Protein AF-0000000084933777 (afdb_homodimer)

pLDDT: mean 84.89, std 14.85, range [30.86, 98.69]

Secondary structure (DSSP, 8-state):
-EEEEE-TTSHHHHHHHHHHHHTT--EEEEEGGGGGG-EEEEESSGGG-EEEETTEEEEGGG--EEEE---PPP--SSHHHHHHHHHHHHHHHHHHTT-SSEEET-GGGGGGGG-HHHHHHHHHHTT-B---EEEE--HHHHHHHHHHHSSEEEEE--SSS-EEEEE-HHHHTTHHHHTTS-EEEEE---SEEEEEEEETTEEEEEEEEESSSSTT-HHHHT--EEEEEE---HHHHHHHHHHHHHTT-SEEEEEEEE-TTS-EEEEEEESS--HHHHHHHH---HHHHHHHHHTT-S-------/-EEEEE-TTSHHHHHHHHHHHHTT--EEEEEGGGGGG-EEEEESSGGG-EEEETTEEEEGGG--EEEE---PPP--SSHHHHHHHHHHHHHHHHHHTT-SSEEET-GGGGGGGG-HHHHHHHHHHTT-B---EEEE--HHHHHHHHHHHSSEEEEE--SSS-EEEEE-HHHHTTHHHHTTS-EEEEE---SEEEEEEEETTEEEEEEEEESSSSTT-HHHHT--EEEEEE---HHHHHHHHHHHHHTT-SEEEEEEEE-TTS-EEEEEEESS--HHHHHHHH---HHHHHHHHHTT-S-------

Radius of gyration: 25.82 Å; Cα contacts (8 Å, |Δi|>4): 1284; chains: 2; bounding box: 65×72×59 Å

Nearest PDB structures (foldseek):
  5ig9-assembly1_A  TM=8.288E-01  e=7.949E-24  Microcystis aeruginosa MRC
  5ig9-assembly4_G  TM=8.200E-01  e=3.761E-24  Microcystis aeruginosa MRC
  5ig9-assembly3_E  TM=8.091E-01  e=2.240E-24  Microcystis aeruginosa MRC
  9bou-assembly1_A  TM=8.369E-01  e=8.425E-23  Streptomyces coelicolor A3(2)
  7dro-assembly1_A  TM=8.164E-01  e=9.453E-23  Plesiocystis pacifica SIR-1

Structure (mmCIF, N/CA/C/O backbone):
data_AF-0000000084933777-model_v1
#
loop_
_entity.id
_entity.type
_entity.pdbx_description
1 polymer 'ATP-grasp domain-containing protein'
#
loop_
_atom_site.group_PDB
_atom_site.id
_atom_site.type_symbol
_atom_site.label_atom_id
_atom_site.label_alt_id
_atom_site.label_comp_id
_atom_site.label_asym_id
_atom_site.label_entity_id
_atom_site.label_seq_id
_atom_site.pdbx_PDB_ins_code
_atom_site.Cartn_x
_atom_site.Cartn_y
_atom_site.Cartn_z
_atom_site.occupancy
_atom_site.B_iso_or_equiv
_atom_site.auth_seq_id
_atom_site.auth_comp_id
_atom_site.auth_asym_id
_atom_site.auth_atom_id
_atom_site.pdbx_PDB_model_num
ATOM 1 N N . MET A 1 1 ? 28.125 1.445 -1.263 1 92.19 1 MET A N 1
ATOM 2 C CA . MET A 1 1 ? 27.75 2.529 -2.168 1 92.19 1 MET A CA 1
ATOM 3 C C . MET A 1 1 ? 26.328 3.01 -1.887 1 92.19 1 MET A C 1
ATOM 5 O O . MET A 1 1 ? 25.438 2.205 -1.594 1 92.19 1 MET A O 1
ATOM 9 N N . ILE A 1 2 ? 26.172 4.359 -1.936 1 95.81 2 ILE A N 1
ATOM 10 C CA . ILE A 1 2 ? 24.844 4.949 -1.774 1 95.81 2 ILE A CA 1
ATOM 11 C C . ILE A 1 2 ? 24.188 5.117 -3.141 1 95.81 2 ILE A C 1
ATOM 13 O O . ILE A 1 2 ? 24.844 5.531 -4.105 1 95.81 2 ILE A O 1
ATOM 17 N N . LEU A 1 3 ? 22.938 4.77 -3.205 1 95.94 3 LEU A N 1
ATOM 18 C CA . LEU A 1 3 ? 22.172 4.934 -4.434 1 95.94 3 LEU A CA 1
ATOM 19 C C . LEU A 1 3 ? 21.062 5.969 -4.246 1 95.94 3 LEU A C 1
ATOM 21 O O . LEU A 1 3 ? 20.344 5.941 -3.248 1 95.94 3 LEU A O 1
ATOM 25 N N . PHE A 1 4 ? 21.031 6.953 -5.141 1 97.25 4 PHE A N 1
ATOM 26 C CA . PHE A 1 4 ? 19.953 7.926 -5.195 1 97.25 4 PHE A CA 1
ATOM 27 C C . PHE A 1 4 ? 19 7.617 -6.352 1 97.25 4 PHE A C 1
ATOM 29 O O . PHE A 1 4 ? 19.438 7.434 -7.488 1 97.25 4 PHE A O 1
ATOM 36 N N . PHE A 1 5 ? 17.703 7.512 -6.004 1 96.5 5 PHE A N 1
ATOM 37 C CA . PHE A 1 5 ? 16.703 7.266 -7.035 1 96.5 5 PHE A CA 1
ATOM 38 C C . PHE A 1 5 ? 15.617 8.344 -7.008 1 96.5 5 PHE A C 1
ATOM 40 O O . PHE A 1 5 ? 15.023 8.609 -5.961 1 96.5 5 PHE A O 1
ATOM 47 N N . GLY A 1 6 ? 15.336 8.945 -8.062 1 96.62 6 GLY A N 1
ATOM 48 C CA . GLY A 1 6 ? 14.336 9.984 -8.258 1 96.62 6 GLY A CA 1
ATOM 49 C C . GLY A 1 6 ? 14.641 10.898 -9.43 1 96.62 6 GLY A C 1
ATOM 50 O O . GLY A 1 6 ? 15.391 10.516 -10.336 1 96.62 6 GLY A O 1
ATOM 51 N N . ARG A 1 7 ? 13.984 12.078 -9.484 1 96.25 7 ARG A N 1
ATOM 52 C CA . ARG A 1 7 ? 14.281 13.07 -10.508 1 96.25 7 ARG A CA 1
ATOM 53 C C . ARG A 1 7 ? 15.367 14.031 -10.047 1 96.25 7 ARG A C 1
ATOM 55 O O . ARG A 1 7 ? 15.312 14.539 -8.922 1 96.25 7 ARG A O 1
ATOM 62 N N . THR A 1 8 ? 16.234 14.266 -10.906 1 94.69 8 THR A N 1
ATOM 63 C CA . THR A 1 8 ? 17.359 15.102 -10.523 1 94.69 8 THR A CA 1
ATOM 64 C C . THR A 1 8 ? 16.969 16.578 -10.508 1 94.69 8 THR A C 1
ATOM 66 O O . THR A 1 8 ? 17.703 17.422 -10 1 94.69 8 THR A O 1
ATOM 69 N N . ASP A 1 9 ? 15.719 16.859 -10.984 1 94.38 9 ASP A N 1
ATOM 70 C CA . ASP A 1 9 ? 15.211 18.234 -10.883 1 94.38 9 ASP A CA 1
ATOM 71 C C . ASP A 1 9 ? 14.32 18.391 -9.648 1 94.38 9 ASP A C 1
ATOM 73 O O . ASP A 1 9 ? 13.758 19.469 -9.414 1 94.38 9 ASP A O 1
ATOM 77 N N . ASP A 1 10 ? 14.195 17.344 -8.914 1 95.81 10 ASP A N 1
ATOM 78 C CA . ASP A 1 10 ? 13.531 17.391 -7.613 1 95.81 10 ASP A CA 1
ATOM 79 C C . ASP A 1 10 ? 14.477 17.891 -6.531 1 95.81 10 ASP A C 1
ATOM 81 O O . ASP A 1 10 ? 15.492 17.25 -6.227 1 95.81 10 ASP A O 1
ATOM 85 N N . ALA A 1 11 ? 14.148 18.984 -5.879 1 97.06 11 ALA A N 1
ATOM 86 C CA . ALA A 1 11 ? 15.055 19.734 -5.012 1 97.06 11 ALA A CA 1
ATOM 87 C C . ALA A 1 11 ? 15.539 18.859 -3.85 1 97.06 11 ALA A C 1
ATOM 89 O O . ALA A 1 11 ? 16.719 18.859 -3.516 1 97.06 11 ALA A O 1
ATOM 90 N N . PRO A 1 12 ? 14.68 18.109 -3.201 1 97.94 12 PRO A N 1
ATOM 91 C CA . PRO A 1 12 ? 15.164 17.281 -2.092 1 97.94 12 PRO A CA 1
ATOM 92 C C . PRO A 1 12 ? 16.219 16.266 -2.525 1 97.94 12 PRO A C 1
ATOM 94 O O . PRO A 1 12 ? 17.234 16.094 -1.837 1 97.94 12 PRO A O 1
ATOM 97 N N . LEU A 1 13 ? 16.016 15.656 -3.672 1 98.31 13 LEU A N 1
ATOM 98 C CA . LEU A 1 13 ? 16.984 14.68 -4.16 1 98.31 13 LEU A CA 1
ATOM 99 C C . LEU A 1 13 ? 18.297 15.367 -4.535 1 98.31 13 LEU A C 1
ATOM 101 O O . LEU A 1 13 ? 19.375 14.883 -4.191 1 98.31 13 LEU A O 1
ATOM 105 N N . THR A 1 14 ? 18.188 16.484 -5.242 1 97.94 14 THR A N 1
ATOM 106 C CA . THR A 1 14 ? 19.359 17.25 -5.672 1 97.94 14 THR A CA 1
ATOM 107 C C . THR A 1 14 ? 20.203 17.656 -4.477 1 97.94 14 THR A C 1
ATOM 109 O O . THR A 1 14 ? 21.438 17.531 -4.516 1 97.94 14 THR A O 1
ATOM 112 N N . ARG A 1 15 ? 19.578 18.031 -3.428 1 98.06 15 ARG A N 1
ATOM 113 C CA . ARG A 1 15 ? 20.297 18.453 -2.23 1 98.06 15 ARG A CA 1
ATOM 114 C C . ARG A 1 15 ? 21 17.266 -1.581 1 98.06 15 ARG A C 1
ATOM 116 O O . ARG A 1 15 ? 22.141 17.391 -1.099 1 98.06 15 ARG A O 1
ATOM 123 N N . ALA A 1 16 ? 20.375 16.156 -1.535 1 98.5 16 ALA A N 1
ATOM 124 C CA . ALA A 1 16 ? 20.984 14.969 -0.948 1 98.5 16 ALA A CA 1
ATOM 125 C C . ALA A 1 16 ? 22.219 14.523 -1.751 1 98.5 16 ALA A C 1
ATOM 127 O O . ALA A 1 16 ? 23.25 14.188 -1.178 1 98.5 16 ALA A O 1
ATOM 128 N N . ILE A 1 17 ? 22.078 14.539 -3.059 1 98.25 17 ILE A N 1
ATOM 129 C CA . ILE A 1 17 ? 23.188 14.188 -3.924 1 98.25 17 ILE A CA 1
ATOM 130 C C . ILE A 1 17 ? 24.359 15.141 -3.67 1 98.25 17 ILE A C 1
ATOM 132 O O . ILE A 1 17 ? 25.516 14.711 -3.543 1 98.25 17 ILE A O 1
ATOM 136 N N . GLY A 1 18 ? 24.031 16.406 -3.625 1 98 18 GLY A N 1
ATOM 137 C CA . GLY A 1 18 ? 25.047 17.391 -3.32 1 98 18 GLY A CA 1
ATOM 138 C C . GLY A 1 18 ? 25.734 17.156 -1.992 1 98 18 GLY A C 1
ATOM 139 O O . GLY A 1 18 ? 26.969 17.266 -1.894 1 98 18 GLY A O 1
ATOM 140 N N . ALA A 1 19 ? 24.984 16.844 -0.973 1 97.88 19 ALA A N 1
ATOM 141 C CA . ALA A 1 19 ? 25.531 16.562 0.35 1 97.88 19 ALA A CA 1
ATOM 142 C C . ALA A 1 19 ? 26.469 15.367 0.311 1 97.88 19 ALA A C 1
ATOM 144 O O . ALA A 1 19 ? 27.5 15.352 0.984 1 97.88 19 ALA A O 1
ATOM 145 N N . ALA A 1 20 ? 26.094 14.344 -0.436 1 97.81 20 ALA A N 1
ATOM 146 C CA . ALA A 1 20 ? 26.953 13.164 -0.576 1 97.81 20 ALA A CA 1
ATOM 147 C C . ALA A 1 20 ? 28.266 13.523 -1.267 1 97.81 20 ALA A C 1
ATOM 149 O O . ALA A 1 20 ? 29.328 13.062 -0.86 1 97.81 20 ALA A O 1
ATOM 150 N N . ARG A 1 21 ? 28.141 14.328 -2.297 1 97.5 21 ARG A N 1
ATOM 151 C CA . ARG A 1 21 ? 29.328 14.789 -3.008 1 97.5 21 ARG A CA 1
ATOM 152 C C . ARG A 1 21 ? 30.25 15.57 -2.076 1 97.5 21 ARG A C 1
ATOM 154 O O . ARG A 1 21 ? 31.453 15.312 -2.039 1 97.5 21 ARG A O 1
ATOM 161 N N . ASP A 1 22 ? 29.672 16.453 -1.354 1 97.12 22 ASP A N 1
ATOM 162 C CA . ASP A 1 22 ? 30.453 17.281 -0.431 1 97.12 22 ASP A CA 1
ATOM 163 C C . ASP A 1 22 ? 31.141 16.438 0.629 1 97.12 22 ASP A C 1
ATOM 165 O O . ASP A 1 22 ? 32.25 16.766 1.075 1 97.12 22 ASP A O 1
ATOM 169 N N . ALA A 1 23 ? 30.531 15.383 1.008 1 96.12 23 ALA A N 1
ATOM 170 C CA . ALA A 1 23 ? 31.078 14.508 2.045 1 96.12 23 ALA A CA 1
ATOM 171 C C . ALA A 1 23 ? 32.062 13.492 1.452 1 96.12 23 ALA A C 1
ATOM 173 O O . ALA A 1 23 ? 32.625 12.68 2.18 1 96.12 23 ALA A O 1
ATOM 174 N N . GLY A 1 24 ? 32.156 13.414 0.124 1 96.12 24 GLY A N 1
ATOM 175 C CA . GLY A 1 24 ? 33.094 12.508 -0.533 1 96.12 24 GLY A CA 1
ATOM 176 C C . GLY A 1 24 ? 32.625 11.07 -0.541 1 96.12 24 GLY A C 1
ATOM 177 O O . GLY A 1 24 ? 33.438 10.141 -0.544 1 96.12 24 GLY A O 1
ATOM 178 N N . LEU A 1 25 ? 31.391 10.883 -0.508 1 95.19 25 LEU A N 1
ATOM 179 C CA . LEU A 1 25 ? 30.859 9.523 -0.453 1 95.19 25 LEU A CA 1
ATOM 180 C C . LEU A 1 25 ? 30.609 8.977 -1.856 1 95.19 25 LEU A C 1
ATOM 182 O O . LEU A 1 25 ? 30.062 9.68 -2.713 1 95.19 25 LEU A O 1
ATOM 186 N N . ARG A 1 26 ? 31.078 7.75 -2.105 1 93.5 26 ARG A N 1
ATOM 187 C CA . ARG A 1 26 ? 30.766 7.074 -3.363 1 93.5 26 ARG A CA 1
ATOM 188 C C . ARG A 1 26 ? 29.25 6.867 -3.514 1 93.5 26 ARG A C 1
ATOM 190 O O . ARG A 1 26 ? 28.594 6.422 -2.578 1 93.5 26 ARG A O 1
ATOM 197 N N . HIS A 1 27 ? 28.734 7.32 -4.637 1 94.75 27 HIS A N 1
ATOM 198 C CA . HIS A 1 27 ? 27.297 7.172 -4.844 1 94.75 27 HIS A CA 1
ATOM 199 C C . HIS A 1 27 ? 26.969 7.039 -6.328 1 94.75 27 HIS A C 1
ATOM 201 O O . HIS A 1 27 ? 27.797 7.336 -7.184 1 94.75 27 HIS A O 1
ATOM 207 N N . LEU A 1 28 ? 25.828 6.469 -6.562 1 93.5 28 LEU A N 1
ATOM 208 C CA . LEU A 1 28 ? 25.219 6.336 -7.887 1 93.5 28 LEU A CA 1
ATOM 209 C C . LEU A 1 28 ? 23.859 7.023 -7.938 1 93.5 28 LEU A C 1
ATOM 211 O O . LEU A 1 28 ? 23.094 6.957 -6.977 1 93.5 28 LEU A O 1
ATOM 215 N N . VAL A 1 29 ? 23.625 7.699 -9.094 1 94.75 29 VAL A N 1
ATOM 216 C CA . VAL A 1 29 ? 22.328 8.336 -9.297 1 94.75 29 VAL A CA 1
ATOM 217 C C . VAL A 1 29 ? 21.578 7.633 -10.422 1 94.75 29 VAL A C 1
ATOM 219 O O . VAL A 1 29 ? 22.094 7.492 -11.531 1 94.75 29 VAL A O 1
ATOM 222 N N . ILE A 1 30 ? 20.422 7.168 -10.07 1 93 30 ILE A N 1
ATOM 223 C CA . ILE A 1 30 ? 19.469 6.703 -11.062 1 93 30 ILE A CA 1
ATOM 224 C C . ILE A 1 30 ? 18.406 7.781 -11.305 1 93 30 ILE A C 1
ATOM 226 O O . ILE A 1 30 ? 17.516 7.984 -10.477 1 93 30 ILE A O 1
ATOM 230 N N . ASP A 1 31 ? 18.547 8.406 -12.422 1 93.81 31 ASP A N 1
ATOM 231 C CA . ASP A 1 31 ? 17.609 9.461 -12.789 1 93.81 31 ASP A CA 1
ATOM 232 C C . ASP A 1 31 ? 16.328 8.875 -13.375 1 93.81 31 ASP A C 1
ATOM 234 O O . ASP A 1 31 ? 16.344 8.336 -14.484 1 93.81 31 ASP A O 1
ATOM 238 N N . GLN A 1 32 ? 15.297 9.062 -12.617 1 93.25 32 GLN A N 1
ATOM 239 C CA . GLN A 1 32 ? 14.016 8.5 -13.016 1 93.25 32 GLN A CA 1
ATOM 240 C C . GLN A 1 32 ? 13.602 8.992 -14.406 1 93.25 32 GLN A C 1
ATOM 242 O O . GLN A 1 32 ? 12.891 8.289 -15.125 1 93.25 32 GLN A O 1
ATOM 247 N N . ALA A 1 33 ? 14.016 10.18 -14.812 1 92.06 33 ALA A N 1
ATOM 248 C CA . ALA A 1 33 ? 13.672 10.75 -16.109 1 92.06 33 ALA A CA 1
ATOM 249 C C . ALA A 1 33 ? 14.336 9.977 -17.25 1 92.06 33 ALA A C 1
ATOM 251 O O . ALA A 1 33 ? 13.961 10.117 -18.406 1 92.06 33 ALA A O 1
ATOM 252 N N . ARG A 1 34 ? 15.289 9.148 -16.922 1 89.62 34 ARG A N 1
ATOM 253 C CA . ARG A 1 34 ? 16.094 8.492 -17.953 1 89.62 34 ARG A CA 1
ATOM 254 C C . ARG A 1 34 ? 15.969 6.977 -17.875 1 89.62 34 ARG A C 1
ATOM 256 O O . ARG A 1 34 ? 16.75 6.246 -18.484 1 89.62 34 ARG A O 1
ATOM 263 N N . THR A 1 35 ? 15.031 6.508 -17.172 1 88.25 35 THR A N 1
ATOM 264 C CA . THR A 1 35 ? 14.969 5.082 -16.859 1 88.25 35 THR A CA 1
ATOM 265 C C . THR A 1 35 ? 14.656 4.277 -18.125 1 88.25 35 THR A C 1
ATOM 267 O O . THR A 1 35 ? 14.906 3.068 -18.172 1 88.25 35 THR A O 1
ATOM 270 N N . ALA A 1 36 ? 14.117 4.945 -19.109 1 83.25 36 ALA A N 1
ATOM 271 C CA . ALA A 1 36 ? 13.898 4.25 -20.375 1 83.25 36 ALA A CA 1
ATOM 272 C C . ALA A 1 36 ? 15.219 3.797 -21 1 83.25 36 ALA A C 1
ATOM 274 O O . ALA A 1 36 ? 15.234 2.945 -21.891 1 83.25 36 ALA A O 1
ATOM 275 N N . ARG A 1 37 ? 16.312 4.312 -20.453 1 81.62 37 ARG A N 1
ATOM 276 C CA . ARG A 1 37 ? 17.625 4.023 -21.031 1 81.62 37 ARG A CA 1
ATOM 277 C C . ARG A 1 37 ? 18.406 3.062 -20.141 1 81.62 37 ARG A C 1
ATOM 279 O O . ARG A 1 37 ? 19.547 2.729 -20.438 1 81.62 37 ARG A O 1
ATOM 286 N N . TYR A 1 38 ? 17.828 2.713 -19.109 1 83.19 38 TYR A N 1
ATOM 287 C CA . TYR A 1 38 ? 18.5 1.838 -18.172 1 83.19 38 TYR A CA 1
ATOM 288 C C . TYR A 1 38 ? 18.016 0.4 -18.297 1 83.19 38 TYR A C 1
ATOM 290 O O . TYR A 1 38 ? 16.906 0.157 -18.781 1 83.19 38 TYR A O 1
ATOM 298 N N . ASP A 1 39 ? 18.938 -0.46 -17.953 1 79.69 39 ASP A N 1
ATOM 299 C CA . ASP A 1 39 ? 18.609 -1.881 -17.938 1 79.69 39 ASP A CA 1
ATOM 300 C C . ASP A 1 39 ? 18.672 -2.439 -16.516 1 79.69 39 ASP A C 1
ATOM 302 O O . ASP A 1 39 ? 19.609 -2.131 -15.766 1 79.69 39 ASP A O 1
ATOM 306 N N . LEU A 1 40 ? 17.688 -3.088 -16.203 1 79.5 40 LEU A N 1
ATOM 307 C CA . LEU A 1 40 ? 17.625 -3.717 -14.883 1 79.5 40 LEU A CA 1
ATOM 308 C C . LEU A 1 40 ? 17.516 -5.23 -15.016 1 79.5 40 LEU A C 1
ATOM 310 O O . LEU A 1 40 ? 16.703 -5.734 -15.797 1 79.5 40 LEU A O 1
ATOM 314 N N . VAL A 1 41 ? 18.406 -5.887 -14.375 1 76.94 41 VAL A N 1
ATOM 315 C CA . VAL A 1 41 ? 18.359 -7.34 -14.266 1 76.94 41 VAL A CA 1
ATOM 316 C C . VAL A 1 41 ? 18.172 -7.746 -12.805 1 76.94 41 VAL A C 1
ATOM 318 O O . VAL A 1 41 ? 18.938 -7.336 -11.938 1 76.94 41 VAL A O 1
ATOM 321 N N . VAL A 1 42 ? 17.109 -8.398 -12.578 1 76.75 42 VAL A N 1
ATOM 322 C CA . VAL A 1 42 ? 16.828 -8.875 -11.227 1 76.75 42 VAL A CA 1
ATOM 323 C C . VAL A 1 42 ? 16.578 -10.383 -11.25 1 76.75 42 VAL A C 1
ATOM 325 O O . VAL A 1 42 ? 15.828 -10.883 -12.086 1 76.75 42 VAL A O 1
ATOM 328 N N . GLY A 1 43 ? 17.312 -11.078 -10.438 1 74 43 GLY A N 1
ATOM 329 C CA . GLY A 1 43 ? 17.078 -12.5 -10.25 1 74 43 GLY A CA 1
ATOM 330 C C . GLY A 1 43 ? 16.203 -12.805 -9.055 1 74 43 GLY A C 1
ATOM 331 O O . GLY A 1 43 ? 15.594 -11.906 -8.477 1 74 43 GLY A O 1
ATOM 332 N N . THR A 1 44 ? 16.062 -14.148 -8.805 1 71.44 44 THR A N 1
ATOM 333 C CA . THR A 1 44 ? 15.273 -14.586 -7.664 1 71.44 44 THR A CA 1
ATOM 334 C C . THR A 1 44 ? 15.766 -13.945 -6.375 1 71.44 44 THR A C 1
ATOM 336 O O . THR A 1 44 ? 14.961 -13.477 -5.559 1 71.44 44 THR A O 1
ATOM 339 N N . ASP A 1 45 ? 17.016 -13.945 -6.273 1 67.5 45 ASP A N 1
ATOM 340 C CA . ASP A 1 45 ? 17.625 -13.305 -5.117 1 67.5 45 ASP A CA 1
ATOM 341 C C . ASP A 1 45 ? 17.891 -11.82 -5.391 1 67.5 45 ASP A C 1
ATOM 343 O O . ASP A 1 45 ? 18.5 -11.469 -6.406 1 67.5 45 ASP A O 1
ATOM 347 N N . ALA A 1 46 ? 17.281 -10.992 -4.566 1 62.38 46 ALA A N 1
ATOM 348 C CA . ALA A 1 46 ? 17.469 -9.555 -4.707 1 62.38 46 ALA A CA 1
ATOM 349 C C . ALA A 1 46 ? 18.938 -9.195 -4.785 1 62.38 46 ALA A C 1
ATOM 351 O O . ALA A 1 46 ? 19.312 -8.195 -5.402 1 62.38 46 ALA A O 1
ATOM 352 N N . LEU A 1 47 ? 19.672 -10.047 -4.199 1 60.31 47 LEU A N 1
ATOM 353 C CA . LEU A 1 47 ? 21.109 -9.766 -4.168 1 60.31 47 LEU A CA 1
ATOM 354 C C . LEU A 1 47 ? 21.734 -9.977 -5.543 1 60.31 47 LEU A C 1
ATOM 356 O O . LEU A 1 47 ? 22.828 -9.477 -5.812 1 60.31 47 LEU A O 1
ATOM 360 N N . ASP A 1 48 ? 21.031 -10.625 -6.398 1 72.38 48 ASP A N 1
ATOM 361 C CA . ASP A 1 48 ? 21.594 -10.898 -7.719 1 72.38 48 ASP A CA 1
ATOM 362 C C . ASP A 1 48 ? 21.141 -9.836 -8.727 1 72.38 48 ASP A C 1
ATOM 364 O O . ASP A 1 48 ? 21.391 -9.977 -9.93 1 72.38 48 ASP A O 1
ATOM 368 N N . ALA A 1 49 ? 20.719 -8.742 -8.195 1 79.25 49 ALA A N 1
ATOM 369 C CA . ALA A 1 49 ? 20.219 -7.707 -9.094 1 79.25 49 ALA A CA 1
ATOM 370 C C . ALA A 1 49 ? 21.359 -6.855 -9.633 1 79.25 49 ALA A C 1
ATOM 372 O O . ALA A 1 49 ? 22.375 -6.656 -8.953 1 79.25 49 ALA A O 1
ATOM 373 N N . ARG A 1 50 ? 21.266 -6.488 -10.867 1 85.12 50 ARG A N 1
ATOM 374 C CA . ARG A 1 50 ? 22.219 -5.621 -11.539 1 85.12 50 ARG A CA 1
ATOM 375 C C . ARG A 1 50 ? 21.516 -4.516 -12.312 1 85.12 50 ARG A C 1
ATOM 377 O O . ARG A 1 50 ? 20.422 -4.727 -12.859 1 85.12 50 ARG A O 1
ATOM 384 N N . LEU A 1 51 ? 22.156 -3.42 -12.273 1 84.75 51 LEU A N 1
ATOM 385 C CA . LEU A 1 51 ? 21.656 -2.256 -13 1 84.75 51 LEU A CA 1
ATOM 386 C C . LEU A 1 51 ? 22.703 -1.764 -14 1 84.75 51 LEU A C 1
ATOM 388 O O . LEU A 1 51 ? 23.906 -1.714 -13.688 1 84.75 51 LEU A O 1
ATOM 392 N N . THR A 1 52 ? 22.312 -1.613 -15.195 1 80 52 THR A N 1
ATOM 393 C CA . THR A 1 52 ? 23.172 -0.951 -16.156 1 80 52 THR A CA 1
ATOM 394 C C . THR A 1 52 ? 22.688 0.47 -16.438 1 80 52 THR A C 1
ATOM 396 O O . THR A 1 52 ? 21.578 0.667 -16.922 1 80 52 THR A O 1
ATOM 399 N N . VAL A 1 53 ? 23.469 1.398 -16.062 1 78.06 53 VAL A N 1
ATOM 400 C CA . VAL A 1 53 ? 23.188 2.816 -16.25 1 78.06 53 VAL A CA 1
ATOM 401 C C . VAL A 1 53 ? 24.156 3.4 -17.281 1 78.06 53 VAL A C 1
ATOM 403 O O . VAL A 1 53 ? 25.344 3.584 -17 1 78.06 53 VAL A O 1
ATOM 406 N N . GLU A 1 54 ? 23.562 3.682 -18.438 1 73.25 54 GLU A N 1
ATOM 407 C CA . GLU A 1 54 ? 24.344 4.293 -19.516 1 73.25 54 GLU A CA 1
ATOM 408 C C . GLU A 1 54 ? 25.656 3.561 -19.719 1 73.25 54 GLU A C 1
ATOM 410 O O . GLU A 1 54 ? 26.719 4.184 -19.719 1 73.25 54 GLU A O 1
ATOM 415 N N . GLY A 1 55 ? 25.641 2.275 -19.781 1 72.31 55 GLY A N 1
ATOM 416 C CA . GLY A 1 55 ? 26.781 1.445 -20.141 1 72.31 55 GLY A CA 1
ATOM 417 C C . GLY A 1 55 ? 27.547 0.956 -18.922 1 72.31 55 GLY A C 1
ATOM 418 O O . GLY A 1 55 ? 28.406 0.082 -19.031 1 72.31 55 GLY A O 1
ATOM 419 N N . THR A 1 56 ? 27.25 1.593 -17.734 1 77.19 56 THR A N 1
ATOM 420 C CA . THR A 1 56 ? 27.922 1.164 -16.5 1 77.19 56 THR A CA 1
ATOM 421 C C . THR A 1 56 ? 27.078 0.136 -15.758 1 77.19 56 THR A C 1
ATOM 423 O O . THR A 1 56 ? 25.922 0.402 -15.414 1 77.19 56 THR A O 1
ATOM 426 N N . ARG A 1 57 ? 27.703 -1.014 -15.57 1 82.75 57 ARG A N 1
ATOM 427 C CA . ARG A 1 57 ? 27.031 -2.076 -14.82 1 82.75 57 ARG A CA 1
ATOM 428 C C . ARG A 1 57 ? 27.297 -1.94 -13.328 1 82.75 57 ARG A C 1
ATOM 430 O O . ARG A 1 57 ? 28.438 -1.774 -12.898 1 82.75 57 ARG A O 1
ATOM 437 N N . VAL A 1 58 ? 26.281 -1.884 -12.602 1 84.81 58 VAL A N 1
ATOM 438 C CA . VAL A 1 58 ? 26.375 -1.741 -11.148 1 84.81 58 VAL A CA 1
ATOM 439 C C . VAL A 1 58 ? 25.688 -2.922 -10.469 1 84.81 58 VAL A C 1
ATOM 441 O O . VAL A 1 58 ? 24.469 -3.07 -10.562 1 84.81 58 VAL A O 1
ATOM 444 N N . PRO A 1 59 ? 26.547 -3.725 -9.789 1 87 59 PRO A N 1
ATOM 445 C CA . PRO A 1 59 ? 25.891 -4.734 -8.953 1 87 59 PRO A CA 1
ATOM 446 C C . PRO A 1 59 ? 25.125 -4.125 -7.785 1 87 59 PRO A C 1
ATOM 448 O O . PRO A 1 59 ? 25.703 -3.383 -6.984 1 87 59 PRO A O 1
ATOM 451 N N . LEU A 1 60 ? 23.906 -4.449 -7.699 1 87.25 60 LEU A N 1
ATOM 452 C CA . LEU A 1 60 ? 23.062 -3.838 -6.672 1 87.25 60 LEU A CA 1
ATOM 453 C C . LEU A 1 60 ? 23.344 -4.445 -5.305 1 87.25 60 LEU A C 1
ATOM 455 O O . LEU A 1 60 ? 22.953 -3.887 -4.277 1 87.25 60 LEU A O 1
ATOM 459 N N . GLY A 1 61 ? 24.047 -5.559 -5.281 1 85.38 61 GLY A N 1
ATOM 460 C CA . GLY A 1 61 ? 24.531 -6.125 -4.027 1 85.38 61 GLY A CA 1
ATOM 461 C C . GLY A 1 61 ? 25.531 -5.234 -3.316 1 85.38 61 GLY A C 1
ATOM 462 O O . GLY A 1 61 ? 25.766 -5.395 -2.119 1 85.38 61 GLY A O 1
ATOM 463 N N . GLU A 1 62 ? 26.109 -4.312 -4.039 1 88.44 62 GLU A N 1
ATOM 464 C CA . GLU A 1 62 ? 27.094 -3.395 -3.471 1 88.44 62 GLU A CA 1
ATOM 465 C C . GLU A 1 62 ? 26.422 -2.164 -2.873 1 88.44 62 GLU A C 1
ATOM 467 O O . GLU A 1 62 ? 27.078 -1.351 -2.215 1 88.44 62 GLU A O 1
ATOM 472 N N . VAL A 1 63 ? 25.172 -2.061 -3.107 1 91.88 63 VAL A N 1
ATOM 473 C CA . VAL A 1 63 ? 24.438 -0.915 -2.578 1 91.88 63 VAL A CA 1
ATOM 474 C C . VAL A 1 63 ? 24.125 -1.144 -1.103 1 91.88 63 VAL A C 1
ATOM 476 O O . VAL A 1 63 ? 23.484 -2.135 -0.748 1 91.88 63 VAL A O 1
ATOM 479 N N . SER A 1 64 ? 24.547 -0.229 -0.215 1 93.75 64 SER A N 1
ATOM 480 C CA . SER A 1 64 ? 24.328 -0.372 1.221 1 93.75 64 SER A CA 1
ATOM 481 C C . SER A 1 64 ? 23.172 0.503 1.693 1 93.75 64 SER A C 1
ATOM 483 O O . SER A 1 64 ? 22.609 0.271 2.766 1 93.75 64 SER A O 1
ATOM 485 N N . ALA A 1 65 ? 22.906 1.525 0.9 1 96.62 65 ALA A N 1
ATOM 486 C CA . ALA A 1 65 ? 21.812 2.428 1.27 1 96.62 65 ALA A CA 1
ATOM 487 C C . ALA A 1 65 ? 21.203 3.082 0.035 1 96.62 65 ALA A C 1
ATOM 489 O O . ALA A 1 65 ? 21.875 3.273 -0.976 1 96.62 65 ALA A O 1
ATOM 490 N N . VAL A 1 66 ? 19.969 3.406 0.133 1 97 66 VAL A N 1
ATOM 491 C CA . VAL A 1 66 ? 19.234 4.051 -0.957 1 97 66 VAL A CA 1
ATOM 492 C C . VAL A 1 66 ? 18.391 5.195 -0.407 1 97 66 VAL A C 1
ATOM 494 O O . VAL A 1 66 ? 17.719 5.047 0.62 1 97 66 VAL A O 1
ATOM 497 N N . TYR A 1 67 ? 18.516 6.348 -0.94 1 98.25 67 TYR A N 1
ATOM 498 C CA . TYR A 1 67 ? 17.484 7.375 -0.829 1 98.25 67 TYR A CA 1
ATOM 499 C C . TYR A 1 67 ? 16.625 7.414 -2.08 1 98.25 67 TYR A C 1
ATOM 501 O O . TYR A 1 67 ? 17.094 7.758 -3.164 1 98.25 67 TYR A O 1
ATOM 509 N N . ALA A 1 68 ? 15.344 7.082 -1.873 1 97.56 68 ALA A N 1
ATOM 510 C CA . ALA A 1 68 ? 14.445 6.938 -3.016 1 97.56 68 ALA A CA 1
ATOM 511 C C . ALA A 1 68 ? 13.266 7.898 -2.906 1 97.56 68 ALA A C 1
ATOM 513 O O . ALA A 1 68 ? 12.609 7.973 -1.862 1 97.56 68 ALA A O 1
ATOM 514 N N . ARG A 1 69 ? 13.023 8.656 -4 1 96.69 69 ARG A N 1
ATOM 515 C CA . ARG A 1 69 ? 11.859 9.523 -4.156 1 96.69 69 ARG A CA 1
ATOM 516 C C . ARG A 1 69 ? 11.125 9.219 -5.457 1 96.69 69 ARG A C 1
ATOM 518 O O . ARG A 1 69 ? 11.078 10.047 -6.363 1 96.69 69 ARG A O 1
ATOM 525 N N . PRO A 1 70 ? 10.5 8.016 -5.473 1 93.88 70 PRO A N 1
ATOM 526 C CA . PRO A 1 70 ? 9.797 7.641 -6.703 1 93.88 70 PRO A CA 1
ATOM 527 C C . PRO A 1 70 ? 8.617 8.562 -7.008 1 93.88 70 PRO A C 1
ATOM 529 O O . PRO A 1 70 ? 7.801 8.844 -6.125 1 93.88 70 PRO A O 1
ATOM 532 N N . LEU A 1 71 ? 8.617 9.117 -8.195 1 91.19 71 LEU A N 1
ATOM 533 C CA . LEU A 1 71 ? 7.523 9.914 -8.75 1 91.19 71 LEU A CA 1
ATOM 534 C C . LEU A 1 71 ? 6.867 9.188 -9.93 1 91.19 71 LEU A C 1
ATOM 536 O O . LEU A 1 71 ? 7.148 8.016 -10.172 1 91.19 71 LEU A O 1
ATOM 540 N N . GLU A 1 72 ? 5.906 9.828 -10.539 1 88 72 GLU A N 1
ATOM 541 C CA . GLU A 1 72 ? 5.32 9.234 -11.734 1 88 72 GLU A CA 1
ATOM 542 C C . GLU A 1 72 ? 6.367 9.039 -12.828 1 88 72 GLU A C 1
ATOM 544 O O . GLU A 1 72 ? 7.238 9.891 -13.023 1 88 72 GLU A O 1
ATOM 549 N N . PRO A 1 73 ? 6.23 7.918 -13.453 1 85.38 73 PRO A N 1
ATOM 550 C CA . PRO A 1 73 ? 7.168 7.73 -14.562 1 85.38 73 PRO A CA 1
ATOM 551 C C . PRO A 1 73 ? 7.09 8.852 -15.594 1 85.38 73 PRO A C 1
ATOM 553 O O . PRO A 1 73 ? 6.051 9.508 -15.719 1 85.38 73 PRO A O 1
ATOM 556 N N . PRO A 1 74 ? 8.211 9.062 -16.266 1 86.06 74 PRO A N 1
ATOM 557 C CA . PRO A 1 74 ? 8.203 10.125 -17.266 1 86.06 74 PRO A CA 1
ATOM 558 C C . PRO A 1 74 ? 7.156 9.906 -18.359 1 86.06 74 PRO A C 1
ATOM 560 O O . PRO A 1 74 ? 6.895 8.766 -18.75 1 86.06 74 PRO A O 1
ATOM 563 N N . ASP A 1 75 ? 6.484 10.961 -18.719 1 84 75 ASP A N 1
ATOM 564 C CA . ASP A 1 75 ? 5.52 10.938 -19.812 1 84 75 ASP A CA 1
ATOM 565 C C . ASP A 1 75 ? 6.215 11.141 -21.156 1 84 75 ASP A C 1
ATOM 567 O O . ASP A 1 75 ? 6.109 12.211 -21.766 1 84 75 ASP A O 1
ATOM 571 N N . ASP A 1 76 ? 6.816 10.117 -21.625 1 84.31 76 ASP A N 1
ATOM 572 C CA . ASP A 1 76 ? 7.551 10.18 -22.891 1 84.31 76 ASP A CA 1
ATOM 573 C C . ASP A 1 76 ? 6.594 10.156 -24.078 1 84.31 76 ASP A C 1
ATOM 575 O O . ASP A 1 76 ? 5.57 9.469 -24.047 1 84.31 76 ASP A O 1
ATOM 579 N N . ALA A 1 77 ? 6.902 10.945 -25.109 1 85.19 77 ALA A N 1
ATOM 580 C CA . ALA A 1 77 ? 6.098 10.961 -26.328 1 85.19 77 ALA A CA 1
ATOM 581 C C . ALA A 1 77 ? 6.121 9.602 -27.016 1 85.19 77 ALA A C 1
ATOM 583 O O . ALA A 1 77 ? 5.148 9.211 -27.656 1 85.19 77 ALA A O 1
ATOM 584 N N . ASP A 1 78 ? 7.168 8.898 -26.828 1 88.12 78 ASP A N 1
ATOM 585 C 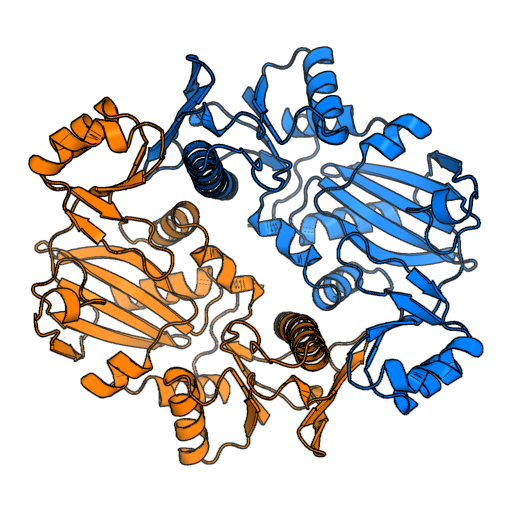CA . ASP A 1 78 ? 7.312 7.562 -27.391 1 88.12 78 ASP A CA 1
ATOM 586 C C . ASP A 1 78 ? 6.668 6.512 -26.5 1 88.12 78 ASP A C 1
ATOM 588 O O . ASP A 1 78 ? 7.129 6.281 -25.375 1 88.12 78 ASP A O 1
ATOM 592 N N . PRO A 1 79 ? 5.641 5.859 -27.016 1 84.94 79 PRO A N 1
ATOM 593 C CA . PRO A 1 79 ? 4.957 4.848 -26.203 1 84.94 79 PRO A CA 1
ATOM 594 C C . PRO A 1 79 ? 5.891 3.742 -25.719 1 84.94 79 PRO A C 1
ATOM 596 O O . PRO A 1 79 ? 5.715 3.209 -24.625 1 84.94 79 PRO A O 1
ATOM 599 N N . ALA A 1 80 ? 6.848 3.445 -26.516 1 82.5 80 ALA A N 1
ATOM 600 C CA . ALA A 1 80 ? 7.801 2.41 -26.141 1 82.5 80 ALA A CA 1
ATOM 601 C C . ALA A 1 80 ? 8.648 2.859 -24.953 1 82.5 80 ALA A C 1
ATOM 603 O O . ALA A 1 80 ? 8.898 2.084 -24.031 1 82.5 80 ALA A O 1
ATOM 604 N N . ALA A 1 81 ? 9.008 4.094 -25 1 85.31 81 ALA A N 1
ATOM 605 C CA . ALA A 1 81 ? 9.797 4.656 -23.906 1 85.31 81 ALA A CA 1
ATOM 606 C C . ALA A 1 81 ? 8.969 4.738 -22.625 1 85.31 81 ALA A C 1
ATOM 608 O O . ALA A 1 81 ? 9.484 4.484 -21.531 1 85.31 81 ALA A O 1
ATOM 609 N N . ARG A 1 82 ? 7.77 5.02 -22.766 1 88.75 82 ARG A N 1
ATOM 610 C CA . ARG A 1 82 ? 6.875 5.078 -21.625 1 88.75 82 ARG A CA 1
ATOM 611 C C . ARG A 1 82 ? 6.707 3.703 -20.984 1 88.75 82 ARG A C 1
ATOM 613 O O . ARG A 1 82 ? 6.754 3.57 -19.75 1 88.75 82 ARG A O 1
ATOM 620 N N . ALA A 1 83 ? 6.531 2.762 -21.828 1 83.88 83 ALA A N 1
ATOM 621 C CA . ALA A 1 83 ? 6.359 1.396 -21.328 1 83.88 83 ALA A CA 1
ATOM 622 C C . ALA A 1 83 ? 7.621 0.902 -20.641 1 83.88 83 ALA A C 1
ATOM 624 O O . ALA A 1 83 ? 7.543 0.241 -19.594 1 83.88 83 ALA A O 1
ATOM 625 N N . ARG A 1 84 ? 8.727 1.29 -21.156 1 83.69 84 ARG A N 1
ATOM 626 C CA . ARG A 1 84 ? 10.008 0.888 -20.578 1 83.69 84 ARG A CA 1
ATOM 627 C C . ARG A 1 84 ? 10.219 1.53 -19.203 1 83.69 84 ARG A C 1
ATOM 629 O O . ARG A 1 84 ? 10.625 0.86 -18.25 1 83.69 84 ARG A O 1
ATOM 636 N N . ALA A 1 85 ? 9.922 2.748 -19.203 1 88.12 85 ALA A N 1
ATOM 637 C CA . ALA A 1 85 ? 10.078 3.475 -17.953 1 88.12 85 ALA A CA 1
ATOM 638 C C . ALA A 1 85 ? 9.148 2.928 -16.875 1 88.12 85 ALA A C 1
ATOM 640 O O . ALA A 1 85 ? 9.539 2.781 -15.719 1 88.12 85 ALA A O 1
ATOM 641 N N . ALA A 1 86 ? 8 2.602 -17.297 1 86.31 86 ALA A N 1
ATOM 642 C CA . ALA A 1 86 ? 7.02 2.051 -16.359 1 86.31 86 ALA A CA 1
ATOM 643 C C . ALA A 1 86 ? 7.469 0.689 -15.836 1 86.31 86 ALA A C 1
ATOM 645 O O . ALA A 1 86 ? 7.379 0.418 -14.633 1 86.31 86 ALA A O 1
ATOM 646 N N . ALA A 1 87 ? 7.945 -0.098 -16.703 1 82.75 87 ALA A N 1
ATOM 647 C CA . ALA A 1 87 ? 8.414 -1.427 -16.328 1 82.75 87 ALA A CA 1
ATOM 648 C C . ALA A 1 87 ? 9.625 -1.336 -15.398 1 82.75 87 ALA A C 1
ATOM 650 O O . ALA A 1 87 ? 9.688 -2.037 -14.383 1 82.75 87 ALA A O 1
ATOM 651 N N . PHE A 1 88 ? 10.508 -0.477 -15.766 1 84.62 88 PHE A N 1
ATOM 652 C CA . PHE A 1 88 ? 11.672 -0.265 -14.914 1 84.62 88 PHE A CA 1
ATOM 653 C C . PHE A 1 88 ? 11.25 0.135 -13.508 1 84.62 88 PHE A C 1
ATOM 655 O O . PHE A 1 88 ? 11.727 -0.435 -12.523 1 84.62 88 PHE A O 1
ATOM 662 N N . GLN A 1 89 ? 10.406 1.04 -13.469 1 88 89 GLN A N 1
ATOM 663 C CA . GLN A 1 89 ? 9.961 1.547 -12.172 1 88 89 GLN A CA 1
ATOM 664 C C . GLN A 1 89 ? 9.297 0.445 -11.352 1 88 89 GLN A C 1
ATOM 666 O O . GLN A 1 89 ? 9.555 0.321 -10.148 1 88 89 GLN A O 1
ATOM 671 N N . GLU A 1 90 ? 8.484 -0.275 -11.945 1 83.5 90 GLU A N 1
ATOM 672 C CA . GLU A 1 90 ? 7.797 -1.35 -11.242 1 83.5 90 GLU A CA 1
ATOM 673 C C . GLU A 1 90 ? 8.789 -2.312 -10.594 1 83.5 90 GLU A 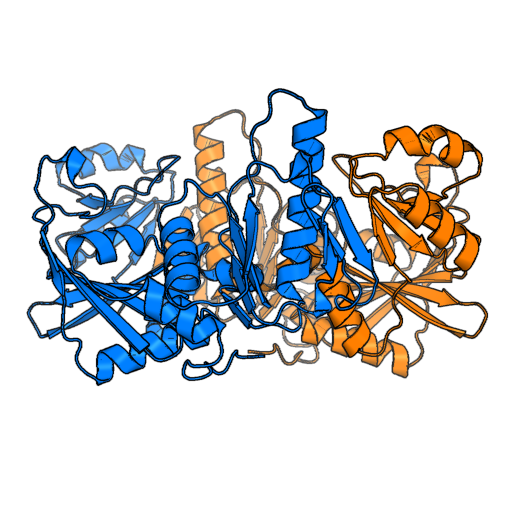C 1
ATOM 675 O O . GLU A 1 90 ? 8.695 -2.594 -9.398 1 83.5 90 GLU A O 1
ATOM 680 N N . TRP A 1 91 ? 9.734 -2.746 -11.328 1 82.31 91 TRP A N 1
ATOM 681 C CA . TRP A 1 91 ? 10.688 -3.736 -10.836 1 82.31 91 TRP A CA 1
ATOM 682 C C . TRP A 1 91 ? 11.648 -3.111 -9.836 1 82.31 91 TRP A C 1
ATOM 684 O O . TRP A 1 91 ? 12.023 -3.74 -8.844 1 82.31 91 TRP A O 1
ATOM 694 N N . PHE A 1 92 ? 12.055 -1.907 -10.125 1 87.56 92 PHE A N 1
ATOM 695 C CA . PHE A 1 92 ? 13 -1.259 -9.227 1 87.56 92 PHE A CA 1
ATOM 696 C C . PHE A 1 92 ? 12.352 -0.941 -7.891 1 87.56 92 PHE A C 1
ATOM 698 O O . PHE A 1 92 ? 12.969 -1.127 -6.836 1 87.56 92 PHE A O 1
ATOM 705 N N . VAL A 1 93 ? 11.164 -0.471 -7.922 1 88.19 93 VAL A N 1
ATOM 706 C CA . VAL A 1 93 ? 10.422 -0.212 -6.691 1 88.19 93 VAL A CA 1
ATOM 707 C C . VAL A 1 93 ? 10.219 -1.517 -5.926 1 88.19 93 VAL A C 1
ATOM 709 O O . VAL A 1 93 ? 10.328 -1.544 -4.699 1 88.19 93 VAL A O 1
ATOM 712 N N . GLY A 1 94 ? 9.93 -2.523 -6.633 1 84.5 94 GLY A N 1
ATOM 713 C CA . GLY A 1 94 ? 9.875 -3.83 -5.996 1 84.5 94 GLY A CA 1
ATOM 714 C C . GLY A 1 94 ? 11.172 -4.223 -5.324 1 84.5 94 GLY A C 1
ATOM 715 O O . GLY A 1 94 ? 11.164 -4.762 -4.215 1 84.5 94 GLY A O 1
ATOM 716 N N . TRP A 1 95 ? 12.25 -3.988 -5.965 1 84.62 95 TRP A N 1
ATOM 717 C CA . TRP A 1 95 ? 13.562 -4.285 -5.406 1 84.62 95 TRP A CA 1
ATOM 718 C C . TRP A 1 95 ? 13.82 -3.451 -4.152 1 84.62 95 TRP A C 1
ATOM 720 O O . TRP A 1 95 ? 14.383 -3.949 -3.174 1 84.62 95 TRP A O 1
ATOM 730 N N . LEU A 1 96 ? 13.375 -2.234 -4.152 1 90.5 96 LEU A N 1
ATOM 731 C CA . LEU A 1 96 ? 13.555 -1.36 -2.996 1 90.5 96 LEU A CA 1
ATOM 732 C C . LEU A 1 96 ? 12.938 -1.975 -1.745 1 90.5 96 LEU A C 1
ATOM 734 O O . LEU A 1 96 ? 13.453 -1.796 -0.641 1 90.5 96 LEU A O 1
ATOM 738 N N . ASP A 1 97 ? 11.93 -2.668 -1.907 1 86.19 97 ASP A N 1
ATOM 739 C CA . ASP A 1 97 ? 11.203 -3.236 -0.777 1 86.19 97 ASP A CA 1
ATOM 740 C C . ASP A 1 97 ? 11.898 -4.488 -0.246 1 86.19 97 ASP A C 1
ATOM 742 O O . ASP A 1 97 ? 11.594 -4.957 0.852 1 86.19 97 ASP A O 1
ATOM 746 N N . THR A 1 98 ? 12.945 -4.977 -0.958 1 81.56 98 THR A N 1
ATOM 747 C CA . THR A 1 98 ? 13.539 -6.254 -0.568 1 81.56 98 THR A CA 1
ATOM 748 C C . THR A 1 98 ? 15.047 -6.117 -0.405 1 81.56 98 THR A C 1
ATOM 750 O O . THR A 1 98 ? 15.695 -7.008 0.145 1 81.56 98 THR A O 1
ATOM 753 N N . ALA A 1 99 ? 15.578 -5.02 -0.873 1 84.81 99 ALA A N 1
ATOM 754 C CA . ALA A 1 99 ? 17.016 -4.832 -0.886 1 84.81 99 ALA A CA 1
ATOM 755 C C . ALA A 1 99 ? 17.609 -4.953 0.52 1 84.81 99 ALA A C 1
ATOM 757 O O . ALA A 1 99 ? 17.016 -4.453 1.484 1 84.81 99 ALA A O 1
ATOM 758 N N . PRO A 1 100 ? 18.641 -5.746 0.634 1 84.94 100 PRO A N 1
ATOM 759 C CA . PRO A 1 100 ? 19.359 -5.766 1.913 1 84.94 100 PRO A CA 1
ATOM 760 C C . PRO A 1 100 ? 20.188 -4.5 2.148 1 84.94 100 PRO A C 1
ATOM 762 O O . PRO A 1 100 ? 21.406 -4.57 2.234 1 84.94 100 PRO A O 1
ATOM 765 N N . ALA A 1 101 ? 19.609 -3.373 2.191 1 91.38 101 ALA A N 1
ATOM 766 C CA . ALA A 1 101 ? 20.188 -2.037 2.346 1 91.38 101 ALA A CA 1
ATOM 767 C C . ALA A 1 101 ? 19.266 -1.142 3.174 1 91.38 101 ALA A C 1
ATOM 769 O O . ALA A 1 101 ? 18.094 -1.46 3.375 1 91.38 101 ALA A O 1
ATOM 770 N N . VAL A 1 102 ? 19.859 -0.111 3.707 1 94 102 VAL A N 1
ATOM 771 C CA . VAL A 1 102 ? 19.031 0.949 4.281 1 94 102 VAL A CA 1
ATOM 772 C C . VAL A 1 102 ? 18.297 1.688 3.168 1 94 102 VAL A C 1
ATOM 774 O O . VAL A 1 102 ? 18.922 2.197 2.232 1 94 102 VAL A O 1
ATOM 777 N N . VAL A 1 103 ? 17.016 1.607 3.207 1 95.5 103 VAL A N 1
ATOM 778 C CA . VAL A 1 103 ? 16.234 2.295 2.191 1 95.5 103 VAL A CA 1
ATOM 779 C C . VAL A 1 103 ? 15.398 3.396 2.844 1 95.5 103 VAL A C 1
ATOM 781 O O . VAL A 1 103 ? 14.617 3.135 3.766 1 95.5 103 VAL A O 1
ATOM 784 N N . VAL A 1 104 ? 15.555 4.668 2.318 1 97.38 104 VAL A N 1
ATOM 785 C CA . VAL A 1 104 ? 14.875 5.84 2.857 1 97.38 104 VAL A CA 1
ATOM 786 C C . VAL A 1 104 ? 13.977 6.457 1.787 1 97.38 104 VAL A C 1
ATOM 788 O O . VAL A 1 104 ? 14.461 7.164 0.898 1 97.38 104 VAL A O 1
ATOM 791 N N . ASN A 1 105 ? 12.742 6.207 1.908 1 96 105 ASN A N 1
ATOM 792 C CA . ASN A 1 105 ? 12 5.184 2.633 1 96 105 ASN A CA 1
ATOM 793 C C . ASN A 1 105 ? 11.633 4.008 1.729 1 96 105 ASN A C 1
ATOM 795 O O . ASN A 1 105 ? 11.609 4.148 0.505 1 96 105 ASN A O 1
ATOM 799 N N . ARG A 1 106 ? 11.359 2.863 2.354 1 92.44 106 ARG A N 1
ATOM 800 C CA . ARG A 1 106 ? 10.789 1.761 1.589 1 92.44 106 ARG A CA 1
ATOM 801 C C . ARG A 1 106 ? 9.383 2.098 1.111 1 92.44 106 ARG A C 1
ATOM 803 O O . ARG A 1 106 ? 8.562 2.6 1.883 1 92.44 106 ARG A O 1
ATOM 810 N N . PRO A 1 107 ? 9.148 1.87 -0.208 1 89.56 107 PRO A N 1
ATOM 811 C CA . PRO A 1 107 ? 7.828 2.168 -0.764 1 89.56 107 PRO A CA 1
ATOM 812 C C . PRO A 1 107 ? 6.695 1.504 0.017 1 89.56 107 PRO A C 1
ATOM 814 O O . PRO A 1 107 ? 5.66 2.127 0.26 1 89.56 107 PRO A O 1
ATOM 817 N N . ARG A 1 108 ? 6.844 0.364 0.511 1 82.94 108 ARG A N 1
ATOM 818 C CA . ARG A 1 108 ? 5.801 -0.368 1.223 1 82.94 108 ARG A CA 1
ATOM 819 C C . ARG A 1 108 ? 5.41 0.35 2.51 1 82.94 108 ARG A C 1
ATOM 821 O O . ARG A 1 108 ? 4.309 0.149 3.029 1 82.94 108 ARG A O 1
ATOM 828 N N . ALA A 1 109 ? 6.266 1.177 3.039 1 87.19 109 ALA A N 1
ATOM 829 C CA . ALA A 1 109 ? 6.023 1.85 4.312 1 87.19 109 ALA A CA 1
ATOM 830 C C . ALA A 1 109 ? 5.34 3.195 4.102 1 87.19 109 ALA A C 1
ATOM 832 O O . ALA A 1 109 ? 4.918 3.844 5.066 1 87.19 109 ALA A O 1
ATOM 833 N N . MET A 1 110 ? 5.188 3.578 2.877 1 88.06 110 MET A N 1
ATOM 834 C CA . MET A 1 110 ? 4.723 4.934 2.602 1 88.06 110 MET A CA 1
ATOM 835 C C . MET A 1 110 ? 3.205 4.969 2.453 1 88.06 110 MET A C 1
ATOM 837 O O . MET A 1 110 ? 2.617 6.039 2.287 1 88.06 110 MET A O 1
ATOM 841 N N . GLY A 1 111 ? 2.564 3.875 2.668 1 80.19 111 GLY A N 1
ATOM 842 C CA . GLY A 1 111 ? 1.149 3.744 2.357 1 80.19 111 GLY A CA 1
ATOM 843 C C . GLY A 1 111 ? 0.251 4.43 3.371 1 80.19 111 GLY A C 1
ATOM 844 O O . GLY A 1 111 ? -0.891 4.773 3.061 1 80.19 111 GLY A O 1
ATOM 845 N N . SER A 1 112 ? 0.731 4.672 4.582 1 77.31 112 SER A N 1
ATOM 846 C CA . SER A 1 112 ? -0.108 5.254 5.625 1 77.31 112 SER A CA 1
ATOM 847 C C . SER A 1 112 ? -0.583 6.648 5.238 1 77.31 112 SER A C 1
ATOM 849 O O . SER A 1 112 ? -1.625 7.109 5.711 1 77.31 112 SER A O 1
ATOM 851 N N . ASN A 1 113 ? 0.163 7.25 4.391 1 79.62 113 ASN A N 1
ATOM 852 C CA . ASN A 1 113 ? -0.169 8.617 3.996 1 79.62 113 ASN A CA 1
ATOM 853 C C . ASN A 1 113 ? -1.403 8.656 3.1 1 79.62 113 ASN A C 1
ATOM 855 O O . ASN A 1 113 ? -2.01 9.711 2.92 1 79.62 113 ASN A O 1
ATOM 859 N N . ALA A 1 114 ? -1.772 7.523 2.658 1 73.69 114 ALA A N 1
ATOM 860 C CA . ALA A 1 114 ? -2.936 7.457 1.775 1 73.69 114 ALA A CA 1
ATOM 861 C C . ALA A 1 114 ? -4.227 7.332 2.578 1 73.69 114 ALA A C 1
ATOM 863 O O . ALA A 1 114 ? -5.32 7.5 2.035 1 73.69 114 ALA A O 1
ATOM 864 N N . SER A 1 115 ? -4.07 7.113 3.816 1 73.88 115 SER A N 1
ATOM 865 C CA . SER A 1 115 ? -5.242 6.988 4.68 1 73.88 115 SER A CA 1
ATOM 866 C C . SER A 1 115 ? -5.137 7.914 5.887 1 73.88 115 SER A C 1
ATOM 868 O O . SER A 1 115 ? -4.559 7.543 6.91 1 73.88 115 SER A O 1
ATOM 870 N N . LYS A 1 116 ? -5.828 8.984 5.824 1 76.25 116 LYS A N 1
ATOM 871 C CA . LYS A 1 116 ? -5.75 9.977 6.887 1 76.25 116 LYS A CA 1
ATOM 872 C C . LYS A 1 116 ? -6.316 9.438 8.195 1 76.25 116 LYS A C 1
ATOM 874 O O . LYS A 1 116 ? -5.711 9.602 9.258 1 76.25 116 LYS A O 1
ATOM 879 N N . PRO A 1 117 ? -7.434 8.672 8.141 1 73.62 117 PRO A N 1
ATOM 880 C CA . PRO A 1 117 ? -7.918 8.117 9.406 1 73.62 117 PRO A CA 1
ATOM 881 C C . PRO A 1 117 ? -6.953 7.105 10.016 1 73.62 117 PRO A C 1
ATOM 883 O O . PRO A 1 117 ? -6.797 7.051 11.242 1 73.62 117 PRO A O 1
ATOM 886 N N . TYR A 1 118 ? -6.332 6.336 9.172 1 76.75 118 TYR A N 1
ATOM 887 C CA . TYR A 1 118 ? -5.363 5.367 9.672 1 76.75 118 TYR A CA 1
ATOM 888 C C . TYR A 1 118 ? -4.152 6.074 10.281 1 76.75 118 TYR A C 1
ATOM 890 O O . TYR A 1 118 ? -3.711 5.727 11.375 1 76.75 118 TYR A O 1
ATOM 898 N N . GLN A 1 119 ? -3.689 7.016 9.562 1 84.5 119 GLN A N 1
ATOM 899 C CA . GLN A 1 119 ? -2.523 7.73 10.078 1 84.5 119 GLN A CA 1
ATOM 900 C C . GLN A 1 119 ? -2.854 8.469 11.367 1 84.5 119 GLN A C 1
ATOM 902 O O . GLN A 1 119 ? -2.035 8.523 12.289 1 84.5 119 GLN A O 1
ATOM 907 N N . ALA A 1 120 ? -4.078 9.016 11.5 1 83.94 120 ALA A N 1
ATOM 908 C CA . ALA A 1 120 ? -4.5 9.711 12.711 1 83.94 120 ALA A CA 1
ATOM 909 C C . ALA A 1 120 ? -4.484 8.773 13.914 1 83.94 120 ALA A C 1
ATOM 911 O O . ALA A 1 120 ? -4.117 9.18 15.023 1 83.94 120 ALA A O 1
ATOM 912 N N . GLN A 1 121 ? -4.855 7.59 13.703 1 80.31 121 GLN A N 1
ATOM 913 C CA . GLN A 1 121 ? -4.828 6.609 14.781 1 80.31 121 GLN A CA 1
ATOM 914 C C . GLN A 1 121 ? -3.398 6.359 15.258 1 80.31 121 GLN A C 1
ATOM 916 O O . GLN A 1 121 ? -3.139 6.297 16.453 1 80.31 121 GLN A O 1
ATOM 921 N N . LEU A 1 122 ? -2.504 6.219 14.305 1 83.75 122 LEU A N 1
ATOM 922 C CA . LEU A 1 122 ? -1.107 5.988 14.656 1 83.75 122 LEU A CA 1
ATOM 923 C C . LEU A 1 122 ? -0.517 7.203 15.359 1 83.75 122 LEU A C 1
ATOM 925 O O . LEU A 1 122 ? 0.238 7.062 16.328 1 83.75 122 LEU A O 1
ATOM 929 N N . ILE A 1 123 ? -0.896 8.344 14.891 1 91.31 123 ILE A N 1
ATOM 930 C CA . ILE A 1 123 ? -0.481 9.594 15.516 1 91.31 123 ILE A CA 1
ATOM 931 C C . ILE A 1 123 ? -0.966 9.625 16.969 1 91.31 123 ILE A C 1
ATOM 933 O O . ILE A 1 123 ? -0.193 9.922 17.875 1 91.31 123 ILE A O 1
ATOM 937 N N . GLY A 1 124 ? -2.168 9.242 17.203 1 88.12 124 GLY A N 1
ATOM 938 C CA . GLY A 1 124 ? -2.727 9.195 18.547 1 88.12 124 GLY A CA 1
ATOM 939 C C . GLY A 1 124 ? -2.025 8.195 19.453 1 88.12 124 GLY A C 1
ATOM 940 O O . GLY A 1 124 ? -1.767 8.484 20.625 1 88.12 124 GLY A O 1
ATOM 941 N N . ARG A 1 125 ? -1.709 7.105 18.922 1 84.44 125 ARG A N 1
ATOM 942 C CA . ARG A 1 125 ? -1.044 6.059 19.688 1 84.44 125 ARG A CA 1
ATOM 943 C C . ARG A 1 125 ? 0.337 6.508 20.156 1 84.44 125 ARG A C 1
ATOM 945 O O . ARG A 1 125 ? 0.836 6.047 21.188 1 84.44 125 ARG A O 1
ATOM 952 N N . CYS A 1 126 ? 0.923 7.395 19.406 1 90.12 126 CYS A N 1
ATOM 953 C CA . CYS A 1 126 ? 2.254 7.887 19.75 1 90.12 126 CYS A CA 1
ATOM 954 C C . CYS A 1 126 ? 2.168 9.109 20.656 1 90.12 126 CYS A C 1
ATOM 956 O O . CYS A 1 126 ? 3.172 9.781 20.891 1 90.12 126 CYS A O 1
ATOM 958 N N . GLY A 1 127 ? 0.977 9.438 21.109 1 90.5 127 GLY A N 1
ATOM 959 C CA . GLY A 1 127 ? 0.818 10.422 22.172 1 90.5 127 GLY A CA 1
ATOM 960 C C . GLY A 1 127 ? 0.512 11.812 21.656 1 90.5 127 GLY A C 1
ATOM 961 O O . GLY A 1 127 ? 0.502 12.773 22.422 1 90.5 127 GLY A O 1
ATOM 962 N N . PHE A 1 128 ? 0.256 12 20.375 1 94.44 128 PHE A N 1
ATOM 963 C CA . PHE A 1 128 ? -0.135 13.305 19.859 1 94.44 128 PHE A CA 1
ATOM 964 C C . PHE A 1 128 ? -1.652 13.438 19.828 1 94.44 128 PHE A C 1
ATOM 966 O O . PHE A 1 128 ? -2.363 12.461 19.562 1 94.44 128 PHE A O 1
ATOM 973 N N . ALA A 1 129 ? -2.076 14.602 20.125 1 93.25 129 ALA A N 1
ATOM 974 C CA . ALA A 1 129 ? -3.465 14.914 19.781 1 93.25 129 ALA A CA 1
ATOM 975 C C . ALA A 1 129 ? -3.645 15.055 18.281 1 93.25 129 ALA A C 1
ATOM 977 O O . ALA A 1 129 ? -2.697 15.383 17.562 1 93.25 129 ALA A O 1
ATOM 978 N N . VAL A 1 130 ? -4.781 14.711 17.828 1 92 130 VAL A N 1
ATOM 979 C CA . VAL A 1 130 ? -5.168 14.93 16.438 1 92 130 VAL A CA 1
ATOM 980 C C . VAL A 1 130 ? -6.383 15.852 16.375 1 92 130 VAL A C 1
ATOM 982 O O . VAL A 1 130 ? -7.172 15.914 17.312 1 92 130 VAL A O 1
ATOM 985 N N . PRO A 1 131 ? -6.477 16.656 15.328 1 90.12 131 PRO A N 1
ATOM 986 C CA . PRO A 1 131 ? -7.68 17.484 15.242 1 90.12 131 PRO A CA 1
ATOM 987 C C . PRO A 1 131 ? -8.961 16.656 15.227 1 90.12 131 PRO A C 1
ATOM 989 O O . PRO A 1 131 ? -9.008 15.594 14.609 1 90.12 131 PRO A O 1
ATOM 992 N N . GLU A 1 132 ? -9.906 17.203 15.977 1 88.75 132 GLU A N 1
ATOM 993 C CA . GLU A 1 132 ? -11.219 16.578 15.844 1 88.75 132 GLU A CA 1
ATOM 994 C C . GLU A 1 132 ? -11.727 16.641 14.406 1 88.75 132 GLU A C 1
ATOM 996 O O . GLU A 1 132 ? -11.695 17.703 13.781 1 88.75 132 GLU A O 1
ATOM 1001 N N . THR A 1 133 ? -12.117 15.492 13.898 1 85.94 133 THR A N 1
ATOM 1002 C CA . THR A 1 133 ? -12.414 15.383 12.477 1 85.94 133 THR A CA 1
ATOM 1003 C C . THR A 1 133 ? -13.797 14.797 12.25 1 85.94 133 THR A C 1
ATOM 1005 O O . THR A 1 133 ? -14.258 13.961 13.039 1 85.94 133 THR A O 1
ATOM 1008 N N . LEU A 1 134 ? -14.453 15.297 11.258 1 82.88 134 LEU A N 1
ATOM 1009 C CA . LEU A 1 134 ? -15.727 14.773 10.781 1 82.88 134 LEU A CA 1
ATOM 1010 C C . LEU A 1 134 ? -15.703 14.578 9.266 1 82.88 134 LEU A C 1
ATOM 1012 O O . LEU A 1 134 ? -15.359 15.508 8.523 1 82.88 134 LEU A O 1
ATOM 1016 N N . VAL A 1 135 ? -15.914 13.383 8.883 1 81.94 135 VAL A N 1
ATOM 1017 C CA . VAL A 1 135 ? -16.203 13.133 7.477 1 81.94 135 VAL A CA 1
ATOM 1018 C C . VAL A 1 135 ? -17.703 12.953 7.285 1 81.94 135 VAL A C 1
ATOM 1020 O O . VAL A 1 135 ? -18.328 12.094 7.922 1 81.94 135 VAL A O 1
ATOM 1023 N N . SER A 1 136 ? -18.281 13.797 6.547 1 81.31 136 SER A N 1
ATOM 1024 C CA . SER A 1 136 ? -19.719 13.727 6.387 1 81.31 136 SER A CA 1
ATOM 1025 C C . SER A 1 136 ? -20.172 14.453 5.125 1 81.31 136 SER A C 1
ATOM 1027 O O . SER A 1 136 ? -19.453 15.305 4.602 1 81.31 136 SER A O 1
ATOM 1029 N N . ASP A 1 137 ? -21.312 14 4.613 1 78.44 137 ASP A N 1
ATOM 1030 C CA . ASP A 1 137 ? -22.016 14.75 3.58 1 78.44 137 ASP A CA 1
ATOM 1031 C C . ASP A 1 137 ? -23.375 15.227 4.078 1 78.44 137 ASP A C 1
ATOM 1033 O O . ASP A 1 137 ? -24.203 15.688 3.293 1 78.44 137 ASP A O 1
ATOM 1037 N N . ASP A 1 138 ? -23.594 15.094 5.312 1 79.06 138 ASP A N 1
ATOM 1038 C CA . ASP A 1 138 ? -24.859 15.484 5.922 1 79.06 138 ASP A CA 1
ATOM 1039 C C . ASP A 1 138 ? -24.766 16.891 6.508 1 79.06 138 ASP A C 1
ATOM 1041 O O . ASP A 1 138 ? -24.062 17.125 7.488 1 79.06 138 ASP A O 1
ATOM 1045 N N . PRO A 1 139 ? -25.609 17.719 5.934 1 82.19 139 PRO A N 1
ATOM 1046 C CA . PRO A 1 139 ? -25.562 19.109 6.414 1 82.19 139 PRO A CA 1
ATOM 1047 C C . PRO A 1 139 ? -25.828 19.219 7.914 1 82.19 139 PRO A C 1
ATOM 1049 O O . PRO A 1 139 ? -25.219 20.047 8.594 1 82.19 139 PRO A O 1
ATOM 1052 N N . GLU A 1 140 ? -26.703 18.422 8.398 1 83.5 140 GLU A N 1
ATOM 1053 C CA . GLU A 1 140 ? -27.031 18.5 9.82 1 83.5 140 GLU A CA 1
ATOM 1054 C C . GLU A 1 140 ? -25.828 18.141 10.688 1 83.5 140 GLU A C 1
ATOM 1056 O O . GLU A 1 140 ? -25.578 18.797 11.703 1 83.5 140 GLU A O 1
ATOM 1061 N N . GLU A 1 141 ? -25.141 17.188 10.289 1 84.5 141 GLU A N 1
ATOM 1062 C CA . GLU A 1 141 ? -23.938 16.781 11.023 1 84.5 141 GLU A CA 1
ATOM 1063 C C . GLU A 1 141 ? -22.859 17.844 10.953 1 84.5 141 GLU A C 1
ATOM 1065 O O . GLU A 1 141 ? -22.156 18.078 11.938 1 84.5 141 GLU A O 1
ATOM 1070 N N . ILE A 1 142 ? -22.75 18.391 9.789 1 85.88 142 ILE A N 1
ATOM 1071 C CA . ILE A 1 142 ? -21.719 19.406 9.578 1 85.88 142 ILE A CA 1
ATOM 1072 C C . ILE A 1 142 ? -22.016 20.641 10.438 1 85.88 142 ILE A C 1
ATOM 1074 O O . ILE A 1 142 ? -21.125 21.172 11.094 1 85.88 142 ILE A O 1
ATOM 1078 N N . LEU A 1 143 ? -23.266 21.016 10.445 1 88.5 143 LEU A N 1
ATOM 1079 C CA . LEU A 1 143 ? -23.672 22.172 11.234 1 88.5 143 LEU A CA 1
ATOM 1080 C C . LEU A 1 143 ? -23.531 21.891 12.727 1 88.5 143 LEU A C 1
ATOM 1082 O O . LEU A 1 143 ? -23.125 22.766 13.492 1 88.5 143 LEU A O 1
ATOM 1086 N N . ALA A 1 144 ? -23.844 20.688 13.125 1 89.31 144 ALA A N 1
ATOM 1087 C CA . ALA A 1 144 ? -23.656 20.312 14.523 1 89.31 144 ALA A CA 1
ATOM 1088 C C . ALA A 1 144 ? -22.188 20.344 14.906 1 89.31 144 ALA A C 1
ATOM 1090 O O . ALA A 1 144 ? -21.828 20.781 16 1 89.31 144 ALA A O 1
ATOM 1091 N N . PHE A 1 145 ? -21.359 19.891 14.023 1 89.44 145 PHE A N 1
ATOM 1092 C CA . PHE A 1 145 ? -19.906 19.906 14.234 1 89.44 145 PHE A CA 1
ATOM 1093 C C . PHE A 1 145 ? -19.406 21.344 14.359 1 89.44 145 PHE A C 1
ATOM 1095 O O . PHE A 1 145 ? -18.594 21.641 15.242 1 89.44 145 PHE A O 1
ATOM 1102 N N . ARG A 1 146 ? -19.875 22.188 13.508 1 90.75 146 ARG A N 1
ATOM 1103 C CA . ARG A 1 146 ? -19.516 23.594 13.57 1 90.75 146 ARG A CA 1
ATOM 1104 C C . ARG A 1 146 ? -19.969 24.234 14.875 1 90.75 146 ARG A C 1
ATOM 1106 O O . ARG A 1 146 ? -19.234 25 15.492 1 90.75 146 ARG A O 1
ATOM 1113 N N . ALA A 1 147 ? -21.172 23.906 15.242 1 92.5 147 ALA A N 1
ATOM 1114 C CA . ALA A 1 147 ? -21.719 24.453 16.484 1 92.5 147 ALA A CA 1
ATOM 1115 C C . ALA A 1 147 ? -20.891 24.016 17.688 1 92.5 147 ALA A C 1
ATOM 1117 O O . ALA A 1 147 ? -20.672 24.797 18.609 1 92.5 147 ALA A O 1
ATOM 1118 N N . ARG A 1 148 ? -20.438 22.844 17.688 1 91.88 148 ARG A N 1
ATOM 1119 C CA . ARG A 1 148 ? -19.672 22.266 18.797 1 91.88 148 ARG A CA 1
ATOM 1120 C C . ARG A 1 148 ? -18.281 22.906 18.875 1 91.88 148 ARG A C 1
ATOM 1122 O O . ARG A 1 148 ? -17.781 23.156 19.969 1 91.88 148 ARG A O 1
ATOM 1129 N N . HIS A 1 149 ? -17.703 23.219 17.703 1 92.5 149 HIS A N 1
ATOM 1130 C CA . HIS A 1 149 ? -16.297 23.594 17.703 1 92.5 149 HIS A CA 1
ATOM 1131 C C . HIS A 1 149 ? -16.109 25.078 17.375 1 92.5 149 HIS A C 1
ATOM 1133 O O . HIS A 1 149 ? -15.031 25.625 17.578 1 92.5 149 HIS A O 1
ATOM 1139 N N . GLY A 1 150 ? -17.188 25.672 16.875 1 91.94 150 GLY A N 1
ATOM 1140 C CA . GLY A 1 150 ? -17.109 27.062 16.453 1 91.94 150 GLY A CA 1
ATOM 1141 C C . GLY A 1 150 ? -16.5 27.234 15.078 1 91.94 150 GLY A C 1
ATOM 1142 O O . GLY A 1 150 ? -17.203 27.281 14.078 1 91.94 150 GLY A O 1
ATOM 1143 N N . ARG A 1 151 ? -15.156 27.203 15.016 1 90.44 151 ARG A N 1
ATOM 1144 C CA . ARG A 1 151 ? -14.453 27.328 13.742 1 90.44 151 ARG A CA 1
ATOM 1145 C C . ARG A 1 151 ? -14.023 25.953 13.227 1 90.44 151 ARG A C 1
ATOM 1147 O O . ARG A 1 151 ? -13.422 25.172 13.961 1 90.44 151 ARG A O 1
ATOM 1154 N N . ILE A 1 152 ? -14.438 25.703 11.977 1 89.56 152 ILE A N 1
ATOM 1155 C CA . ILE A 1 152 ? -14.031 24.438 11.359 1 89.56 152 ILE A CA 1
ATOM 1156 C C . ILE A 1 152 ? -13.453 24.703 9.969 1 89.56 152 ILE A C 1
ATOM 1158 O O . ILE A 1 152 ? -13.672 25.781 9.391 1 89.56 152 ILE A O 1
ATOM 1162 N N . VAL A 1 153 ? -12.641 23.734 9.484 1 87.62 153 VAL A N 1
ATOM 1163 C CA . VAL A 1 153 ? -12.016 23.828 8.172 1 87.62 153 VAL A CA 1
ATOM 1164 C C . VAL A 1 153 ? -12.344 22.594 7.344 1 87.62 153 VAL A C 1
ATOM 1166 O O . VAL A 1 153 ? -12.719 21.547 7.895 1 87.62 153 VAL A O 1
ATOM 1169 N N . TYR A 1 154 ? -12.422 22.688 6.094 1 83.31 154 TYR A N 1
ATOM 1170 C CA . TYR A 1 154 ? -12.562 21.547 5.207 1 83.31 154 TYR A CA 1
ATOM 1171 C C . TYR A 1 154 ? -11.57 21.609 4.055 1 83.31 154 TYR A C 1
ATOM 1173 O O . TYR A 1 154 ? -11.055 22.688 3.732 1 83.31 154 TYR A O 1
ATOM 1181 N N . LYS A 1 155 ? -11.078 20.281 3.693 1 70.19 155 LYS A N 1
ATOM 1182 C CA . LYS A 1 155 ? -10.094 20.172 2.619 1 70.19 155 LYS A CA 1
ATOM 1183 C C . LYS A 1 155 ? -10.766 19.875 1.282 1 70.19 155 LYS A C 1
ATOM 1185 O O . LYS A 1 155 ? -11.641 19 1.196 1 70.19 155 LYS A O 1
ATOM 1190 N N . SER A 1 156 ? -10.914 20.766 0.419 1 55.72 156 SER A N 1
ATOM 1191 C CA . SER A 1 156 ? -11.477 20.516 -0.904 1 55.72 156 SER A CA 1
ATOM 1192 C C . SER A 1 156 ? -10.523 19.703 -1.768 1 55.72 156 SER A C 1
ATOM 1194 O O . SER A 1 156 ? -9.305 19.859 -1.665 1 55.72 156 SER A O 1
ATOM 1196 N N . VAL A 1 157 ? -10.875 18.391 -1.986 1 45 157 VAL A N 1
ATOM 1197 C CA . VAL A 1 157 ? -10.047 17.516 -2.814 1 45 157 VAL A CA 1
ATOM 1198 C C . VAL A 1 157 ? -9.875 18.125 -4.203 1 45 157 VAL A C 1
ATOM 1200 O O . VAL A 1 157 ? -10.859 18.406 -4.887 1 45 157 VAL A O 1
ATOM 1203 N N . SER A 1 158 ? -9.039 19.109 -4.477 1 40.75 158 SER A N 1
ATOM 1204 C CA . SER A 1 158 ? -8.68 19.344 -5.867 1 40.75 158 SER A CA 1
ATOM 1205 C C . SER A 1 158 ? -7.586 18.391 -6.332 1 40.75 158 SER A C 1
ATOM 1207 O O . SER A 1 158 ? -6.902 17.781 -5.512 1 40.75 158 SER A O 1
ATOM 1209 N N . ALA A 1 159 ? -7.578 17.953 -7.559 1 39.69 159 ALA A N 1
ATOM 1210 C CA . ALA A 1 159 ? -6.68 17.047 -8.273 1 39.69 159 ALA A CA 1
ATOM 1211 C C . ALA A 1 159 ? -5.254 17.156 -7.734 1 39.69 159 ALA A C 1
ATOM 1213 O O . ALA A 1 159 ? -4.488 16.188 -7.801 1 39.69 159 ALA A O 1
ATOM 1214 N N . ILE A 1 160 ? -4.742 18.25 -7.332 1 38.22 160 ILE A N 1
ATOM 1215 C CA . ILE A 1 160 ? -3.314 18.469 -7.121 1 38.22 160 ILE A CA 1
ATOM 1216 C C . ILE A 1 160 ? -3.01 18.469 -5.625 1 38.22 160 ILE A C 1
ATOM 1218 O O . ILE A 1 160 ? -2.074 17.812 -5.176 1 38.22 160 ILE A O 1
ATOM 1222 N N . ARG A 1 161 ? -3.316 19.5 -4.867 1 43.66 161 ARG A N 1
ATOM 1223 C CA . ARG A 1 161 ? -2.98 19.734 -3.467 1 43.66 161 ARG A CA 1
ATOM 1224 C C . ARG A 1 161 ? -4.215 20.125 -2.664 1 43.66 161 ARG A C 1
ATOM 1226 O O . ARG A 1 161 ? -5.055 20.891 -3.143 1 43.66 161 ARG A O 1
ATOM 1233 N N . SER A 1 162 ? -4.574 19.344 -1.552 1 52.41 162 SER A N 1
ATOM 1234 C CA . SER A 1 162 ? -5.715 19.625 -0.684 1 52.41 162 SER A CA 1
ATOM 1235 C C . SER A 1 162 ? -5.613 21.016 -0.078 1 52.41 162 SER A C 1
ATOM 1237 O O . SER A 1 162 ? -4.598 21.359 0.522 1 52.41 162 SER A O 1
ATOM 1239 N N . VAL A 1 163 ? -6.355 22.047 -0.63 1 57.34 163 VAL A N 1
ATOM 1240 C CA . VAL A 1 163 ? -6.453 23.375 -0.017 1 57.34 163 VAL A CA 1
ATOM 1241 C C . VAL A 1 163 ? -7.41 23.328 1.172 1 57.34 163 VAL A C 1
ATOM 1243 O O . VAL A 1 163 ? -8.516 22.781 1.065 1 57.34 163 VAL A O 1
ATOM 1246 N N . VAL A 1 164 ? -6.805 23.766 2.279 1 67.94 164 VAL A N 1
ATOM 1247 C CA . VAL A 1 164 ? -7.625 23.828 3.484 1 67.94 164 VAL A CA 1
ATOM 1248 C C . VAL A 1 164 ? -8.375 25.156 3.533 1 67.94 164 VAL A C 1
ATOM 1250 O O . VAL A 1 164 ? -7.77 26.219 3.42 1 67.94 164 VAL A O 1
ATOM 1253 N N . THR A 1 165 ? -9.711 25.141 3.578 1 71.69 165 THR A N 1
ATOM 1254 C CA . THR A 1 165 ? -10.562 26.312 3.609 1 71.69 165 THR A CA 1
ATOM 1255 C C . THR A 1 165 ? -11.43 26.328 4.867 1 71.69 165 THR A C 1
ATOM 1257 O O . THR A 1 165 ? -11.922 25.266 5.297 1 71.69 165 THR A O 1
ATOM 1260 N N . GLU A 1 166 ? -11.508 27.547 5.469 1 75.5 166 GLU A N 1
ATOM 1261 C CA . GLU A 1 166 ? -12.406 27.672 6.613 1 75.5 166 GLU A CA 1
ATOM 1262 C C . GLU A 1 166 ? -13.867 27.609 6.176 1 75.5 166 GLU A C 1
ATOM 1264 O O . GLU A 1 166 ? -14.242 28.188 5.156 1 75.5 166 GLU A O 1
ATOM 1269 N N . PHE A 1 167 ? -14.625 26.891 6.914 1 76.56 167 PHE A N 1
ATOM 1270 C CA . PHE A 1 167 ? -16.062 26.828 6.695 1 76.56 167 PHE A CA 1
ATOM 1271 C C . PHE A 1 167 ? -16.766 28.031 7.316 1 76.56 167 PHE A C 1
ATOM 1273 O O . PHE A 1 167 ? -16.75 28.203 8.539 1 76.56 167 PHE A O 1
ATOM 1280 N N . THR A 1 168 ? -17.234 28.875 6.492 1 77.94 168 THR A N 1
ATOM 1281 C CA . THR A 1 168 ? -17.844 30.109 6.965 1 77.94 168 THR A CA 1
ATOM 1282 C C . THR A 1 168 ? -19.359 30.062 6.789 1 77.94 168 THR A C 1
ATOM 1284 O O . THR A 1 168 ? -19.891 29.094 6.25 1 77.94 168 THR A O 1
ATOM 1287 N N . ALA A 1 169 ? -20 31.062 7.344 1 76 169 ALA A N 1
ATOM 1288 C CA . ALA A 1 169 ? -21.453 31.203 7.211 1 76 169 ALA A CA 1
ATOM 1289 C C . ALA A 1 169 ? -21.875 31.188 5.746 1 76 169 ALA A C 1
ATOM 1291 O O . ALA A 1 169 ? -22.953 30.688 5.402 1 76 169 ALA A O 1
ATOM 1292 N N . ALA A 1 170 ? -21.031 31.734 4.867 1 72.81 170 ALA A N 1
ATOM 1293 C CA . ALA A 1 170 ? -21.312 31.75 3.436 1 72.81 170 ALA A CA 1
ATOM 1294 C C . ALA A 1 170 ? -21.391 30.328 2.881 1 72.81 170 ALA A C 1
ATOM 1296 O O . ALA A 1 170 ? -22.156 30.047 1.944 1 72.81 170 ALA A O 1
ATOM 1297 N N . ASP A 1 171 ? -20.625 29.484 3.549 1 73.88 171 ASP A N 1
ATOM 1298 C CA . ASP A 1 171 ? -20.594 28.094 3.105 1 73.88 171 ASP A CA 1
ATOM 1299 C C . ASP A 1 171 ? -21.859 27.359 3.521 1 73.88 171 ASP A C 1
ATOM 1301 O O . ASP A 1 171 ? -22.25 26.375 2.891 1 73.88 171 ASP A O 1
ATOM 1305 N N . GLU A 1 172 ? -22.438 27.797 4.562 1 73.5 172 GLU A N 1
ATOM 1306 C CA . GLU A 1 172 ? -23.672 27.172 5.039 1 73.5 172 GLU A CA 1
ATOM 1307 C C . GLU A 1 172 ? -24.75 27.172 3.955 1 73.5 172 GLU A C 1
ATOM 1309 O O . GLU A 1 172 ? -25.516 26.219 3.838 1 73.5 172 GLU A O 1
ATOM 1314 N N . ASN A 1 173 ? -24.672 28.219 3.133 1 69.12 173 ASN A N 1
ATOM 1315 C CA . ASN A 1 173 ? -25.656 28.328 2.055 1 69.12 173 ASN A CA 1
ATOM 1316 C C . ASN A 1 173 ? -25.344 27.359 0.923 1 69.12 173 ASN A C 1
ATOM 1318 O O . ASN A 1 173 ? -26.203 27.109 0.068 1 69.12 173 ASN A O 1
ATOM 1322 N N . ARG A 1 174 ? -24.078 26.812 1.021 1 68.44 174 ARG A N 1
ATOM 1323 C CA . ARG A 1 174 ? -23.672 25.906 -0.044 1 68.44 174 ARG A CA 1
ATOM 1324 C C . ARG A 1 174 ? -23.656 24.469 0.445 1 68.44 174 ARG A C 1
ATOM 1326 O O . ARG A 1 174 ? -23.172 23.562 -0.262 1 68.44 174 ARG A O 1
ATOM 1333 N N . LEU A 1 175 ? -24.109 24.281 1.583 1 70.62 175 LEU A N 1
ATOM 1334 C CA . LEU A 1 175 ? -24.078 22.953 2.199 1 70.62 175 LEU A CA 1
ATOM 1335 C C . LEU A 1 175 ? -24.859 21.953 1.366 1 70.62 175 LEU A C 1
ATOM 1337 O O . LEU A 1 175 ? -24.547 20.75 1.376 1 70.62 175 LEU A O 1
ATOM 1341 N N . ALA A 1 176 ? -25.75 22.547 0.652 1 64.62 176 ALA A N 1
ATOM 1342 C CA . ALA A 1 176 ? -26.5 21.656 -0.234 1 64.62 176 ALA A CA 1
ATOM 1343 C C . ALA A 1 176 ? -25.594 21 -1.261 1 64.62 176 ALA A C 1
ATOM 1345 O O . ALA A 1 176 ? -25.859 19.891 -1.718 1 64.62 176 ALA A O 1
ATOM 1346 N N . LEU A 1 177 ? -24.469 21.75 -1.54 1 61.56 177 LEU A N 1
ATOM 1347 C CA . LEU A 1 177 ? -23.531 21.234 -2.533 1 61.56 177 LEU A CA 1
ATOM 1348 C C . LEU A 1 177 ? -22.688 20.094 -1.956 1 61.56 177 LEU A C 1
ATOM 1350 O O . LEU A 1 177 ? -22.141 19.281 -2.703 1 61.56 177 LEU A O 1
ATOM 1354 N N . VAL A 1 178 ? -22.672 20.125 -0.71 1 63.47 178 VAL A N 1
ATOM 1355 C CA . VAL A 1 178 ? -21.875 19.094 -0.062 1 63.47 178 VAL A CA 1
ATOM 1356 C C . VAL A 1 178 ? -22.688 17.812 0.053 1 63.47 178 VAL A C 1
ATOM 1358 O O . VAL A 1 178 ? -22.125 16.734 0.229 1 63.47 178 VAL A O 1
ATOM 1361 N N . ARG A 1 179 ? -23.953 18.047 -0.22 1 63.94 179 ARG A N 1
ATOM 1362 C CA . ARG A 1 179 ? -24.766 16.844 -0.113 1 63.94 179 ARG A CA 1
ATOM 1363 C C . ARG A 1 179 ? -24.344 15.789 -1.134 1 63.94 179 ARG A C 1
ATOM 1365 O O . ARG A 1 179 ? -24.219 16.094 -2.322 1 63.94 179 ARG A O 1
ATOM 1372 N N . GLY A 1 180 ? -23.984 14.773 -0.681 1 64.25 180 GLY A N 1
ATOM 1373 C CA . GLY A 1 180 ? -23.641 13.641 -1.523 1 64.25 180 GLY A CA 1
ATOM 1374 C C . GLY A 1 180 ? -22.156 13.422 -1.654 1 64.25 180 GLY A C 1
ATOM 1375 O O . GLY A 1 180 ? -21.719 12.422 -2.225 1 64.25 180 GLY A O 1
ATOM 1376 N N . LEU A 1 181 ? -21.359 14.438 -1.239 1 72.81 181 LEU A N 1
ATOM 1377 C CA . LEU A 1 181 ? -19.906 14.273 -1.328 1 72.81 181 LEU A CA 1
ATOM 1378 C C . LEU A 1 181 ? -19.281 14.242 0.061 1 72.81 181 LEU A C 1
ATOM 1380 O O . LEU A 1 181 ? -19.016 15.297 0.653 1 72.81 181 LEU A O 1
ATOM 1384 N N . PRO A 1 182 ? -19.078 13.047 0.494 1 74.75 182 PRO A N 1
ATOM 1385 C CA . PRO A 1 182 ? -18.406 13.008 1.797 1 74.75 182 PRO A CA 1
ATOM 1386 C C . PRO A 1 182 ? -17.141 13.859 1.837 1 74.75 182 PRO A C 1
ATOM 1388 O O . PRO A 1 182 ? -16.281 13.727 0.971 1 74.75 182 PRO A O 1
ATOM 1391 N N . THR A 1 183 ? -17.094 14.859 2.729 1 79.38 183 THR A N 1
ATOM 1392 C CA . THR A 1 183 ? -16.031 15.836 2.893 1 79.38 183 THR A CA 1
ATOM 1393 C C . THR A 1 183 ? -15.477 15.805 4.316 1 79.38 183 THR A C 1
ATOM 1395 O O . THR A 1 183 ? -16.219 15.594 5.27 1 79.38 183 THR A O 1
ATOM 1398 N N . GLN A 1 184 ? -14.164 16 4.363 1 83.38 184 GLN A N 1
ATOM 1399 C CA . GLN A 1 184 ? -13.531 16.031 5.68 1 83.38 184 GLN A CA 1
ATOM 1400 C C . GLN A 1 184 ? -13.57 17.422 6.277 1 83.38 184 GLN A C 1
ATOM 1402 O O . GLN A 1 184 ? -13.148 18.391 5.637 1 83.38 184 GLN A O 1
ATOM 1407 N N . PHE A 1 185 ? -14.094 17.469 7.438 1 85.44 185 PHE A N 1
ATOM 1408 C CA . PHE A 1 185 ? -14.086 18.688 8.25 1 85.44 185 PHE A CA 1
ATOM 1409 C C . PHE A 1 185 ? -13.25 18.5 9.508 1 85.44 185 PHE A C 1
ATOM 1411 O O . PHE A 1 185 ? -13.25 17.406 10.102 1 85.44 185 PHE A O 1
ATOM 1418 N N . GLN A 1 186 ? -12.594 19.562 9.875 1 88.69 186 GLN A N 1
ATOM 1419 C CA . GLN A 1 186 ? -11.812 19.516 11.109 1 88.69 186 GLN A CA 1
ATOM 1420 C C . GLN A 1 186 ? -12.031 20.781 11.945 1 88.69 186 GLN A C 1
ATOM 1422 O O . GLN A 1 186 ? -12.234 21.859 11.406 1 88.69 186 GLN A O 1
ATOM 1427 N N . ALA A 1 187 ? -12.031 20.5 13.258 1 91.25 187 ALA A N 1
ATOM 1428 C CA . ALA A 1 187 ? -11.992 21.656 14.141 1 91.25 187 ALA A CA 1
ATOM 1429 C C . ALA A 1 187 ? -10.742 22.5 13.898 1 91.25 187 ALA A C 1
ATOM 1431 O O . ALA A 1 187 ? -9.648 21.953 13.742 1 91.25 187 ALA A O 1
ATOM 1432 N N . TYR A 1 188 ? -10.977 23.797 13.797 1 91.62 188 TYR A N 1
ATOM 1433 C CA . TYR A 1 188 ? -9.828 24.672 13.672 1 91.62 188 TYR A CA 1
ATOM 1434 C C . TYR A 1 188 ? -8.938 24.594 14.914 1 91.62 188 TYR A C 1
ATOM 1436 O O . TYR A 1 188 ? -9.43 24.688 16.031 1 91.62 188 TYR A O 1
ATOM 1444 N N . VAL A 1 189 ? -7.688 24.438 14.664 1 92.25 189 VAL A N 1
ATOM 1445 C CA . VAL A 1 189 ? -6.707 24.422 15.75 1 92.25 189 VAL A CA 1
ATOM 1446 C C . VAL A 1 189 ? -5.867 25.688 15.695 1 92.25 189 VAL A C 1
ATOM 1448 O O . VAL A 1 189 ? -5.082 25.891 14.766 1 92.25 189 VAL A O 1
ATOM 1451 N N . PRO A 1 190 ? -6.012 26.531 16.641 1 91.81 190 PRO A N 1
ATOM 1452 C CA . PRO A 1 190 ? -5.152 27.719 16.656 1 91.81 190 PRO A CA 1
ATOM 1453 C C . PRO A 1 190 ? -3.717 27.391 17.078 1 91.81 190 PRO A C 1
ATOM 1455 O O . PRO A 1 190 ? -3.48 26.406 17.781 1 91.81 190 PRO A O 1
ATOM 1458 N N . GLY A 1 191 ? -2.84 28.219 16.609 1 93.56 191 GLY A N 1
ATOM 1459 C CA . GLY A 1 191 ? -1.473 28.078 17.078 1 93.56 191 GLY A CA 1
ATOM 1460 C C . GLY A 1 191 ? -0.437 28.25 15.992 1 93.56 191 GLY A C 1
ATOM 1461 O O . GLY A 1 191 ? -0.735 28.797 14.93 1 93.56 191 GLY A O 1
ATOM 1462 N N . GLN A 1 192 ? 0.75 27.875 16.375 1 93.38 192 GLN A N 1
ATOM 1463 C CA . GLN A 1 192 ? 1.885 28.016 15.477 1 93.38 192 GLN A CA 1
ATOM 1464 C C . GLN A 1 192 ? 2.23 26.688 14.805 1 93.38 192 GLN A C 1
ATOM 1466 O O . GLN A 1 192 ? 2.4 25.672 15.484 1 93.38 192 GLN A O 1
ATOM 1471 N N . ASP A 1 193 ? 2.326 26.766 13.469 1 94.5 193 ASP A N 1
ATOM 1472 C CA . ASP A 1 193 ? 2.734 25.594 12.719 1 94.5 193 ASP A CA 1
ATOM 1473 C C . ASP A 1 193 ? 4.227 25.312 12.891 1 94.5 193 ASP A C 1
ATOM 1475 O O . ASP A 1 193 ? 5.039 26.234 12.891 1 94.5 193 ASP A O 1
ATOM 1479 N N . VAL A 1 194 ? 4.523 24.078 13.133 1 96.94 194 VAL A N 1
ATOM 1480 C CA . VAL A 1 194 ? 5.906 23.609 13.195 1 96.94 194 VAL A CA 1
ATOM 1481 C C . VAL A 1 194 ? 6.07 22.359 12.328 1 96.94 194 VAL A C 1
ATOM 1483 O O . VAL A 1 194 ? 5.391 21.359 12.531 1 96.94 194 VAL A O 1
ATOM 1486 N N . ARG A 1 195 ? 6.898 22.5 11.344 1 97.25 195 ARG A N 1
ATOM 1487 C CA . ARG A 1 195 ? 7.262 21.344 10.539 1 97.25 195 ARG A CA 1
ATOM 1488 C C . ARG A 1 195 ? 8.5 20.656 11.102 1 97.25 195 ARG A C 1
ATOM 1490 O O . ARG A 1 195 ? 9.555 21.281 11.25 1 97.25 195 ARG A O 1
ATOM 1497 N N . VAL A 1 196 ? 8.344 19.359 11.414 1 98.62 196 VAL A N 1
ATOM 1498 C CA . VAL A 1 196 ? 9.469 18.609 11.961 1 98.62 196 VAL A CA 1
ATOM 1499 C C . VAL A 1 196 ? 9.922 17.562 10.945 1 98.62 196 VAL A C 1
ATOM 1501 O O . VAL A 1 196 ? 9.117 16.766 10.461 1 98.62 196 VAL A O 1
ATOM 1504 N N . HIS A 1 197 ? 11.18 17.594 10.617 1 98.69 197 HIS A N 1
ATOM 1505 C CA . HIS A 1 197 ? 11.781 16.531 9.82 1 98.69 197 HIS A CA 1
ATOM 1506 C C . HIS A 1 197 ? 12.539 15.547 10.711 1 98.69 197 HIS A C 1
ATOM 1508 O O . HIS A 1 197 ? 13.453 15.938 11.43 1 98.69 197 HIS A O 1
ATOM 1514 N N . VAL A 1 198 ? 12.109 14.328 10.656 1 98.44 198 VAL A N 1
ATOM 1515 C CA . VAL A 1 198 ? 12.805 13.242 11.328 1 98.44 198 VAL A CA 1
ATOM 1516 C C . VAL A 1 198 ? 13.781 12.578 10.359 1 98.44 198 VAL A C 1
ATOM 1518 O O . VAL A 1 198 ? 13.422 12.258 9.227 1 98.44 198 VAL A O 1
ATOM 1521 N N . VAL A 1 199 ? 15.031 12.414 10.781 1 98.25 199 VAL A N 1
ATOM 1522 C CA . VAL A 1 199 ? 16.047 11.625 10.078 1 98.25 199 VAL A CA 1
ATOM 1523 C C . VAL A 1 199 ? 16.656 10.609 11.039 1 98.25 199 VAL A C 1
ATOM 1525 O O . VAL A 1 199 ? 17.484 10.961 11.891 1 98.25 199 VAL A O 1
ATOM 1528 N N . GLY A 1 200 ? 16.281 9.352 10.836 1 96 200 GLY A N 1
ATOM 1529 C CA . GLY A 1 200 ? 16.688 8.375 11.836 1 96 200 GLY A CA 1
ATOM 1530 C C . GLY A 1 200 ? 16.141 8.68 13.219 1 96 200 GLY A C 1
ATOM 1531 O O . GLY A 1 200 ? 14.93 8.602 13.438 1 96 200 GLY A O 1
ATOM 1532 N N . THR A 1 201 ? 17.031 9.078 14.109 1 95.81 201 THR A N 1
ATOM 1533 C CA . THR A 1 201 ? 16.625 9.383 15.477 1 95.81 201 THR A CA 1
ATOM 1534 C C . THR A 1 201 ? 16.719 10.883 15.75 1 95.81 201 THR A C 1
ATOM 1536 O O . THR A 1 201 ? 16.469 11.328 16.875 1 95.81 201 THR A O 1
ATOM 1539 N N . ASP A 1 202 ? 17.047 11.633 14.758 1 96.69 202 ASP A N 1
ATOM 1540 C CA . ASP A 1 202 ? 17.219 13.07 14.93 1 96.69 202 ASP A CA 1
ATOM 1541 C C . ASP A 1 202 ? 16 13.828 14.398 1 96.69 202 ASP A C 1
ATOM 1543 O O . ASP A 1 202 ? 15.273 13.328 13.539 1 96.69 202 ASP A O 1
ATOM 1547 N N . THR A 1 203 ? 15.805 14.992 14.984 1 98.38 203 THR A N 1
ATOM 1548 C CA . THR A 1 203 ? 14.719 15.859 14.531 1 98.38 203 THR A CA 1
ATOM 1549 C C . THR A 1 203 ? 15.25 17.234 14.148 1 98.38 203 THR A C 1
ATOM 1551 O O . THR A 1 203 ? 16.156 17.766 14.805 1 98.38 203 THR A O 1
ATOM 1554 N N . TYR A 1 204 ? 14.727 17.781 13.102 1 98.56 204 TYR A N 1
ATOM 1555 C CA . TYR A 1 204 ? 14.961 19.125 12.617 1 98.56 204 TYR A CA 1
ATOM 1556 C C . TYR A 1 204 ? 13.648 19.875 12.422 1 98.56 204 TYR A C 1
ATOM 1558 O O . TYR A 1 204 ? 12.867 19.547 11.516 1 98.56 204 TYR A O 1
ATOM 1566 N N . ALA A 1 205 ? 13.453 20.875 13.266 1 98.5 205 ALA A N 1
ATOM 1567 C CA . ALA A 1 205 ? 12.148 21.531 13.305 1 98.5 205 ALA A CA 1
ATOM 1568 C C . ALA A 1 205 ? 12.242 22.969 12.805 1 98.5 205 ALA A C 1
ATOM 1570 O O . ALA A 1 205 ? 13.219 23.656 13.078 1 98.5 205 ALA A O 1
ATOM 1571 N N . ALA A 1 206 ? 11.227 23.406 12.07 1 97.38 206 ALA A N 1
ATOM 1572 C CA . ALA A 1 206 ? 11.07 24.781 11.602 1 97.38 206 ALA A CA 1
ATOM 1573 C C . ALA A 1 206 ? 9.695 25.328 11.969 1 97.38 206 ALA A C 1
ATOM 1575 O O . ALA A 1 206 ? 8.672 24.703 11.703 1 97.38 206 ALA A O 1
ATOM 1576 N N . ALA A 1 207 ? 9.711 26.453 12.586 1 95.81 207 ALA A N 1
ATOM 1577 C CA . ALA A 1 207 ? 8.461 27.188 12.797 1 95.81 207 ALA A CA 1
ATOM 1578 C C . ALA A 1 207 ? 8.008 27.875 11.508 1 95.81 207 ALA A C 1
ATOM 1580 O O . ALA A 1 207 ? 8.82 28.422 10.766 1 95.81 207 ALA A O 1
ATOM 1581 N N . VAL A 1 208 ? 6.762 27.688 11.234 1 91.69 208 VAL A N 1
ATOM 1582 C CA . VAL A 1 208 ? 6.16 28.312 10.062 1 91.69 208 VAL A CA 1
ATOM 1583 C C . VAL A 1 208 ? 5.223 29.438 10.492 1 91.69 208 VAL A C 1
ATOM 1585 O O . VAL A 1 208 ? 4.164 29.188 11.078 1 91.69 208 VAL A O 1
ATOM 1588 N N . ASP A 1 209 ? 5.652 30.594 10.312 1 82.44 209 ASP A N 1
ATOM 1589 C CA . ASP A 1 209 ? 4.828 31.766 10.633 1 82.44 209 ASP A CA 1
ATOM 1590 C C . ASP A 1 209 ? 4.109 32.281 9.391 1 82.44 209 ASP A C 1
ATOM 1592 O O . ASP A 1 209 ? 4.746 32.75 8.445 1 82.44 209 ASP A O 1
ATOM 1596 N N . SER A 1 210 ? 2.932 31.891 9.336 1 70.62 210 SER A N 1
ATOM 1597 C CA . SER A 1 210 ? 2.119 32.344 8.219 1 70.62 210 SER A CA 1
ATOM 1598 C C . SER A 1 210 ? 0.765 32.875 8.695 1 70.62 210 SER A C 1
ATOM 1600 O O . SER A 1 210 ? 0.237 32.406 9.703 1 70.62 210 SER A O 1
ATOM 1602 N N . ASP A 1 211 ? 0.395 33.969 8.062 1 64.19 211 ASP A N 1
ATOM 1603 C CA . ASP A 1 211 ? -0.95 34.438 8.336 1 64.19 211 ASP A CA 1
ATOM 1604 C C . ASP A 1 211 ? -2 33.656 7.574 1 64.19 211 ASP A C 1
ATOM 1606 O O . ASP A 1 211 ? -3.199 33.875 7.715 1 64.19 211 ASP A O 1
ATOM 1610 N N . ALA A 1 212 ? -1.455 32.75 6.801 1 59.47 212 ALA A N 1
ATOM 1611 C CA . ALA A 1 212 ? -2.389 31.953 5.996 1 59.47 212 ALA A CA 1
ATOM 1612 C C . ALA A 1 212 ? -2.879 30.734 6.766 1 59.47 212 ALA A C 1
ATOM 1614 O O . ALA A 1 212 ? -2.178 30.219 7.641 1 59.47 212 ALA A O 1
ATOM 1615 N N . ILE A 1 213 ? -4.121 30.328 6.539 1 54.22 213 ILE A N 1
ATOM 1616 C CA . ILE A 1 213 ? -4.688 29.125 7.148 1 54.22 213 ILE A CA 1
ATOM 1617 C C . ILE A 1 213 ? -3.885 27.906 6.715 1 54.22 213 ILE A C 1
ATOM 1619 O O . ILE A 1 213 ? -3.633 27 7.52 1 54.22 213 ILE A O 1
ATOM 1623 N N . ASP A 1 214 ? -3.422 27.859 5.449 1 55.34 214 ASP A N 1
ATOM 1624 C CA . ASP A 1 214 ? -2.549 26.828 4.91 1 55.34 214 ASP A CA 1
ATOM 1625 C C . ASP A 1 214 ? -1.247 27.422 4.383 1 55.34 214 ASP A C 1
ATOM 1627 O O . ASP A 1 214 ? -1.211 27.969 3.277 1 55.34 214 ASP A O 1
ATOM 1631 N N . TYR A 1 215 ? -0.108 27.281 5.215 1 53.78 215 TYR A N 1
ATOM 1632 C CA . TYR A 1 215 ? 1.142 27.969 4.906 1 53.78 215 TYR A CA 1
ATOM 1633 C C . TYR A 1 215 ? 1.815 27.359 3.686 1 53.78 215 TYR A C 1
ATOM 1635 O O . TYR A 1 215 ? 2.727 27.953 3.105 1 53.78 215 TYR A O 1
ATOM 1643 N N . ARG A 1 216 ? 1.419 26.172 3.262 1 54.5 216 ARG A N 1
ATOM 1644 C CA . ARG A 1 216 ? 2.08 25.5 2.154 1 54.5 216 ARG A CA 1
ATOM 1645 C C . ARG A 1 216 ? 1.748 26.156 0.823 1 54.5 216 ARG A C 1
ATOM 1647 O O . ARG A 1 216 ? 2.439 25.953 -0.175 1 54.5 216 ARG A O 1
ATOM 1654 N N . TYR A 1 217 ? 0.677 27.031 0.833 1 54.22 217 TYR A N 1
ATOM 1655 C CA . TYR A 1 217 ? 0.253 27.75 -0.369 1 54.22 217 TYR A CA 1
ATOM 1656 C C . TYR A 1 217 ? 0.231 29.25 -0.134 1 54.22 217 TYR A C 1
ATOM 1658 O O . TYR A 1 217 ? -0.82 29.891 -0.244 1 54.22 217 TYR A O 1
ATOM 1666 N N . PRO A 1 218 ? 1.336 29.75 0.239 1 47.16 218 PRO A N 1
ATOM 1667 C CA . PRO A 1 218 ? 1.362 31.156 0.6 1 47.16 218 PRO A CA 1
ATOM 1668 C C . PRO A 1 218 ? 0.918 32.062 -0.545 1 47.16 218 PRO A C 1
ATOM 1670 O O . PRO A 1 218 ? 0.386 33.156 -0.304 1 47.16 218 PRO A O 1
ATOM 1673 N N . GLY A 1 219 ? 1.37 31.672 -1.766 1 46.62 219 GLY A N 1
ATOM 1674 C CA . GLY A 1 219 ? 1.122 32.562 -2.877 1 46.62 219 GLY A CA 1
ATOM 1675 C C . GLY A 1 219 ? -0.347 32.906 -3.059 1 46.62 219 GLY A C 1
ATOM 1676 O O . GLY A 1 219 ? -0.688 33.906 -3.678 1 46.62 219 GLY A O 1
ATOM 1677 N N . ARG A 1 220 ? -1.089 31.953 -2.838 1 47.91 220 ARG A N 1
ATOM 1678 C CA . ARG A 1 220 ? -2.479 32.25 -3.164 1 47.91 220 ARG A CA 1
ATOM 1679 C C . ARG A 1 220 ? -2.984 33.438 -2.348 1 47.91 220 ARG A C 1
ATOM 1681 O O . ARG A 1 220 ? -3.809 34.219 -2.826 1 47.91 220 ARG A O 1
ATOM 1688 N N . ASP A 1 221 ? -2.332 33.625 -1.185 1 49.22 221 ASP A N 1
ATOM 1689 C CA . ASP A 1 221 ? -2.863 34.75 -0.42 1 49.22 221 ASP A CA 1
ATOM 1690 C C . ASP A 1 221 ? -1.848 35.875 -0.337 1 49.22 221 ASP A C 1
ATOM 1692 O O . ASP A 1 221 ? -2.102 36.906 0.306 1 49.22 221 ASP A O 1
ATOM 1696 N N . GLY A 1 222 ? -0.873 35.812 -1.221 1 50.25 222 GLY A N 1
ATOM 1697 C CA . GLY A 1 222 ? 0.103 36.906 -1.218 1 50.25 222 GLY A CA 1
ATOM 1698 C C . GLY A 1 222 ? 0.802 37.062 0.118 1 50.25 222 GLY A C 1
ATOM 1699 O O . GLY A 1 222 ? 1.376 38.125 0.395 1 50.25 222 GLY A O 1
ATOM 1700 N N . ARG A 1 223 ? 0.509 36.125 0.957 1 57.44 223 ARG A N 1
ATOM 1701 C CA . ARG A 1 223 ? 1.07 36.375 2.279 1 57.44 223 ARG A CA 1
ATOM 1702 C C . ARG A 1 223 ? 2.428 35.719 2.439 1 57.44 223 ARG A C 1
ATOM 1704 O O . ARG A 1 223 ? 2.721 34.719 1.759 1 57.44 223 ARG A O 1
ATOM 1711 N N . SER A 1 224 ? 3.332 36.344 3.018 1 62.16 224 SER A N 1
ATOM 1712 C CA . SER A 1 224 ? 4.715 35.938 3.227 1 62.16 224 SER A CA 1
ATOM 1713 C C . SER A 1 224 ? 4.809 34.812 4.273 1 62.16 224 SER A C 1
ATOM 1715 O O . SER A 1 224 ? 3.979 34.75 5.184 1 62.16 224 SER A O 1
ATOM 1717 N N . VAL A 1 225 ? 5.418 33.625 3.914 1 75.38 225 VAL A N 1
ATOM 1718 C CA . VAL A 1 225 ? 5.711 32.594 4.891 1 75.38 225 VAL A CA 1
ATOM 1719 C C . VAL A 1 225 ? 7.137 32.75 5.414 1 75.38 225 VAL A C 1
ATOM 1721 O O . VAL A 1 225 ? 8.078 32.906 4.633 1 75.38 225 VAL A O 1
ATOM 1724 N N . ARG A 1 226 ? 7.184 33.062 6.758 1 84.62 226 ARG A N 1
ATOM 1725 C CA . ARG A 1 226 ? 8.492 33.125 7.402 1 84.62 226 ARG A CA 1
ATOM 1726 C C . ARG A 1 226 ? 8.805 31.812 8.133 1 84.62 226 ARG A C 1
ATOM 1728 O O . ARG A 1 226 ? 7.969 31.297 8.875 1 84.62 226 ARG A O 1
ATOM 1735 N N . LEU A 1 227 ? 9.961 31.297 7.781 1 93.12 227 LEU A N 1
ATOM 1736 C CA . LEU A 1 227 ? 10.422 30.062 8.43 1 93.12 227 LEU A CA 1
ATOM 1737 C C . LEU A 1 227 ? 11.609 30.344 9.336 1 93.12 227 LEU A C 1
ATOM 1739 O O . LEU A 1 227 ? 12.453 31.188 9.023 1 93.12 227 LEU A O 1
ATOM 1743 N N . ALA A 1 228 ? 11.672 29.75 10.508 1 94.44 228 ALA A N 1
ATOM 1744 C CA . ALA A 1 228 ? 12.797 29.828 11.438 1 94.44 228 ALA A CA 1
ATOM 1745 C C . ALA A 1 228 ? 13.039 28.484 12.117 1 94.44 228 ALA A C 1
ATOM 1747 O O . ALA A 1 228 ? 12.094 27.75 12.398 1 94.44 228 ALA A O 1
ATOM 1748 N N . PRO A 1 229 ? 14.336 28.219 12.344 1 96.81 229 PRO A N 1
ATOM 1749 C CA . PRO A 1 229 ? 14.578 27.016 13.148 1 96.81 229 PRO A CA 1
ATOM 1750 C C . PRO A 1 229 ? 13.828 27.031 14.477 1 96.81 229 PRO A C 1
ATOM 1752 O O . PRO A 1 229 ? 13.602 28.109 15.047 1 96.81 229 PRO A O 1
ATOM 1755 N N . TYR A 1 230 ? 13.461 25.891 14.891 1 97.06 230 TYR A N 1
ATOM 1756 C CA . TYR A 1 230 ? 12.664 25.75 16.109 1 97.06 230 TYR A CA 1
ATOM 1757 C C . TYR A 1 230 ? 13.242 24.672 17.016 1 97.06 230 TYR A C 1
ATOM 1759 O O . TYR A 1 230 ? 13.555 23.578 16.562 1 97.06 230 TYR A O 1
ATOM 1767 N N . ASP A 1 231 ? 13.398 25.031 18.312 1 96.56 231 ASP A N 1
ATOM 1768 C CA . ASP A 1 231 ? 13.859 24.062 19.297 1 96.56 231 ASP A CA 1
ATOM 1769 C C . ASP A 1 231 ? 12.68 23.297 19.891 1 96.56 231 ASP A C 1
ATOM 1771 O O . ASP A 1 231 ? 11.953 23.812 20.734 1 96.56 231 ASP A O 1
ATOM 1775 N N . LEU A 1 232 ? 12.555 22.047 19.5 1 96.88 232 LEU A N 1
ATOM 1776 C CA . LEU A 1 232 ? 11.469 21.219 20 1 96.88 232 LEU A CA 1
ATOM 1777 C C . LEU A 1 232 ? 11.734 20.766 21.422 1 96.88 232 LEU A C 1
ATOM 1779 O O . LEU A 1 232 ? 12.859 20.391 21.766 1 96.88 232 LEU A O 1
ATOM 1783 N N . PRO A 1 233 ? 10.703 20.781 22.25 1 97 233 PRO A N 1
ATOM 1784 C CA . PRO A 1 233 ? 10.875 20.109 23.531 1 97 233 PRO A CA 1
ATOM 1785 C C . PRO A 1 233 ? 11.297 18.641 23.375 1 97 233 PRO A C 1
ATOM 1787 O O . PRO A 1 233 ? 10.82 17.953 22.469 1 97 233 PRO A O 1
ATOM 1790 N N . PRO A 1 234 ? 12.133 18.188 24.266 1 97.25 234 PRO A N 1
ATOM 1791 C CA . PRO A 1 234 ? 12.672 16.828 24.125 1 97.25 234 PRO A CA 1
ATOM 1792 C C . PRO A 1 234 ? 11.578 15.766 24.016 1 97.25 234 PRO A C 1
ATOM 1794 O O . PRO A 1 234 ? 11.703 14.836 23.234 1 97.25 234 PRO A O 1
ATOM 1797 N N . GLU A 1 235 ? 10.555 15.945 24.797 1 96.81 235 GLU A N 1
ATOM 1798 C CA . GLU A 1 235 ? 9.477 14.961 24.766 1 96.81 235 GLU A CA 1
ATOM 1799 C C . GLU A 1 235 ? 8.781 14.938 23.422 1 96.81 235 GLU A C 1
ATOM 1801 O O . GLU A 1 235 ? 8.461 13.867 22.891 1 96.81 235 GLU A O 1
ATOM 1806 N N . THR A 1 236 ? 8.594 16.109 22.828 1 97.62 236 THR A N 1
ATOM 1807 C CA . THR A 1 236 ? 7.961 16.203 21.516 1 97.62 236 THR A CA 1
ATOM 1808 C C . THR A 1 236 ? 8.852 15.602 20.438 1 97.62 236 THR A C 1
ATOM 1810 O O . THR A 1 236 ? 8.375 14.883 19.562 1 97.62 236 THR A O 1
ATOM 1813 N N . ALA A 1 237 ? 10.109 15.867 20.562 1 98 237 ALA A N 1
ATOM 1814 C CA . ALA A 1 237 ? 11.07 15.281 19.625 1 98 237 ALA A CA 1
ATOM 1815 C C . ALA A 1 237 ? 11.047 13.758 19.688 1 98 237 ALA A C 1
ATOM 1817 O O . ALA A 1 237 ? 11.008 13.086 18.656 1 98 237 ALA A O 1
ATOM 1818 N N . ARG A 1 238 ? 11.047 13.281 20.859 1 97.5 238 ARG A N 1
ATOM 1819 C CA . ARG A 1 238 ? 11.008 11.836 21.062 1 97.5 238 ARG A CA 1
ATOM 1820 C C . ARG A 1 238 ? 9.75 11.234 20.438 1 97.5 238 ARG A C 1
ATOM 1822 O O . ARG A 1 238 ? 9.82 10.188 19.781 1 97.5 238 ARG A O 1
ATOM 1829 N N . ARG A 1 239 ? 8.602 11.891 20.625 1 97.5 239 ARG A N 1
ATOM 1830 C CA . ARG A 1 239 ? 7.344 11.398 20.062 1 97.5 239 ARG A CA 1
ATOM 1831 C C . ARG A 1 239 ? 7.398 11.375 18.531 1 97.5 239 ARG A C 1
ATOM 1833 O O . ARG A 1 239 ? 6.875 10.453 17.906 1 97.5 239 ARG A O 1
ATOM 1840 N N . CYS A 1 240 ? 8.039 12.406 17.969 1 98.12 240 CYS A N 1
ATOM 1841 C CA . CYS A 1 240 ? 8.172 12.461 16.516 1 98.12 240 CYS A CA 1
ATOM 1842 C C . CYS A 1 240 ? 8.984 11.281 16 1 98.12 240 CYS A C 1
ATOM 1844 O O . CYS A 1 240 ? 8.617 10.648 15.008 1 98.12 240 CYS A O 1
ATOM 1846 N N . VAL A 1 241 ? 10.047 10.953 16.734 1 97.69 241 VAL A N 1
ATOM 1847 C CA . VAL A 1 241 ? 10.914 9.852 16.328 1 97.69 241 VAL A CA 1
ATOM 1848 C C . VAL A 1 241 ? 10.172 8.531 16.484 1 97.69 241 VAL A C 1
ATOM 1850 O O . VAL A 1 241 ? 10.227 7.68 15.586 1 97.69 241 VAL A O 1
ATOM 1853 N N . GLU A 1 242 ? 9.438 8.391 17.562 1 96.75 242 GLU A N 1
ATOM 1854 C CA . GLU A 1 242 ? 8.648 7.18 17.781 1 96.75 242 GLU A CA 1
ATOM 1855 C C . GLU A 1 242 ? 7.59 7.004 16.703 1 96.75 242 GLU A C 1
ATOM 1857 O O . GLU A 1 242 ? 7.375 5.895 16.203 1 96.75 242 GLU A O 1
ATOM 1862 N N . LEU A 1 243 ? 6.977 8.109 16.359 1 96.19 243 LEU A N 1
ATOM 1863 C CA . LEU A 1 243 ? 5.941 8.086 15.328 1 96.19 243 LEU A CA 1
ATOM 1864 C C . LEU A 1 243 ? 6.535 7.699 13.977 1 96.19 243 LEU A C 1
ATOM 1866 O O . LEU A 1 243 ? 5.996 6.828 13.289 1 96.19 243 LEU A O 1
ATOM 1870 N N . ALA A 1 244 ? 7.664 8.258 13.641 1 96.62 244 ALA A N 1
ATOM 1871 C CA . ALA A 1 244 ? 8.336 7.922 12.391 1 96.62 244 ALA A CA 1
ATOM 1872 C C . ALA A 1 244 ? 8.75 6.453 12.367 1 96.62 244 ALA A C 1
ATOM 1874 O O . ALA A 1 244 ? 8.562 5.77 11.352 1 96.62 244 ALA A O 1
ATOM 1875 N N . ALA A 1 245 ? 9.203 5.984 13.484 1 94.62 245 ALA A N 1
ATOM 1876 C CA . ALA A 1 245 ? 9.609 4.586 13.602 1 94.62 245 ALA A CA 1
ATOM 1877 C C . ALA A 1 245 ? 8.414 3.652 13.469 1 94.62 245 ALA A C 1
ATOM 1879 O O . ALA A 1 245 ? 8.484 2.639 12.766 1 94.62 245 ALA A O 1
ATOM 1880 N N . ALA A 1 246 ? 7.34 4.027 14.102 1 90.62 246 ALA A N 1
ATOM 1881 C CA . ALA A 1 246 ? 6.125 3.219 14.039 1 90.62 246 ALA A CA 1
ATOM 1882 C C . ALA A 1 246 ? 5.594 3.133 12.609 1 90.62 246 ALA A C 1
ATOM 1884 O O . ALA A 1 246 ? 5 2.127 12.219 1 90.62 246 ALA A O 1
ATOM 1885 N N . LEU A 1 247 ? 5.883 4.133 11.828 1 91.12 247 LEU A N 1
ATOM 1886 C CA . LEU A 1 247 ? 5.418 4.184 10.445 1 91.12 247 LEU A CA 1
ATOM 1887 C C . LEU A 1 247 ? 6.453 3.58 9.5 1 91.12 247 LEU A C 1
ATOM 1889 O O . LEU A 1 247 ? 6.203 3.451 8.305 1 91.12 247 LEU A O 1
ATOM 1893 N N . GLY A 1 248 ? 7.633 3.258 10.062 1 92.38 248 GLY A N 1
ATOM 1894 C CA . GLY A 1 248 ? 8.695 2.703 9.242 1 92.38 248 GLY A CA 1
ATOM 1895 C C . GLY A 1 248 ? 9.352 3.729 8.336 1 92.38 248 GLY A C 1
ATOM 1896 O O . GLY A 1 248 ? 9.758 3.41 7.215 1 92.38 248 GLY A O 1
ATOM 1897 N N . LEU A 1 249 ? 9.398 4.949 8.812 1 96.44 249 LEU A N 1
ATOM 1898 C CA . LEU A 1 249 ? 9.898 6.043 7.984 1 96.44 249 LEU A CA 1
ATOM 1899 C C . LEU A 1 249 ? 11.18 6.625 8.57 1 96.44 249 LEU A C 1
ATOM 1901 O O . LEU A 1 249 ? 11.133 7.535 9.406 1 96.44 249 LEU A O 1
ATOM 1905 N N . PRO A 1 250 ? 12.344 6.207 8.086 1 97.06 250 PRO A N 1
ATOM 1906 C CA . PRO A 1 250 ? 13.594 6.82 8.547 1 97.06 250 PRO A CA 1
ATOM 1907 C C . PRO A 1 250 ? 13.68 8.305 8.203 1 97.06 250 PRO A C 1
ATOM 1909 O O . PRO A 1 250 ? 14.438 9.047 8.844 1 97.06 250 PRO A O 1
ATOM 1912 N N . LEU A 1 251 ? 12.961 8.703 7.195 1 98.19 251 LEU A N 1
ATOM 1913 C CA . LEU A 1 251 ? 12.742 10.109 6.887 1 98.19 251 LEU A CA 1
ATOM 1914 C C . LEU A 1 251 ? 11.258 10.445 6.879 1 98.19 251 LEU A C 1
ATOM 1916 O O . LEU A 1 251 ? 10.477 9.805 6.172 1 98.19 251 LEU A O 1
ATOM 1920 N N . ALA A 1 252 ? 10.922 11.43 7.66 1 98.12 252 ALA A N 1
ATOM 1921 C CA . ALA A 1 252 ? 9.508 11.805 7.738 1 98.12 252 ALA A CA 1
ATOM 1922 C C . ALA A 1 252 ? 9.352 13.305 7.969 1 98.12 252 ALA A C 1
ATOM 1924 O O . ALA A 1 252 ? 10.195 13.938 8.609 1 98.12 252 ALA A O 1
ATOM 1925 N N . GLY A 1 253 ? 8.359 13.891 7.332 1 98 253 GLY A N 1
ATOM 1926 C CA . GLY A 1 253 ? 7.891 15.227 7.664 1 98 253 GLY A CA 1
ATOM 1927 C C . GLY A 1 253 ? 6.641 15.227 8.523 1 98 253 GLY A C 1
ATOM 1928 O O . GLY A 1 253 ? 5.566 14.836 8.055 1 98 253 GLY A O 1
ATOM 1929 N N . VAL A 1 254 ? 6.789 15.688 9.727 1 97.75 254 VAL A N 1
ATOM 1930 C CA . VAL A 1 254 ? 5.68 15.703 10.68 1 97.75 254 VAL A CA 1
ATOM 1931 C C . VAL A 1 254 ? 5.113 17.125 10.781 1 97.75 254 VAL A C 1
ATOM 1933 O O . VAL A 1 254 ? 5.848 18.062 11.062 1 97.75 254 VAL A O 1
ATOM 1936 N N . ASP A 1 255 ? 3.832 17.25 10.531 1 95.75 255 ASP A N 1
ATOM 1937 C CA . ASP A 1 255 ? 3.15 18.531 10.625 1 95.75 255 ASP A CA 1
ATOM 1938 C C . ASP A 1 255 ? 2.504 18.703 12 1 95.75 255 ASP A C 1
ATOM 1940 O O . ASP A 1 255 ? 1.523 18.031 12.32 1 95.75 255 ASP A O 1
ATOM 1944 N N . LEU A 1 256 ? 3.072 19.688 12.719 1 97.06 256 LEU A N 1
ATOM 1945 C CA . LEU A 1 256 ? 2.59 19.953 14.07 1 97.06 256 LEU A CA 1
ATOM 1946 C C . LEU A 1 256 ? 2.062 21.375 14.188 1 97.06 256 LEU A C 1
ATOM 1948 O O . LEU A 1 256 ? 2.41 22.25 13.375 1 97.06 256 LEU A O 1
ATOM 1952 N N . ARG A 1 257 ? 1.22 21.531 15.172 1 95.81 257 ARG A N 1
ATOM 1953 C CA . ARG A 1 257 ? 0.832 22.859 15.641 1 95.81 257 ARG A CA 1
ATOM 1954 C C . ARG A 1 257 ? 0.906 22.953 17.156 1 95.81 257 ARG A C 1
ATOM 1956 O O . ARG A 1 257 ? 0.422 22.062 17.859 1 95.81 257 ARG A O 1
ATOM 1963 N N . ARG A 1 258 ? 1.583 23.922 17.578 1 96.19 258 ARG A N 1
ATOM 1964 C CA . ARG A 1 258 ? 1.6 24.203 19 1 96.19 258 ARG A CA 1
ATOM 1965 C C . ARG A 1 258 ? 0.475 25.172 19.391 1 96.19 258 ARG A C 1
ATOM 1967 O O . ARG A 1 258 ? 0.455 26.312 18.938 1 96.19 258 ARG A O 1
ATOM 1974 N N . THR A 1 259 ? -0.407 24.719 20.234 1 95.5 259 THR A N 1
ATOM 1975 C CA . THR A 1 259 ? -1.548 25.531 20.641 1 95.5 259 THR A CA 1
ATOM 1976 C C . THR A 1 259 ? -1.137 26.547 21.688 1 95.5 259 THR A C 1
ATOM 1978 O O . THR A 1 259 ? -0.065 26.438 22.297 1 95.5 259 THR A O 1
ATOM 1981 N N . PRO A 1 260 ? -1.952 27.516 21.953 1 94.94 260 PRO A N 1
ATOM 1982 C CA . PRO A 1 260 ? -1.62 28.547 22.938 1 94.94 260 PRO A CA 1
ATOM 1983 C C . PRO A 1 260 ? -1.418 28 24.344 1 94.94 260 PRO A C 1
ATOM 1985 O O . PRO A 1 260 ? -0.643 28.547 25.125 1 94.94 260 PRO A O 1
ATOM 1988 N N . ASP A 1 261 ? -1.977 26.875 24.641 1 94.69 261 ASP A N 1
ATOM 1989 C CA . ASP A 1 261 ? -1.845 26.297 25.969 1 94.69 261 ASP A CA 1
ATOM 1990 C C . ASP A 1 261 ? -0.613 25.391 26.047 1 94.69 261 ASP A C 1
ATOM 1992 O O . ASP A 1 261 ? -0.362 24.781 27.094 1 94.69 261 ASP A O 1
ATOM 1996 N N . GLY A 1 262 ? 0.049 25.297 24.969 1 93.75 262 GLY A N 1
ATOM 1997 C CA . GLY A 1 262 ? 1.308 24.562 24.984 1 93.75 262 GLY A CA 1
ATOM 1998 C C . GLY A 1 262 ? 1.173 23.125 24.5 1 93.75 262 GLY A C 1
ATOM 1999 O O . GLY A 1 262 ? 2.166 22.406 24.406 1 93.75 262 GLY A O 1
ATOM 2000 N N . SER A 1 263 ? -0.009 22.766 24.156 1 94.75 263 SER A N 1
ATOM 2001 C CA . SER A 1 263 ? -0.228 21.406 23.672 1 94.75 263 SER A CA 1
ATOM 2002 C C . SER A 1 263 ? 0.145 21.281 22.188 1 94.75 263 SER A C 1
ATOM 2004 O O . SER A 1 263 ? 0.238 22.281 21.484 1 94.75 263 SER A O 1
ATOM 2006 N N . TRP A 1 264 ? 0.416 20.047 21.797 1 96.56 264 TRP A N 1
ATOM 2007 C CA . TRP A 1 264 ? 0.82 19.766 20.422 1 96.56 264 TRP A CA 1
ATOM 2008 C C . TRP A 1 264 ? -0.231 18.938 19.703 1 96.56 264 TRP A C 1
ATOM 2010 O O . TRP A 1 264 ? -0.691 17.922 20.234 1 96.56 264 TRP A O 1
ATOM 2020 N N . VAL A 1 265 ? -0.583 19.406 18.531 1 96.12 265 VAL A N 1
ATOM 2021 C CA . VAL A 1 265 ? -1.481 18.672 17.641 1 96.12 265 VAL A CA 1
ATOM 2022 C C . VAL A 1 265 ? -0.732 18.25 16.375 1 96.12 265 VAL A C 1
ATOM 2024 O O . VAL A 1 265 ? 0.008 19.047 15.797 1 96.12 265 VAL A O 1
ATOM 2027 N N . CYS A 1 266 ? -0.85 17 16.031 1 96.19 266 CYS A N 1
ATOM 2028 C CA . CYS A 1 266 ? -0.224 16.484 14.812 1 96.19 266 CYS A CA 1
ATOM 2029 C C . CYS A 1 266 ? -1.259 16.281 13.711 1 96.19 266 CYS A C 1
ATOM 2031 O O . CYS A 1 266 ? -2.279 15.625 13.938 1 96.19 266 CYS A O 1
ATOM 2033 N N . PHE A 1 267 ? -0.959 16.781 12.531 1 91.44 267 PHE A N 1
ATOM 2034 C CA . PHE A 1 267 ? -1.94 16.75 11.453 1 91.44 267 PHE A CA 1
ATOM 2035 C C . PHE A 1 267 ? -1.651 15.602 10.484 1 91.44 267 PHE A C 1
ATOM 2037 O O . PHE A 1 267 ? -2.574 14.969 9.969 1 91.44 267 PHE A O 1
ATOM 2044 N N . GLU A 1 268 ? -0.417 15.414 10.227 1 91.81 268 GLU A N 1
ATOM 2045 C CA . GLU A 1 268 ? -0.035 14.422 9.219 1 91.81 268 GLU A CA 1
ATOM 2046 C C . GLU A 1 268 ? 1.46 14.125 9.281 1 91.81 268 GLU A C 1
ATOM 2048 O O . GLU A 1 268 ? 2.23 14.906 9.852 1 91.81 268 GLU A O 1
ATOM 2053 N N . VAL A 1 269 ? 1.807 12.984 8.797 1 95.44 269 VAL A N 1
ATOM 2054 C CA . VAL A 1 269 ? 3.197 12.602 8.57 1 95.44 269 VAL A CA 1
ATOM 2055 C C . VAL A 1 269 ? 3.428 12.336 7.082 1 95.44 269 VAL A C 1
ATOM 2057 O O . VAL A 1 269 ? 2.777 11.469 6.496 1 95.44 269 VAL A O 1
ATOM 2060 N N . ASN A 1 270 ? 4.281 13.102 6.523 1 94.75 270 ASN A N 1
ATOM 2061 C CA . ASN A 1 270 ? 4.613 12.953 5.109 1 94.75 270 ASN A CA 1
ATOM 2062 C C . ASN A 1 270 ? 5.824 12.055 4.91 1 94.75 270 ASN A C 1
ATOM 2064 O O . ASN A 1 270 ? 6.906 12.336 5.422 1 94.75 270 ASN A O 1
ATOM 2068 N N . PRO A 1 271 ? 5.672 10.945 4.164 1 96.31 271 PRO A N 1
ATOM 2069 C CA . PRO A 1 271 ? 6.777 10.008 3.965 1 96.31 271 PRO A CA 1
ATOM 2070 C C . PRO A 1 271 ? 7.797 10.508 2.943 1 96.31 271 PRO A C 1
ATOM 2072 O O . PRO A 1 271 ? 8.891 9.938 2.826 1 96.31 271 PRO A O 1
ATOM 2075 N N . MET A 1 272 ? 7.504 11.516 2.166 1 96.19 272 MET A N 1
ATOM 2076 C CA . MET A 1 272 ? 8.406 12.102 1.176 1 96.19 272 MET A CA 1
ATOM 2077 C C . MET A 1 272 ? 8.422 13.625 1.29 1 96.19 272 MET A C 1
ATOM 2079 O O . MET A 1 272 ? 8.07 14.328 0.342 1 96.19 272 MET A O 1
ATOM 2083 N N . PRO A 1 273 ? 8.922 14.078 2.377 1 96.69 273 PRO A N 1
ATOM 2084 C CA . PRO A 1 273 ? 8.828 15.516 2.617 1 96.69 273 PRO A CA 1
ATOM 2085 C C . PRO A 1 273 ? 9.727 16.328 1.689 1 96.69 273 PRO A C 1
ATOM 2087 O O . PRO A 1 273 ? 10.828 15.898 1.354 1 96.69 273 PRO A O 1
ATOM 2090 N N . ALA A 1 274 ? 9.242 17.5 1.283 1 96.25 274 ALA A N 1
ATOM 2091 C CA . ALA A 1 274 ? 10.055 18.484 0.566 1 96.25 274 ALA A CA 1
ATOM 2092 C C . ALA A 1 274 ? 10.93 19.281 1.53 1 96.25 274 ALA A C 1
ATOM 2094 O O . ALA A 1 274 ? 10.836 20.5 1.589 1 96.25 274 ALA A O 1
ATOM 2095 N N . TYR A 1 275 ? 11.836 18.562 2.1 1 97.56 275 TYR A N 1
ATOM 2096 C CA . TYR A 1 275 ? 12.641 19.156 3.168 1 97.56 275 TYR A CA 1
ATOM 2097 C C . TYR A 1 275 ? 13.531 20.266 2.629 1 97.56 275 TYR A C 1
ATOM 2099 O O . TYR A 1 275 ? 14.008 21.109 3.389 1 97.56 275 TYR A O 1
ATOM 2107 N N . SER A 1 276 ? 13.797 20.281 1.337 1 97 276 SER A N 1
ATOM 2108 C CA . SER A 1 276 ? 14.688 21.234 0.707 1 97 276 SER A CA 1
ATOM 2109 C C . SER A 1 276 ? 14.195 22.672 0.914 1 97 276 SER A C 1
ATOM 2111 O O . SER A 1 276 ? 15 23.594 1.065 1 97 276 SER A O 1
ATOM 2113 N N . TYR A 1 277 ? 12.898 22.844 0.889 1 94.31 277 TYR A N 1
ATOM 2114 C CA . TYR A 1 277 ? 12.305 24.172 1.113 1 94.31 277 TYR A CA 1
ATOM 2115 C C . TYR A 1 277 ? 12.664 24.688 2.498 1 94.31 277 TYR A C 1
ATOM 2117 O O . TYR A 1 277 ? 13.117 25.828 2.637 1 94.31 277 TYR A O 1
ATOM 2125 N N . TYR A 1 278 ? 12.531 23.875 3.453 1 95.69 278 TYR A N 1
ATOM 2126 C CA . TYR A 1 278 ? 12.805 24.281 4.832 1 95.69 278 TYR A CA 1
ATOM 2127 C C . TYR A 1 278 ? 14.297 24.484 5.059 1 95.69 278 TYR A C 1
ATOM 2129 O O . TYR A 1 278 ? 14.711 25.422 5.73 1 95.69 278 TYR A O 1
ATOM 2137 N N . GLU A 1 279 ? 15.016 23.594 4.5 1 96.88 279 GLU A N 1
ATOM 2138 C CA . GLU A 1 279 ? 16.469 23.734 4.586 1 96.88 279 GLU A CA 1
ATOM 2139 C C . GLU A 1 279 ? 16.922 25.047 3.953 1 96.88 279 GLU A C 1
ATOM 2141 O O . GLU A 1 279 ? 17.734 25.766 4.531 1 96.88 279 GLU A O 1
ATOM 2146 N N . ALA A 1 280 ? 16.422 25.438 2.834 1 94.44 280 ALA A N 1
ATOM 2147 C CA . ALA A 1 280 ? 16.828 26.625 2.096 1 94.44 280 ALA A CA 1
ATOM 2148 C C . ALA A 1 280 ? 16.484 27.891 2.877 1 94.44 280 ALA A C 1
ATOM 2150 O O . ALA A 1 280 ? 17.203 28.891 2.795 1 94.44 280 ALA A O 1
ATOM 2151 N N . HIS A 1 281 ? 15.523 27.828 3.699 1 93.38 281 HIS A N 1
ATOM 2152 C CA . HIS A 1 281 ? 15.031 29.047 4.344 1 93.38 281 HIS A CA 1
ATOM 2153 C C . HIS A 1 281 ? 15.477 29.109 5.801 1 93.38 281 HIS A C 1
ATOM 2155 O O . HIS A 1 281 ? 15.391 30.172 6.43 1 93.38 281 HIS A O 1
ATOM 2161 N N . THR A 1 282 ? 15.938 28.016 6.352 1 96.12 282 THR A N 1
ATOM 2162 C CA . THR A 1 282 ? 16.25 28.016 7.777 1 96.12 282 THR A CA 1
ATOM 2163 C C . THR A 1 282 ? 17.703 27.641 8.016 1 96.12 282 THR A C 1
ATOM 2165 O O . THR A 1 282 ? 18.234 27.859 9.102 1 96.12 282 THR A O 1
ATOM 2168 N N . GLY A 1 283 ? 18.344 26.984 7.086 1 96 283 GLY A N 1
ATOM 2169 C CA . GLY A 1 283 ? 19.719 26.516 7.262 1 96 283 GLY A CA 1
ATOM 2170 C C . GLY A 1 283 ? 19.812 25.203 7.992 1 96 283 GLY A C 1
ATOM 2171 O O . GLY A 1 283 ? 20.906 24.719 8.273 1 96 283 GLY A O 1
ATOM 2172 N N . LEU A 1 284 ? 18.719 24.625 8.32 1 97.62 284 LEU A N 1
ATOM 2173 C CA . LEU A 1 284 ? 18.734 23.297 8.953 1 97.62 284 LEU A CA 1
ATOM 2174 C C . LEU A 1 284 ? 19.484 22.297 8.078 1 97.62 284 LEU A C 1
ATOM 2176 O O . LEU A 1 284 ? 19.328 22.281 6.859 1 97.62 284 LEU A O 1
ATOM 2180 N N . PRO A 1 285 ? 20.266 21.453 8.688 1 97.56 285 PRO A N 1
ATOM 2181 C CA . PRO A 1 285 ? 21.125 20.547 7.918 1 97.56 285 PRO A CA 1
ATOM 2182 C C . PRO A 1 285 ? 20.469 19.203 7.629 1 97.56 285 PRO A C 1
ATOM 2184 O O . PRO A 1 285 ? 21.016 18.141 7.953 1 97.56 285 PRO A O 1
ATOM 2187 N N . ILE A 1 286 ? 19.375 19.203 6.914 1 98.31 286 ILE A N 1
ATOM 2188 C CA . ILE A 1 286 ? 18.562 18 6.746 1 98.31 286 ILE A CA 1
ATOM 2189 C C . ILE A 1 286 ? 19.234 17.078 5.719 1 98.31 286 ILE A C 1
ATOM 2191 O O . ILE A 1 286 ? 19.359 15.883 5.945 1 98.31 286 ILE A O 1
ATOM 2195 N N . ALA A 1 287 ? 19.719 17.625 4.633 1 98.25 287 ALA A N 1
ATOM 2196 C CA . ALA A 1 287 ? 20.359 16.828 3.592 1 98.25 287 ALA A CA 1
ATOM 2197 C C . ALA A 1 287 ? 21.609 16.125 4.121 1 98.25 287 ALA A C 1
ATOM 2199 O O . ALA A 1 287 ? 21.828 14.945 3.867 1 98.25 287 ALA A O 1
ATOM 2200 N N . SER A 1 288 ? 22.391 16.906 4.852 1 97.5 288 SER A N 1
ATOM 2201 C CA . SER A 1 288 ? 23.609 16.328 5.41 1 97.5 288 SER A CA 1
ATOM 2202 C C . SER A 1 288 ? 23.297 15.234 6.426 1 97.5 288 SER A C 1
ATOM 2204 O O . SER A 1 288 ? 23.984 14.211 6.484 1 97.5 288 SER A O 1
ATOM 2206 N N . ALA A 1 289 ? 22.266 15.453 7.215 1 97.62 289 ALA A N 1
ATOM 2207 C CA . ALA A 1 289 ? 21.844 14.445 8.172 1 97.62 289 ALA A CA 1
ATOM 2208 C C . ALA A 1 289 ? 21.359 13.18 7.465 1 97.62 289 ALA A C 1
ATOM 2210 O O . ALA A 1 289 ? 21.656 12.062 7.898 1 97.62 289 ALA A O 1
ATOM 2211 N N . LEU A 1 290 ? 20.625 13.359 6.375 1 98.12 290 LEU A N 1
ATOM 2212 C CA . LEU A 1 290 ? 20.125 12.234 5.582 1 98.12 290 LEU A CA 1
ATOM 2213 C C . LEU A 1 290 ? 21.281 11.414 5.016 1 98.12 290 LEU A C 1
ATOM 2215 O O . LEU A 1 290 ? 21.297 10.188 5.152 1 98.12 290 LEU A O 1
ATOM 2219 N N . VAL A 1 291 ? 22.266 12.109 4.492 1 97.75 291 VAL A N 1
ATOM 2220 C CA . VAL A 1 291 ? 23.406 11.438 3.883 1 97.75 291 VAL A CA 1
ATOM 2221 C C . VAL A 1 291 ? 24.234 10.734 4.961 1 97.75 291 VAL A C 1
ATOM 2223 O O . VAL A 1 291 ? 24.734 9.625 4.75 1 97.75 291 VAL A O 1
ATOM 2226 N N . ALA A 1 292 ? 24.328 11.359 6.098 1 96.81 292 ALA A N 1
ATOM 2227 C CA . ALA A 1 292 ? 25 10.719 7.219 1 96.81 292 ALA A CA 1
ATOM 2228 C C . ALA A 1 292 ? 24.281 9.445 7.641 1 96.81 292 ALA A C 1
ATOM 2230 O O . ALA A 1 292 ? 24.922 8.422 7.918 1 96.81 292 ALA A O 1
ATOM 2231 N N . HIS A 1 293 ? 23 9.523 7.684 1 96.62 293 HIS A N 1
ATOM 2232 C CA . HIS A 1 293 ? 22.188 8.352 8.008 1 96.62 293 HIS A CA 1
ATOM 2233 C C . HIS A 1 293 ? 22.406 7.238 6.992 1 96.62 293 HIS A C 1
ATOM 2235 O O . HIS A 1 293 ? 22.578 6.078 7.367 1 96.62 293 HIS A O 1
ATOM 2241 N N . LEU A 1 294 ? 22.453 7.559 5.742 1 97.06 294 LEU A N 1
ATOM 2242 C CA . LEU A 1 294 ? 22.672 6.59 4.672 1 97.06 294 LEU A CA 1
ATOM 2243 C C . LEU A 1 294 ? 24.047 5.961 4.773 1 97.06 294 LEU A C 1
ATOM 2245 O O . LEU A 1 294 ? 24.234 4.781 4.453 1 97.06 294 LEU A O 1
ATOM 2249 N N . ALA A 1 295 ? 25 6.719 5.27 1 94.94 295 ALA A N 1
ATOM 2250 C CA . ALA A 1 295 ? 26.375 6.262 5.371 1 94.94 295 ALA A CA 1
ATOM 2251 C C . ALA A 1 295 ? 26.594 5.441 6.641 1 94.94 295 ALA A C 1
ATOM 2253 O O . ALA A 1 295 ? 27.703 4.969 6.902 1 94.94 295 ALA A O 1
ATOM 2254 N N . GLY A 1 296 ? 25.484 5.16 7.363 1 87.06 296 GLY A N 1
ATOM 2255 C CA . GLY A 1 296 ? 25.594 4.383 8.586 1 87.06 296 GLY A CA 1
ATOM 2256 C C . GLY A 1 296 ? 26.156 5.18 9.75 1 87.06 296 GLY A C 1
ATOM 2257 O O . GLY A 1 296 ? 26.625 4.605 10.742 1 87.06 296 GLY A O 1
ATOM 2258 N N . ARG A 1 297 ? 26.266 6.301 9.562 1 69.56 297 ARG A N 1
ATOM 2259 C CA . ARG A 1 297 ? 26.844 7.148 10.609 1 69.56 297 ARG A CA 1
ATOM 2260 C C . ARG A 1 297 ? 25.734 7.766 11.469 1 69.56 297 ARG A C 1
ATOM 2262 O O . ARG A 1 297 ? 26.016 8.391 12.492 1 69.56 297 ARG A O 1
ATOM 2269 N N . GLY A 1 298 ? 24.562 7.43 11.039 1 60.31 298 GLY A N 1
ATOM 2270 C CA . GLY A 1 298 ? 23.469 7.949 11.844 1 60.31 298 GLY A CA 1
ATOM 2271 C C . GLY A 1 298 ? 22.875 6.914 12.781 1 60.31 298 GLY A C 1
ATOM 2272 O O . GLY A 1 298 ? 23.188 5.727 12.68 1 60.31 298 GLY A O 1
ATOM 2273 N N . ALA A 1 299 ? 22.219 7.277 13.906 1 47.75 299 ALA A N 1
ATOM 2274 C CA . ALA A 1 299 ? 21.578 6.387 14.875 1 47.75 299 ALA A CA 1
ATOM 2275 C C . ALA A 1 299 ? 20.562 5.469 14.188 1 47.75 299 ALA A C 1
ATOM 2277 O O . ALA A 1 299 ? 19.844 5.895 13.281 1 47.75 299 ALA A O 1
ATOM 2278 N N . ALA A 1 300 ? 20.859 4.152 14.102 1 45.59 300 ALA A N 1
ATOM 2279 C CA . ALA A 1 300 ? 20.047 3.123 13.469 1 45.59 300 ALA A CA 1
ATOM 2280 C C . ALA A 1 300 ? 18.609 3.184 13.969 1 45.59 300 ALA A C 1
ATOM 2282 O O . ALA A 1 300 ? 18.359 3.357 15.164 1 45.59 300 ALA A O 1
ATOM 2283 N N . VAL A 1 301 ? 17.578 3.541 13.211 1 46.72 301 VAL A N 1
ATOM 2284 C CA . VAL A 1 301 ? 16.188 3.449 13.617 1 46.72 301 VAL A CA 1
ATOM 2285 C C . VAL A 1 301 ? 15.742 1.99 13.609 1 46.72 301 VAL A C 1
ATOM 2287 O O . VAL A 1 301 ? 16.109 1.228 12.711 1 46.72 301 VAL A O 1
ATOM 2290 N N . PRO A 1 302 ? 15.258 1.494 14.734 1 37.53 302 PRO A N 1
ATOM 2291 C CA . PRO A 1 302 ? 14.742 0.122 14.68 1 37.53 302 PRO A CA 1
ATOM 2292 C C . PRO A 1 302 ? 13.672 -0.064 13.617 1 37.53 302 PRO A C 1
ATOM 2294 O O . PRO A 1 302 ? 12.773 0.772 13.484 1 37.53 302 PRO A O 1
ATOM 2297 N N . VAL A 1 303 ? 14.016 -0.423 12.414 1 39.94 303 VAL A N 1
ATOM 2298 C CA . VAL A 1 303 ? 13 -0.708 11.406 1 39.94 303 VAL A CA 1
ATOM 2299 C C . VAL A 1 303 ? 12.078 -1.82 11.906 1 39.94 303 VAL A C 1
ATOM 2301 O O . VAL A 1 303 ? 12.547 -2.855 12.383 1 39.94 303 VAL A O 1
ATOM 2304 N N . GLY A 1 304 ? 11.047 -1.463 12.406 1 32.28 304 GLY A N 1
ATOM 2305 C CA . GLY A 1 304 ? 10.125 -2.533 12.75 1 32.28 304 GLY A CA 1
ATOM 2306 C C . GLY A 1 304 ? 9.977 -3.57 11.656 1 32.28 304 GLY A C 1
ATOM 2307 O O . GLY A 1 304 ? 9.922 -3.227 10.469 1 32.28 304 GLY A O 1
ATOM 2308 N N . VAL A 1 305 ? 10.586 -4.781 11.828 1 30.89 305 VAL A N 1
ATOM 2309 C CA . VAL A 1 305 ? 10.438 -5.918 10.93 1 30.89 305 VAL A CA 1
ATOM 2310 C C . VAL A 1 305 ? 8.961 -6.137 10.609 1 30.89 305 VAL A C 1
ATOM 2312 O O . VAL A 1 305 ? 8.094 -5.965 11.469 1 30.89 305 VAL A O 1
ATOM 2315 N N . MET B 1 1 ? -22.219 -7.684 14.5 1 92.31 1 MET B N 1
ATOM 2316 C CA . MET B 1 1 ? -22.75 -7.727 13.133 1 92.31 1 MET B CA 1
ATOM 2317 C C . MET B 1 1 ? -21.609 -7.867 12.125 1 92.31 1 MET B C 1
ATOM 2319 O O . MET B 1 1 ? -20.547 -7.273 12.281 1 92.31 1 MET B O 1
ATOM 2323 N N . ILE B 1 2 ? -21.875 -8.734 11.094 1 95.94 2 ILE B N 1
ATOM 2324 C CA . ILE B 1 2 ? -20.922 -8.898 10.008 1 95.94 2 ILE B CA 1
ATOM 2325 C C . ILE B 1 2 ? -21.25 -7.922 8.883 1 95.94 2 ILE B C 1
ATOM 2327 O O . ILE B 1 2 ? -22.422 -7.734 8.531 1 95.94 2 ILE B O 1
ATOM 2331 N N . LEU B 1 3 ? -20.234 -7.293 8.359 1 96 3 LEU B N 1
ATOM 2332 C CA . LEU B 1 3 ? -20.391 -6.379 7.23 1 96 3 LEU B CA 1
ATOM 2333 C C . LEU B 1 3 ? -19.719 -6.93 5.984 1 96 3 LEU B C 1
ATOM 2335 O O . LEU B 1 3 ? -18.578 -7.383 6.043 1 96 3 LEU B O 1
ATOM 2339 N N . PHE B 1 4 ? -20.469 -6.996 4.898 1 97.31 4 PHE B N 1
ATOM 2340 C CA . PHE B 1 4 ? -19.922 -7.348 3.59 1 97.31 4 PHE B CA 1
ATOM 2341 C C . PHE B 1 4 ? -19.781 -6.105 2.717 1 97.31 4 PHE B C 1
ATOM 2343 O O . PHE B 1 4 ? -20.734 -5.332 2.564 1 97.31 4 PHE B O 1
ATOM 2350 N N . PHE B 1 5 ? -18.547 -5.914 2.193 1 96.56 5 PHE B N 1
ATOM 2351 C CA . PHE B 1 5 ? -18.312 -4.789 1.299 1 96.56 5 PHE B CA 1
ATOM 2352 C C . PHE B 1 5 ? -17.75 -5.266 -0.036 1 96.56 5 PHE B C 1
ATOM 2354 O O . PHE B 1 5 ? -16.75 -5.992 -0.074 1 96.56 5 PHE B O 1
ATOM 2361 N N . GLY B 1 6 ? -18.312 -4.906 -1.096 1 96.62 6 GLY B N 1
ATOM 2362 C CA . GLY B 1 6 ? -17.938 -5.23 -2.461 1 96.62 6 GLY B CA 1
ATOM 2363 C C . GLY B 1 6 ? -19.078 -5.145 -3.439 1 96.62 6 GLY B C 1
ATOM 2364 O O . GLY B 1 6 ? -20.078 -4.457 -3.184 1 96.62 6 GLY B O 1
ATOM 2365 N N . ARG B 1 7 ? -18.922 -5.781 -4.625 1 96.19 7 ARG B N 1
ATOM 2366 C CA . ARG B 1 7 ? -20.016 -5.852 -5.59 1 96.19 7 ARG B CA 1
ATOM 2367 C C . ARG B 1 7 ? -20.844 -7.113 -5.391 1 96.19 7 ARG B C 1
ATOM 2369 O O . ARG B 1 7 ? -20.281 -8.211 -5.246 1 96.19 7 ARG B O 1
ATOM 2376 N N . THR B 1 8 ? -22.062 -6.922 -5.441 1 94.56 8 THR B N 1
ATOM 2377 C CA . THR B 1 8 ? -22.938 -8.062 -5.176 1 94.56 8 THR B CA 1
ATOM 2378 C C . THR B 1 8 ? -23.016 -8.977 -6.395 1 94.56 8 THR B C 1
ATOM 2380 O O . THR B 1 8 ? -23.516 -10.102 -6.301 1 94.56 8 THR B O 1
ATOM 2383 N N . ASP B 1 9 ? -22.406 -8.523 -7.527 1 94.38 9 ASP B N 1
ATOM 2384 C CA . ASP B 1 9 ? -22.328 -9.398 -8.688 1 94.38 9 ASP B CA 1
ATOM 2385 C C . ASP B 1 9 ? -20.969 -10.109 -8.742 1 94.38 9 ASP B C 1
ATOM 2387 O O . ASP B 1 9 ? -20.688 -10.852 -9.688 1 94.38 9 ASP B O 1
ATOM 2391 N N . ASP B 1 10 ? -20.172 -9.844 -7.781 1 95.75 10 ASP B N 1
ATOM 2392 C CA . ASP B 1 10 ? -18.922 -10.57 -7.594 1 95.75 10 ASP B CA 1
ATOM 2393 C C . ASP B 1 10 ? -19.156 -11.898 -6.887 1 95.75 10 ASP B C 1
ATOM 2395 O O . ASP B 1 10 ? -19.594 -11.93 -5.734 1 95.75 10 ASP B O 1
ATOM 2399 N N . ALA B 1 11 ? -18.812 -13 -7.5 1 97.06 11 ALA B N 1
ATOM 2400 C CA . ALA B 1 11 ? -19.203 -14.344 -7.07 1 97.06 11 ALA B CA 1
ATOM 2401 C C . ALA B 1 11 ? -18.656 -14.648 -5.676 1 97.06 11 ALA B C 1
ATOM 2403 O O . ALA B 1 11 ? -19.375 -15.188 -4.832 1 97.06 11 ALA B O 1
ATOM 2404 N N . PRO B 1 12 ? -17.422 -14.336 -5.371 1 97.94 12 PRO B N 1
ATOM 2405 C CA . PRO B 1 12 ? -16.938 -14.633 -4.023 1 97.94 12 PRO B CA 1
ATOM 2406 C C . PRO B 1 12 ? -17.734 -13.93 -2.932 1 97.94 12 PRO B C 1
ATOM 2408 O O . PRO B 1 12 ? -18.062 -14.531 -1.909 1 97.94 12 PRO B O 1
ATOM 2411 N N . LEU B 1 13 ? -18.078 -12.68 -3.166 1 98.31 13 LEU B N 1
ATOM 2412 C CA . LEU B 1 13 ? -18.844 -11.938 -2.178 1 98.31 13 LEU B CA 1
ATOM 2413 C C . LEU B 1 13 ? -20.25 -12.508 -2.053 1 98.31 13 LEU B C 1
ATOM 2415 O O . LEU B 1 13 ? -20.766 -12.688 -0.942 1 98.31 13 LEU B O 1
ATOM 2419 N N . THR B 1 14 ? -20.875 -12.781 -3.199 1 97.94 14 THR B N 1
ATOM 2420 C CA . THR B 1 14 ? -22.219 -13.32 -3.23 1 97.94 14 THR B CA 1
ATOM 2421 C C . THR B 1 14 ? -22.297 -14.633 -2.451 1 97.94 14 THR B C 1
ATOM 2423 O O . THR B 1 14 ? -23.234 -14.852 -1.678 1 97.94 14 THR B O 1
ATOM 2426 N N . ARG B 1 15 ? -21.312 -15.43 -2.59 1 98.06 15 ARG B N 1
ATOM 2427 C CA . ARG B 1 15 ? -21.281 -16.703 -1.897 1 98.06 15 ARG B CA 1
ATOM 2428 C C . ARG B 1 15 ? -21.141 -16.516 -0.392 1 98.06 15 ARG B C 1
ATOM 2430 O O . ARG B 1 15 ? -21.766 -17.234 0.395 1 98.06 15 ARG B O 1
ATOM 2437 N N . ALA B 1 16 ? -20.328 -15.625 0.01 1 98.5 16 ALA B N 1
ATOM 2438 C CA . ALA B 1 16 ? -20.141 -15.359 1.435 1 98.5 16 ALA B CA 1
ATOM 2439 C C . ALA B 1 16 ? -21.422 -14.844 2.068 1 98.5 16 ALA B C 1
ATOM 2441 O O . ALA B 1 16 ? -21.797 -15.266 3.164 1 98.5 16 ALA B O 1
ATOM 2442 N N . ILE B 1 17 ? -22.078 -13.93 1.374 1 98.25 17 ILE B N 1
ATOM 2443 C CA . ILE B 1 17 ? -23.359 -13.406 1.858 1 98.25 17 ILE B CA 1
ATOM 2444 C C . ILE B 1 17 ? -24.359 -14.547 2.012 1 98.25 17 ILE B C 1
ATOM 2446 O O . ILE B 1 17 ? -25.062 -14.633 3.023 1 98.25 17 ILE B O 1
ATOM 2450 N N . GLY B 1 18 ? -24.406 -15.367 0.987 1 98.06 18 GLY B N 1
ATOM 2451 C CA . GLY B 1 18 ? -25.281 -16.531 1.058 1 98.06 18 GLY B CA 1
ATOM 2452 C C . GLY B 1 18 ? -24.984 -17.422 2.238 1 98.06 18 GLY B C 1
ATOM 2453 O O . GLY B 1 18 ? -25.891 -17.891 2.922 1 98.06 18 GLY B O 1
ATOM 2454 N N . ALA B 1 19 ? -23.719 -17.703 2.469 1 97.88 19 ALA B N 1
ATOM 2455 C CA . ALA B 1 19 ? -23.312 -18.547 3.588 1 97.88 19 ALA B CA 1
ATOM 2456 C C . ALA B 1 19 ? -23.719 -17.922 4.922 1 97.88 19 ALA B C 1
ATOM 2458 O O . ALA B 1 19 ? -24.125 -18.641 5.84 1 97.88 19 ALA B O 1
ATOM 2459 N N . ALA B 1 20 ? -23.594 -16.625 5.051 1 97.81 20 ALA B N 1
ATOM 2460 C CA . ALA B 1 20 ? -24.031 -15.945 6.27 1 97.81 20 ALA B CA 1
ATOM 2461 C C . ALA B 1 20 ? -25.531 -16.078 6.477 1 97.81 20 ALA B C 1
ATOM 2463 O O . ALA B 1 20 ? -26 -16.312 7.594 1 97.81 20 ALA B O 1
ATOM 2464 N N . ARG B 1 21 ? -26.25 -15.906 5.383 1 97.56 21 ARG B N 1
ATOM 2465 C CA . ARG B 1 21 ? -27.703 -16.062 5.434 1 97.56 21 ARG B CA 1
ATOM 2466 C C . ARG B 1 21 ? -28.078 -17.469 5.883 1 97.56 21 ARG B C 1
ATOM 2468 O O . ARG B 1 21 ? -28.922 -17.641 6.77 1 97.56 21 ARG B O 1
ATOM 2475 N N . ASP B 1 22 ? -27.453 -18.422 5.281 1 97.19 22 ASP B N 1
ATOM 2476 C CA . ASP B 1 22 ? -27.734 -19.812 5.598 1 97.19 22 ASP B CA 1
ATOM 2477 C C . ASP B 1 22 ? -27.422 -20.125 7.062 1 97.19 22 ASP B C 1
ATOM 2479 O O . ASP B 1 22 ? -28.094 -20.938 7.691 1 97.19 22 ASP B O 1
ATOM 2483 N N . ALA B 1 23 ? -26.453 -19.484 7.594 1 96.12 23 ALA B N 1
ATOM 2484 C CA . ALA B 1 23 ? -26.031 -19.719 8.977 1 96.12 23 ALA B CA 1
ATOM 2485 C C . ALA B 1 23 ? -26.859 -18.891 9.945 1 96.12 23 ALA B C 1
ATOM 2487 O O . ALA B 1 23 ? -26.672 -18.969 11.164 1 96.12 23 ALA B O 1
ATOM 2488 N N . GLY B 1 24 ? -27.703 -17.969 9.461 1 96.12 24 GLY B N 1
ATOM 2489 C CA . GLY B 1 24 ? -28.562 -17.156 10.305 1 96.12 24 GLY B CA 1
ATOM 2490 C C . GLY B 1 24 ? -27.812 -16.031 10.992 1 96.12 24 GLY B C 1
ATOM 2491 O O . GLY B 1 24 ? -28.203 -15.602 12.086 1 96.12 24 GLY B O 1
ATOM 2492 N N . LEU B 1 25 ? -26.797 -15.586 10.414 1 95.25 25 LEU B N 1
ATOM 2493 C CA . LEU B 1 25 ? -25.984 -14.539 11.039 1 95.25 25 LEU B CA 1
ATOM 2494 C C . LEU B 1 25 ? -26.469 -13.156 10.617 1 95.25 25 LEU B C 1
ATOM 2496 O O . LEU B 1 25 ? -26.734 -12.922 9.438 1 95.25 25 LEU B O 1
ATOM 2500 N N . ARG B 1 26 ? -26.641 -12.266 11.594 1 93.62 26 ARG B N 1
ATOM 2501 C CA . ARG B 1 26 ? -26.953 -10.867 11.289 1 93.62 26 ARG B CA 1
ATOM 2502 C C . ARG B 1 26 ? -25.828 -10.227 10.484 1 93.62 26 ARG B C 1
ATOM 2504 O O . ARG B 1 26 ? -24.656 -10.359 10.828 1 93.62 26 ARG B O 1
ATOM 2511 N N . HIS B 1 27 ? -26.203 -9.648 9.352 1 94.88 27 HIS B N 1
ATOM 2512 C CA . HIS B 1 27 ? -25.172 -9.023 8.523 1 94.88 27 HIS B CA 1
ATOM 2513 C C . HIS B 1 27 ? -25.75 -7.848 7.734 1 94.88 27 HIS B C 1
ATOM 2515 O O . HIS B 1 27 ? -26.969 -7.703 7.625 1 94.88 27 HIS B O 1
ATOM 2521 N N . LEU B 1 28 ? -24.844 -6.992 7.344 1 93.56 28 LEU B N 1
ATOM 2522 C CA . LEU B 1 28 ? -25.125 -5.855 6.473 1 93.56 28 LEU B CA 1
ATOM 2523 C C . LEU B 1 28 ? -24.281 -5.934 5.199 1 93.56 28 LEU B C 1
ATOM 2525 O O . LEU B 1 28 ? -23.109 -6.32 5.242 1 93.56 28 LEU B O 1
ATOM 2529 N N . VAL B 1 29 ? -24.953 -5.562 4.078 1 94.81 29 VAL B N 1
ATOM 2530 C CA . VAL B 1 29 ? -24.234 -5.527 2.805 1 94.81 29 VAL B CA 1
ATOM 2531 C C . VAL B 1 29 ? -24.109 -4.086 2.318 1 94.81 29 VAL B C 1
ATOM 2533 O O . VAL B 1 29 ? -25.125 -3.379 2.193 1 94.81 29 VAL B O 1
ATOM 2536 N N . ILE B 1 30 ? -22.906 -3.684 2.123 1 93.12 30 ILE B N 1
ATOM 2537 C CA . ILE B 1 30 ? -22.625 -2.439 1.417 1 93.12 30 ILE B CA 1
ATOM 2538 C C . ILE B 1 30 ? -22.234 -2.742 -0.03 1 93.12 30 ILE B C 1
ATOM 2540 O O . ILE B 1 30 ? -21.125 -3.203 -0.3 1 93.12 30 ILE B O 1
ATOM 2544 N N . ASP B 1 31 ? -23.156 -2.465 -0.879 1 93.88 31 ASP B N 1
ATOM 2545 C CA . ASP B 1 31 ? -22.922 -2.695 -2.303 1 93.88 31 ASP B CA 1
ATOM 2546 C C . ASP B 1 31 ? -22.125 -1.554 -2.922 1 93.88 31 ASP B C 1
ATOM 2548 O O . ASP B 1 31 ? -22.625 -0.437 -3.062 1 93.88 31 ASP B O 1
ATOM 2552 N N . GLN B 1 32 ? -20.938 -1.924 -3.299 1 93.19 32 GLN B N 1
ATOM 2553 C CA . GLN B 1 32 ? -20.031 -0.922 -3.844 1 93.19 32 GLN B CA 1
ATOM 2554 C C . GLN B 1 32 ? -20.656 -0.219 -5.051 1 93.19 32 GLN B C 1
ATOM 2556 O O . GLN B 1 32 ? -20.344 0.942 -5.324 1 93.19 32 GLN B O 1
ATOM 2561 N N . ALA B 1 33 ? -21.531 -0.88 -5.797 1 92 33 ALA B N 1
ATOM 2562 C CA . ALA B 1 33 ? -22.172 -0.306 -6.977 1 92 33 ALA B CA 1
ATOM 2563 C C . ALA B 1 33 ? -23.125 0.812 -6.594 1 92 33 ALA B C 1
ATOM 2565 O O . ALA B 1 33 ? -23.547 1.597 -7.445 1 92 33 ALA B O 1
ATOM 2566 N N . ARG B 1 34 ? -23.453 0.919 -5.332 1 89.5 34 ARG B N 1
ATOM 2567 C CA . ARG B 1 34 ? -24.5 1.847 -4.906 1 89.5 34 ARG B CA 1
ATOM 2568 C C . ARG B 1 34 ? -23.953 2.871 -3.916 1 89.5 34 ARG B C 1
ATOM 2570 O O . ARG B 1 34 ? -24.719 3.576 -3.256 1 89.5 34 ARG B O 1
ATOM 2577 N N . THR B 1 35 ? -22.688 2.973 -3.816 1 88.31 35 THR B N 1
ATOM 2578 C CA . THR B 1 35 ? -22.094 3.766 -2.748 1 88.31 35 THR B CA 1
ATOM 2579 C C . THR B 1 35 ? -22.359 5.254 -2.963 1 88.31 35 THR B C 1
ATOM 2581 O O . THR B 1 35 ? -22.25 6.051 -2.029 1 88.31 35 THR B O 1
ATOM 2584 N N . ALA B 1 36 ? -22.688 5.598 -4.191 1 83.12 36 ALA B N 1
ATOM 2585 C CA . ALA B 1 36 ? -23.062 6.988 -4.434 1 83.12 36 ALA B CA 1
ATOM 2586 C C . ALA B 1 36 ? -24.312 7.367 -3.643 1 83.12 36 ALA B C 1
ATOM 2588 O O . ALA B 1 36 ? -24.609 8.555 -3.467 1 83.12 36 ALA B O 1
ATOM 2589 N N . ARG B 1 37 ? -25 6.367 -3.107 1 81.19 37 ARG B N 1
ATOM 2590 C CA . ARG B 1 37 ? -26.266 6.605 -2.41 1 81.19 37 ARG B CA 1
ATOM 2591 C C . ARG B 1 37 ? -26.078 6.465 -0.901 1 81.19 37 ARG B C 1
ATOM 2593 O O . ARG B 1 37 ? -27.047 6.594 -0.145 1 81.19 37 ARG B O 1
ATOM 2600 N N . TYR B 1 38 ? -24.953 6.172 -0.536 1 83 38 TYR B N 1
ATOM 2601 C CA . TYR B 1 38 ? -24.688 5.957 0.884 1 83 38 TYR B CA 1
ATOM 2602 C C . TYR B 1 38 ? -24.016 7.172 1.508 1 83 38 TYR B C 1
ATOM 2604 O O . TYR B 1 38 ? -23.375 7.957 0.81 1 83 38 TYR B O 1
ATOM 2612 N N . ASP B 1 39 ? -24.297 7.289 2.783 1 79.19 39 ASP B N 1
ATOM 2613 C CA . ASP B 1 39 ? -23.656 8.352 3.555 1 79.19 39 ASP B CA 1
ATOM 2614 C C . ASP B 1 39 ? -22.734 7.766 4.629 1 79.19 39 ASP B C 1
ATOM 2616 O O . ASP B 1 39 ? -23.109 6.809 5.312 1 79.19 39 ASP B O 1
ATOM 2620 N N . LEU B 1 40 ? -21.625 8.266 4.641 1 79.25 40 LEU B N 1
ATOM 2621 C CA . LEU B 1 40 ? -20.641 7.836 5.633 1 79.25 40 LEU B CA 1
ATOM 2622 C C . LEU B 1 40 ? -20.219 9 6.523 1 79.25 40 LEU B C 1
ATOM 2624 O O . LEU B 1 40 ? -19.922 10.086 6.027 1 79.25 40 LEU B O 1
ATOM 2628 N N . VAL B 1 41 ? -20.359 8.781 7.777 1 76.88 41 VAL B N 1
ATOM 2629 C CA . VAL B 1 41 ? -19.875 9.727 8.773 1 76.88 41 VAL B CA 1
ATOM 2630 C C . VAL B 1 41 ? -18.781 9.07 9.609 1 76.88 41 VAL B C 1
ATOM 2632 O O . VAL B 1 41 ? -18.984 8 10.188 1 76.88 41 VAL B O 1
ATOM 2635 N N . VAL B 1 42 ? -17.656 9.641 9.531 1 76.69 42 VAL B N 1
ATOM 2636 C CA . VAL B 1 42 ? -16.531 9.141 10.305 1 76.69 42 VAL B CA 1
ATOM 2637 C C . VAL B 1 42 ? -15.945 10.258 11.156 1 76.69 42 VAL B C 1
ATOM 2639 O O . VAL B 1 42 ? -15.695 11.359 10.664 1 76.69 42 VAL B O 1
ATOM 2642 N N . GLY B 1 43 ? -15.859 10.016 12.422 1 73.88 43 GLY B N 1
ATO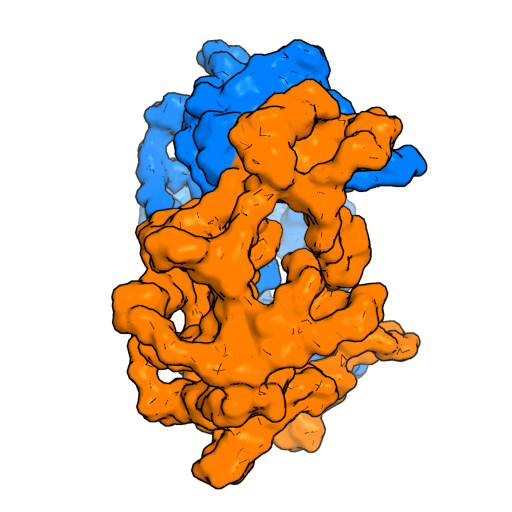M 2643 C CA . GLY B 1 43 ? -15.188 10.938 13.32 1 73.88 43 GLY B CA 1
ATOM 2644 C C . GLY B 1 43 ? -13.734 10.586 13.57 1 73.88 43 GLY B C 1
ATOM 2645 O O . GLY B 1 43 ? -13.172 9.734 12.875 1 73.88 43 GLY B O 1
ATOM 2646 N N . THR B 1 44 ? -13.133 11.375 14.484 1 71.5 44 THR B N 1
ATOM 2647 C CA . THR B 1 44 ? -11.742 11.133 14.836 1 71.5 44 THR B CA 1
ATOM 2648 C C . THR B 1 44 ? -11.531 9.688 15.281 1 71.5 44 THR B C 1
ATOM 2650 O O . THR B 1 44 ? -10.562 9.047 14.875 1 71.5 44 THR B O 1
ATOM 2653 N N . ASP B 1 45 ? -12.43 9.297 16.062 1 67.38 45 ASP B N 1
ATOM 2654 C CA . ASP B 1 45 ? -12.391 7.91 16.516 1 67.38 45 ASP B CA 1
ATOM 2655 C C . ASP B 1 45 ? -13.141 7 15.555 1 67.38 45 ASP B C 1
ATOM 2657 O O . ASP B 1 45 ? -14.289 7.273 15.203 1 67.38 45 ASP B O 1
ATOM 2661 N N . ALA B 1 46 ? -12.422 6.035 15.023 1 62.25 46 ALA B N 1
ATOM 2662 C CA . ALA B 1 46 ? -13.031 5.078 14.102 1 62.25 46 ALA B CA 1
ATOM 2663 C C . ALA B 1 46 ? -14.305 4.484 14.695 1 62.25 46 ALA B C 1
ATOM 2665 O O . ALA B 1 46 ? -15.219 4.098 13.961 1 62.25 46 ALA B O 1
ATOM 2666 N N . LEU B 1 47 ? -14.289 4.5 15.953 1 60.5 47 LEU B N 1
ATOM 2667 C CA . LEU B 1 47 ? -15.438 3.889 16.625 1 60.5 47 LEU B CA 1
ATOM 2668 C C . LEU B 1 47 ? -16.672 4.773 16.5 1 60.5 47 LEU B C 1
ATOM 2670 O O . LEU B 1 47 ? -17.797 4.305 16.672 1 60.5 47 LEU B O 1
ATOM 2674 N N . ASP B 1 48 ? -16.5 5.984 16.141 1 72.88 48 ASP B N 1
ATOM 2675 C CA . ASP B 1 48 ? -17.625 6.895 16.047 1 72.88 48 ASP B CA 1
ATOM 2676 C C . ASP B 1 48 ? -18.156 6.965 14.609 1 72.88 48 ASP B C 1
ATOM 2678 O O . ASP B 1 48 ? -19 7.816 14.297 1 72.88 48 ASP B O 1
ATOM 2682 N N . ALA B 1 49 ? -17.812 5.969 13.875 1 79.56 49 ALA B N 1
ATOM 2683 C CA . ALA B 1 49 ? -18.234 5.988 12.477 1 79.56 49 ALA B CA 1
ATOM 2684 C C . ALA B 1 49 ? -19.656 5.457 12.32 1 79.56 49 ALA B C 1
ATOM 2686 O O . ALA B 1 49 ? -20.094 4.598 13.086 1 79.56 49 ALA B O 1
ATOM 2687 N N . ARG B 1 50 ? -20.391 6.07 11.43 1 85.31 50 ARG B N 1
ATOM 2688 C CA . ARG B 1 50 ? -21.75 5.668 11.094 1 85.31 50 ARG B CA 1
ATOM 2689 C C . ARG B 1 50 ? -21.953 5.609 9.586 1 85.31 50 ARG B C 1
ATOM 2691 O O . ARG B 1 50 ? -21.375 6.418 8.852 1 85.31 50 ARG B O 1
ATOM 2698 N N . LEU B 1 51 ? -22.703 4.637 9.242 1 85.19 51 LEU B N 1
ATOM 2699 C CA . LEU B 1 51 ? -23.062 4.453 7.836 1 85.19 51 LEU B CA 1
ATOM 2700 C C . LEU B 1 51 ? -24.562 4.496 7.648 1 85.19 51 LEU B C 1
ATOM 2702 O O . LEU B 1 51 ? -25.312 3.932 8.453 1 85.19 51 LEU B O 1
ATOM 2706 N N . THR B 1 52 ? -24.984 5.32 6.777 1 80.69 52 THR B N 1
ATOM 2707 C CA . THR B 1 52 ? -26.391 5.277 6.383 1 80.69 52 THR B CA 1
ATOM 2708 C C . THR B 1 52 ? -26.547 4.613 5.016 1 80.69 52 THR B C 1
ATOM 2710 O O . THR B 1 52 ? -26.016 5.102 4.016 1 80.69 52 THR B O 1
ATOM 2713 N N . VAL B 1 53 ? -27.188 3.508 5.008 1 78.69 53 VAL B N 1
ATOM 2714 C CA . VAL B 1 53 ? -27.453 2.736 3.799 1 78.69 53 VAL B CA 1
ATOM 2715 C C . VAL B 1 53 ? -28.953 2.76 3.49 1 78.69 53 VAL B C 1
ATOM 2717 O O . VAL B 1 53 ? -29.75 2.115 4.18 1 78.69 53 VAL B O 1
ATOM 2720 N N . GLU B 1 54 ? -29.234 3.492 2.426 1 73.94 54 GLU B N 1
ATOM 2721 C CA . GLU B 1 54 ? -30.609 3.576 1.976 1 73.94 54 GLU B CA 1
ATOM 2722 C C . GLU B 1 54 ? -31.562 3.863 3.141 1 73.94 54 GLU B C 1
ATOM 2724 O O . GLU B 1 54 ? -32.562 3.156 3.334 1 73.94 54 GLU B O 1
ATOM 2729 N N . GLY B 1 55 ? -31.234 4.809 3.955 1 72.88 55 GLY B N 1
ATOM 2730 C CA . GLY B 1 55 ? -32.094 5.309 5.016 1 72.88 55 GLY B CA 1
ATOM 2731 C C . GLY B 1 55 ? -31.844 4.621 6.348 1 72.88 55 GLY B C 1
ATOM 2732 O O . GLY B 1 55 ? -32.344 5.074 7.383 1 72.88 55 GLY B O 1
ATOM 2733 N N . THR B 1 56 ? -31.109 3.455 6.289 1 77.94 56 THR B N 1
ATOM 2734 C CA . THR B 1 56 ? -30.797 2.748 7.527 1 77.94 56 THR B CA 1
ATOM 2735 C C . THR B 1 56 ? -29.453 3.186 8.086 1 77.94 56 THR B C 1
ATOM 2737 O O . THR B 1 56 ? -28.422 3.084 7.398 1 77.94 56 THR B O 1
ATOM 2740 N N . ARG B 1 57 ? -29.516 3.672 9.312 1 82.81 57 ARG B N 1
ATOM 2741 C CA . ARG B 1 57 ? -28.281 4.09 9.984 1 82.81 57 ARG B CA 1
ATOM 2742 C C . ARG B 1 57 ? -27.656 2.922 10.734 1 82.81 57 ARG B C 1
ATOM 2744 O O . ARG B 1 57 ? -28.328 2.207 11.477 1 82.81 57 ARG B O 1
ATOM 2751 N N . VAL B 1 58 ? -26.469 2.684 10.453 1 85.19 58 VAL B N 1
ATOM 2752 C CA . VAL B 1 58 ? -25.734 1.593 11.078 1 85.19 58 VAL B CA 1
ATOM 2753 C C . VAL B 1 58 ? -24.5 2.145 11.789 1 85.19 58 VAL B C 1
ATOM 2755 O O . VAL B 1 58 ? -23.562 2.641 11.141 1 85.19 58 VAL B O 1
ATOM 2758 N N . PRO B 1 59 ? -24.562 2.021 13.148 1 86.94 59 PRO B N 1
ATOM 2759 C CA . PRO B 1 59 ? -23.297 2.336 13.828 1 86.94 59 PRO B CA 1
ATOM 2760 C C . PRO B 1 59 ? -22.188 1.335 13.516 1 86.94 59 PRO B C 1
ATOM 2762 O O . PRO B 1 59 ? -22.375 0.13 13.719 1 86.94 59 PRO B O 1
ATOM 2765 N N . LEU B 1 60 ? -21.109 1.83 13.055 1 87.31 60 LEU B N 1
ATOM 2766 C CA . LEU B 1 60 ? -20.031 0.945 12.633 1 87.31 60 LEU B CA 1
ATOM 2767 C C . LEU B 1 60 ? -19.297 0.369 13.836 1 87.31 60 LEU B C 1
ATOM 2769 O O . LEU B 1 60 ? -18.547 -0.602 13.711 1 87.31 60 LEU B O 1
ATOM 2773 N N . GLY B 1 61 ? -19.547 0.935 15 1 85.56 61 GLY B N 1
ATOM 2774 C CA . GLY B 1 61 ? -19.031 0.354 16.234 1 85.56 61 GLY B CA 1
ATOM 2775 C C . GLY B 1 61 ? -19.641 -1.006 16.547 1 85.56 61 GLY B C 1
ATOM 2776 O O . GLY B 1 61 ? -19.078 -1.765 17.344 1 85.56 61 GLY B O 1
ATOM 2777 N N . GLU B 1 62 ? -20.75 -1.317 15.93 1 88.62 62 GLU B N 1
ATOM 2778 C CA . GLU B 1 62 ? -21.422 -2.594 16.141 1 88.62 62 GLU B CA 1
ATOM 2779 C C . GLU B 1 62 ? -20.891 -3.668 15.203 1 88.62 62 GLU B C 1
ATOM 2781 O O . GLU B 1 62 ? -21.219 -4.844 15.336 1 88.62 62 GLU B O 1
ATOM 2786 N N . VAL B 1 63 ? -20.078 -3.242 14.297 1 92.06 63 VAL B N 1
ATOM 2787 C CA . VAL B 1 63 ? -19.516 -4.195 13.352 1 92.06 63 VAL B CA 1
ATOM 2788 C C . VAL B 1 63 ? -18.344 -4.941 14 1 92.06 63 VAL B C 1
ATOM 2790 O O . VAL B 1 63 ? -17.391 -4.32 14.461 1 92.06 63 VAL B O 1
ATOM 2793 N N . SER B 1 64 ? -18.406 -6.27 14.039 1 93.81 64 SER B N 1
ATOM 2794 C CA . SER B 1 64 ? -17.375 -7.078 14.672 1 93.81 64 SER B CA 1
ATOM 2795 C C . SER B 1 64 ? -16.453 -7.699 13.633 1 93.81 64 SER B C 1
ATOM 2797 O O . SER B 1 64 ? -15.336 -8.117 13.961 1 93.81 64 SER B O 1
ATOM 2799 N N . ALA B 1 65 ? -16.969 -7.801 12.422 1 96.62 65 ALA B N 1
ATOM 2800 C CA . ALA B 1 65 ? -16.156 -8.383 11.352 1 96.62 65 ALA B CA 1
ATOM 2801 C C . ALA B 1 65 ? -16.578 -7.848 9.992 1 96.62 65 ALA B C 1
ATOM 2803 O O . ALA B 1 65 ? -17.734 -7.477 9.789 1 96.62 65 ALA B O 1
ATOM 2804 N N . VAL B 1 66 ? -15.656 -7.809 9.102 1 97.06 66 VAL B N 1
ATOM 2805 C CA . VAL B 1 66 ? -15.898 -7.328 7.742 1 97.06 66 VAL B CA 1
ATOM 2806 C C . VAL B 1 66 ? -15.234 -8.266 6.738 1 97.06 66 VAL B C 1
ATOM 2808 O O . VAL B 1 66 ? -14.086 -8.68 6.926 1 97.06 66 VAL B O 1
ATOM 2811 N N . TYR B 1 67 ? -15.938 -8.742 5.789 1 98.25 67 TYR B N 1
ATOM 2812 C CA . TYR B 1 67 ? -15.352 -9.25 4.555 1 98.25 67 TYR B CA 1
ATOM 2813 C C . TYR B 1 67 ? -15.422 -8.211 3.445 1 98.25 67 TYR B C 1
ATOM 2815 O O . TYR B 1 67 ? -16.516 -7.848 2.992 1 98.25 67 TYR B O 1
ATOM 2823 N N . ALA B 1 68 ? -14.227 -7.773 3.029 1 97.56 68 ALA B N 1
ATOM 2824 C CA . ALA B 1 68 ? -14.156 -6.668 2.076 1 97.56 68 ALA B CA 1
ATOM 2825 C C . ALA B 1 68 ? -13.438 -7.09 0.797 1 97.56 68 ALA B C 1
ATOM 2827 O O . ALA B 1 68 ? -12.352 -7.668 0.851 1 97.56 68 ALA B O 1
ATOM 2828 N N . ARG B 1 69 ? -14.094 -6.82 -0.36 1 96.69 69 ARG B N 1
ATOM 2829 C CA . ARG B 1 69 ? -13.516 -7.004 -1.689 1 96.69 69 ARG B CA 1
ATOM 2830 C C . ARG B 1 69 ? -13.617 -5.723 -2.51 1 96.69 69 ARG B C 1
ATOM 2832 O O . ARG B 1 69 ? -14.32 -5.676 -3.518 1 96.69 69 ARG B O 1
ATOM 2839 N N . PRO B 1 70 ? -12.844 -4.711 -2.061 1 93.94 70 PRO B N 1
ATOM 2840 C CA . PRO B 1 70 ? -12.906 -3.439 -2.785 1 93.94 70 PRO B CA 1
ATOM 2841 C C . PRO B 1 70 ? -12.422 -3.557 -4.227 1 93.94 70 PRO B C 1
ATOM 2843 O O . PRO B 1 70 ? -11.359 -4.125 -4.48 1 93.94 70 PRO B O 1
ATOM 2846 N N . LEU B 1 71 ? -13.242 -3.143 -5.152 1 91.19 71 LEU B N 1
ATOM 2847 C CA . LEU B 1 71 ? -12.938 -3.029 -6.574 1 91.19 71 LEU B CA 1
ATOM 2848 C C . LEU B 1 71 ? -12.93 -1.569 -7.012 1 91.19 71 LEU B C 1
ATOM 2850 O O . LEU B 1 71 ? -12.984 -0.665 -6.176 1 91.19 71 LEU B O 1
ATOM 2854 N N . GLU B 1 72 ? -12.703 -1.345 -8.281 1 87.94 72 GLU B N 1
ATOM 2855 C CA . GLU B 1 72 ? -12.797 0.024 -8.781 1 87.94 72 GLU B CA 1
ATOM 2856 C C . GLU B 1 72 ? -14.188 0.606 -8.555 1 87.94 72 GLU B C 1
ATOM 2858 O O . GLU B 1 72 ? -15.188 -0.092 -8.711 1 87.94 72 GLU B O 1
ATOM 2863 N N . PRO B 1 73 ? -14.148 1.836 -8.164 1 85.25 73 PRO B N 1
ATOM 2864 C CA . PRO B 1 73 ? -15.461 2.455 -8.008 1 85.25 73 PRO B CA 1
ATOM 2865 C C . PRO B 1 73 ? -16.297 2.393 -9.289 1 85.25 73 PRO B C 1
ATOM 2867 O O . PRO B 1 73 ? -15.75 2.293 -10.383 1 85.25 73 PRO B O 1
ATOM 2870 N N . PRO B 1 74 ? -17.594 2.402 -9.086 1 85.88 74 PRO B N 1
ATOM 2871 C CA . PRO B 1 74 ? -18.469 2.338 -10.266 1 85.88 74 PRO B CA 1
ATOM 2872 C C . PRO B 1 74 ? -18.219 3.492 -11.234 1 85.88 74 PRO B C 1
ATOM 2874 O O . PRO B 1 74 ? -17.953 4.617 -10.812 1 85.88 74 PRO B O 1
ATOM 2877 N N . ASP B 1 75 ? -18.203 3.178 -12.5 1 83.94 75 ASP B N 1
ATOM 2878 C CA . ASP B 1 75 ? -18.094 4.188 -13.547 1 83.94 75 ASP B CA 1
ATOM 2879 C C . ASP B 1 75 ? -19.453 4.766 -13.898 1 83.94 75 ASP B C 1
ATOM 2881 O O . ASP B 1 75 ? -20.016 4.461 -14.961 1 83.94 75 ASP B O 1
ATOM 2885 N N . ASP B 1 76 ? -19.906 5.629 -13.078 1 84.12 76 ASP B N 1
ATOM 2886 C CA . ASP B 1 76 ? -21.219 6.242 -13.273 1 84.12 76 ASP B CA 1
ATOM 2887 C C . ASP B 1 76 ? -21.172 7.312 -14.359 1 84.12 76 ASP B C 1
ATOM 2889 O O . ASP B 1 76 ? -20.188 8.039 -14.477 1 84.12 76 ASP B O 1
ATOM 2893 N N . ALA B 1 77 ? -22.219 7.371 -15.18 1 85.06 77 ALA B N 1
ATOM 2894 C CA . ALA B 1 77 ? -22.312 8.391 -16.219 1 85.06 77 ALA B CA 1
ATOM 2895 C C . ALA B 1 77 ? -22.375 9.789 -15.609 1 85.06 77 ALA B C 1
ATOM 2897 O O . ALA B 1 77 ? -21.891 10.758 -16.203 1 85.06 77 ALA B O 1
ATOM 2898 N N . ASP B 1 78 ? -22.891 9.883 -14.445 1 87.88 78 ASP B N 1
ATOM 2899 C CA . ASP B 1 78 ? -22.984 11.148 -13.727 1 87.88 78 ASP B CA 1
ATOM 2900 C C . ASP B 1 78 ? -21.672 11.438 -12.977 1 87.88 78 ASP B C 1
ATOM 2902 O O . ASP B 1 78 ? -21.312 10.727 -12.039 1 87.88 78 ASP B O 1
ATOM 2906 N N . PRO B 1 79 ? -21 12.508 -13.391 1 84.62 79 PRO B N 1
ATOM 2907 C CA . PRO B 1 79 ? -19.734 12.844 -12.734 1 84.62 79 PRO B CA 1
ATOM 2908 C C . PRO B 1 79 ? -19.891 13.047 -11.227 1 84.62 79 PRO B C 1
ATOM 2910 O O . PRO B 1 79 ? -18.969 12.727 -10.469 1 84.62 79 PRO B O 1
ATOM 2913 N N . ALA B 1 80 ? -21.016 13.523 -10.852 1 82.06 80 ALA B N 1
ATOM 2914 C CA . ALA B 1 80 ? -21.25 13.734 -9.422 1 82.06 80 ALA B CA 1
ATOM 2915 C C . ALA B 1 80 ? -21.328 12.406 -8.688 1 82.06 80 ALA B C 1
ATOM 2917 O O . ALA B 1 80 ? -20.781 12.258 -7.594 1 82.06 80 ALA B O 1
ATOM 2918 N N . ALA B 1 81 ? -21.969 11.492 -9.32 1 84.94 81 ALA B N 1
ATOM 2919 C CA . ALA B 1 81 ? -22.094 10.156 -8.734 1 84.94 81 ALA B CA 1
ATOM 2920 C C . ALA B 1 81 ? -20.734 9.461 -8.672 1 84.94 81 ALA B C 1
ATOM 2922 O O . ALA B 1 81 ? -20.438 8.766 -7.695 1 84.94 81 ALA B O 1
ATOM 2923 N N . ARG B 1 82 ? -19.969 9.672 -9.633 1 88.62 82 ARG B N 1
ATOM 2924 C CA . ARG B 1 82 ? -18.625 9.102 -9.656 1 88.62 82 ARG B CA 1
ATOM 2925 C C . ARG B 1 82 ? -17.766 9.672 -8.539 1 88.62 82 ARG B C 1
ATOM 2927 O O . ARG B 1 82 ? -17.062 8.93 -7.855 1 88.62 82 ARG B O 1
ATOM 2934 N N . ALA B 1 83 ? -17.875 10.938 -8.391 1 83.69 83 ALA B N 1
ATOM 2935 C CA . ALA B 1 83 ? -17.094 11.602 -7.348 1 83.69 83 ALA B CA 1
ATOM 2936 C C . ALA B 1 83 ? -17.531 11.141 -5.961 1 83.69 83 ALA B C 1
ATOM 2938 O O . ALA B 1 83 ? -16.688 10.914 -5.082 1 83.69 83 ALA B O 1
ATOM 2939 N N . ARG B 1 84 ? -18.781 10.914 -5.824 1 83.31 84 ARG B N 1
ATOM 2940 C CA . ARG B 1 84 ? -19.328 10.469 -4.547 1 83.31 84 ARG B CA 1
ATOM 2941 C C . ARG B 1 84 ? -18.875 9.055 -4.223 1 83.31 84 ARG B C 1
ATOM 2943 O O . ARG B 1 84 ? -18.453 8.773 -3.098 1 83.31 84 ARG B O 1
ATOM 2950 N N . ALA B 1 85 ? -18.953 8.297 -5.207 1 87.94 85 ALA B N 1
ATOM 2951 C CA . ALA B 1 85 ? -18.547 6.906 -5.02 1 87.94 85 ALA B CA 1
ATOM 2952 C C . ALA B 1 85 ? -17.062 6.812 -4.695 1 87.94 85 ALA B C 1
ATOM 2954 O O . ALA B 1 85 ? -16.656 6.031 -3.832 1 87.94 85 ALA B O 1
ATOM 2955 N N . ALA B 1 86 ? -16.328 7.621 -5.34 1 86.19 86 ALA B N 1
ATOM 2956 C CA . ALA B 1 86 ? -14.891 7.637 -5.109 1 86.19 86 ALA B CA 1
ATOM 2957 C C . ALA B 1 86 ? -14.562 8.109 -3.693 1 86.19 86 ALA B C 1
ATOM 2959 O O . ALA B 1 86 ? -13.727 7.516 -3.01 1 86.19 86 ALA B O 1
ATOM 2960 N N . ALA B 1 87 ? -15.234 9.117 -3.287 1 82.5 87 ALA B N 1
ATOM 2961 C CA . ALA B 1 87 ? -15.016 9.648 -1.946 1 82.5 87 ALA B CA 1
ATOM 2962 C C . ALA B 1 87 ? -15.43 8.648 -0.877 1 82.5 87 ALA B C 1
ATOM 2964 O O . ALA B 1 87 ? -14.711 8.438 0.1 1 82.5 87 ALA B O 1
ATOM 2965 N N . PHE B 1 88 ? -16.547 8.062 -1.112 1 84.44 88 PHE B N 1
ATOM 2966 C CA . PHE B 1 88 ? -17 7.039 -0.185 1 84.44 88 PHE B CA 1
ATOM 2967 C C . PHE B 1 88 ? -15.969 5.93 -0.051 1 84.44 88 PHE B C 1
ATOM 2969 O O . PHE B 1 88 ? -15.609 5.535 1.062 1 84.44 88 PHE B O 1
ATOM 2976 N N . GLN B 1 89 ? -15.547 5.504 -1.127 1 87.88 89 GLN B N 1
ATOM 2977 C CA . GLN B 1 89 ? -14.586 4.402 -1.135 1 87.88 89 GLN B CA 1
ATOM 2978 C C . GLN B 1 89 ? -13.305 4.785 -0.396 1 87.88 89 GLN B C 1
ATOM 2980 O O . GLN B 1 89 ? -12.773 3.996 0.387 1 87.88 89 GLN B O 1
ATOM 2985 N N . GLU B 1 90 ? -12.836 5.895 -0.661 1 83.31 90 GLU B N 1
ATOM 2986 C CA . GLU B 1 90 ? -11.609 6.352 -0.015 1 83.31 90 GLU B CA 1
ATOM 2987 C C . GLU B 1 90 ? -11.734 6.316 1.505 1 83.31 90 GLU B C 1
ATOM 2989 O O . GLU B 1 90 ? -10.898 5.734 2.193 1 83.31 90 GLU B O 1
ATOM 2994 N N . TRP B 1 91 ? -12.781 6.863 2.008 1 82.25 91 TRP B N 1
ATOM 2995 C CA . TRP B 1 91 ? -12.961 6.961 3.453 1 82.25 91 TRP B CA 1
ATOM 2996 C C . TRP B 1 91 ? -13.289 5.60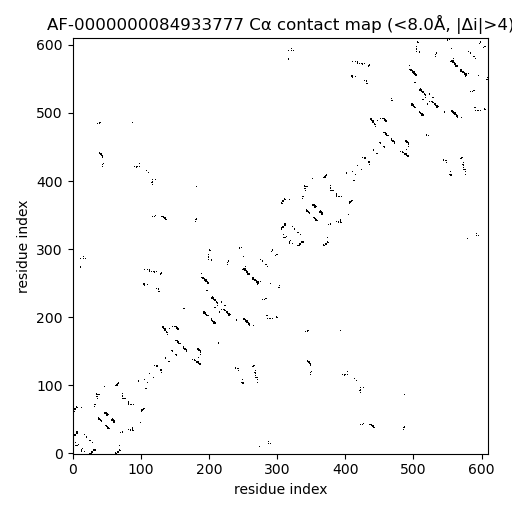2 4.055 1 82.25 91 TRP B C 1
ATOM 2998 O O . TRP B 1 91 ? -12.836 5.273 5.152 1 82.25 91 TRP B O 1
ATOM 3008 N N . PHE B 1 92 ? -14.086 4.848 3.34 1 87.62 92 PHE B N 1
ATOM 3009 C CA . PHE B 1 92 ? -14.477 3.547 3.869 1 87.62 92 PHE B CA 1
ATOM 3010 C C . PHE B 1 92 ? -13.281 2.6 3.9 1 87.62 92 PHE B C 1
ATOM 3012 O O . PHE B 1 92 ? -13.086 1.866 4.871 1 87.62 92 PHE B O 1
ATOM 3019 N N . VAL B 1 93 ? -12.508 2.604 2.885 1 88.25 93 VAL B N 1
ATOM 3020 C CA . VAL B 1 93 ? -11.297 1.796 2.846 1 88.25 93 VAL B CA 1
ATOM 3021 C C . VAL B 1 93 ? -10.352 2.238 3.959 1 88.25 93 VAL B C 1
ATOM 3023 O O . VAL B 1 93 ? -9.711 1.405 4.605 1 88.25 93 VAL B O 1
ATOM 3026 N N . GLY B 1 94 ? -10.266 3.49 4.137 1 84.56 94 GLY B N 1
ATOM 3027 C CA . GLY B 1 94 ? -9.5 3.982 5.273 1 84.56 94 GLY B CA 1
ATOM 3028 C C . GLY B 1 94 ? -10.008 3.459 6.602 1 84.56 94 GLY B C 1
ATOM 3029 O O . GLY B 1 94 ? -9.211 3.086 7.469 1 84.56 94 GLY B O 1
ATOM 3030 N N . TRP B 1 95 ? -11.266 3.447 6.773 1 84.81 95 TRP B N 1
ATOM 3031 C CA . TRP B 1 95 ? -11.875 2.928 7.996 1 84.81 95 TRP B CA 1
ATOM 3032 C C . TRP B 1 95 ? -11.57 1.443 8.164 1 84.81 95 TRP B C 1
ATOM 3034 O O . TRP B 1 95 ? -11.297 0.981 9.273 1 84.81 95 TRP B O 1
ATOM 3044 N N . LEU B 1 96 ? -11.547 0.719 7.094 1 90.5 96 LEU B N 1
ATOM 3045 C CA . LEU B 1 96 ? -11.258 -0.709 7.148 1 90.5 96 LEU B CA 1
ATOM 3046 C C . LEU B 1 96 ? -9.891 -0.962 7.781 1 90.5 96 LEU B C 1
ATOM 3048 O O . LEU B 1 96 ? -9.695 -1.966 8.469 1 90.5 96 LEU B O 1
ATOM 3052 N N . ASP B 1 97 ? -9.023 -0.104 7.578 1 86.31 97 ASP B N 1
ATOM 3053 C CA . ASP B 1 97 ? -7.652 -0.276 8.062 1 86.31 97 ASP B CA 1
ATOM 3054 C C . ASP B 1 97 ? -7.555 0.041 9.555 1 86.31 97 ASP B C 1
ATOM 3056 O O . ASP B 1 97 ? -6.559 -0.298 10.203 1 86.31 97 ASP B O 1
ATOM 3060 N N . THR B 1 98 ? -8.641 0.589 10.148 1 81.88 98 THR B N 1
ATOM 3061 C CA . THR B 1 98 ? -8.531 1.048 11.531 1 81.88 98 THR B CA 1
ATOM 3062 C C . THR B 1 98 ? -9.641 0.44 12.383 1 81.88 98 THR B C 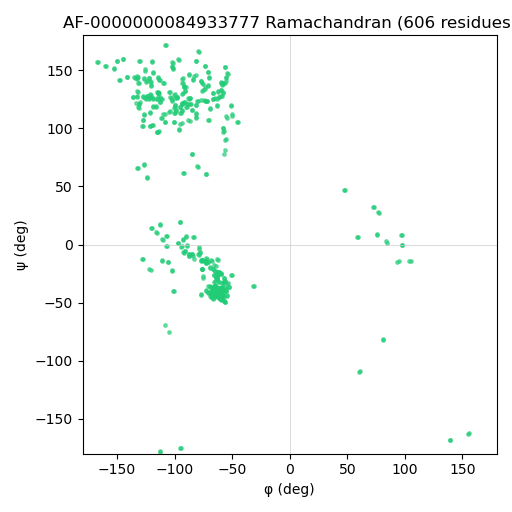1
ATOM 3064 O O . THR B 1 98 ? -9.586 0.514 13.617 1 81.88 98 THR B O 1
ATOM 3067 N N . ALA B 1 99 ? -10.602 -0.146 11.742 1 85.31 99 ALA B N 1
ATOM 3068 C CA . ALA B 1 99 ? -11.773 -0.656 12.445 1 85.31 99 ALA B CA 1
ATOM 3069 C C . ALA B 1 99 ? -11.375 -1.668 13.516 1 85.31 99 ALA B C 1
ATOM 3071 O O . ALA B 1 99 ? -10.5 -2.508 13.289 1 85.31 99 ALA B O 1
ATOM 3072 N N . PRO B 1 100 ? -11.898 -1.476 14.695 1 85.12 100 PRO B N 1
ATOM 3073 C CA . PRO B 1 100 ? -11.703 -2.51 15.719 1 85.12 100 PRO B CA 1
ATOM 3074 C C . PRO B 1 100 ? -12.539 -3.762 15.453 1 85.12 100 PRO B C 1
ATOM 3076 O O . PRO B 1 100 ? -13.43 -4.094 16.25 1 85.12 100 PRO B O 1
ATOM 3079 N N . ALA B 1 101 ? -12.367 -4.414 14.398 1 91.56 101 ALA B N 1
ATOM 3080 C CA . ALA B 1 101 ? -13.078 -5.594 13.898 1 91.56 101 ALA B CA 1
ATOM 3081 C C . ALA B 1 101 ? -12.125 -6.527 13.148 1 91.56 101 ALA B C 1
ATOM 3083 O O . ALA B 1 101 ? -11.023 -6.129 12.781 1 91.56 101 ALA B O 1
ATOM 3084 N N . VAL B 1 102 ? -12.555 -7.766 13.047 1 94.06 102 VAL B N 1
ATOM 3085 C CA . VAL B 1 102 ? -11.867 -8.664 12.125 1 94.06 102 VAL B CA 1
ATOM 3086 C C . VAL B 1 102 ? -12.141 -8.227 10.688 1 94.06 102 VAL B C 1
ATOM 3088 O O . VAL B 1 102 ? -13.297 -8.117 10.273 1 94.06 102 VAL B O 1
ATOM 3091 N N . VAL B 1 103 ? -11.117 -7.859 10.008 1 95.56 103 VAL B N 1
ATOM 3092 C CA . VAL B 1 103 ? -11.281 -7.441 8.625 1 95.56 103 VAL B CA 1
ATOM 3093 C C . VAL B 1 103 ? -10.555 -8.422 7.699 1 95.56 103 VAL B C 1
ATOM 3095 O O . VAL B 1 103 ? -9.352 -8.648 7.852 1 95.56 103 VAL B O 1
ATOM 3098 N N . VAL B 1 104 ? -11.312 -8.984 6.699 1 97.38 104 VAL B N 1
ATOM 3099 C CA . VAL B 1 104 ? -10.789 -9.977 5.762 1 97.38 104 VAL B CA 1
ATOM 3100 C C . VAL B 1 104 ? -10.883 -9.438 4.336 1 97.38 104 VAL B C 1
ATOM 3102 O O . VAL B 1 104 ? -11.953 -9.453 3.727 1 97.38 104 VAL B O 1
ATOM 3105 N N . ASN B 1 105 ? -9.797 -9.016 3.85 1 96 105 ASN B N 1
ATOM 3106 C CA . ASN B 1 105 ? -8.531 -8.602 4.449 1 96 105 ASN B CA 1
ATOM 3107 C C . ASN B 1 105 ? -8.461 -7.082 4.609 1 96 105 ASN B C 1
ATOM 3109 O O . ASN B 1 105 ? -9.195 -6.352 3.939 1 96 105 ASN B O 1
ATOM 3113 N N . ARG B 1 106 ? -7.586 -6.637 5.5 1 92.5 106 ARG B N 1
ATOM 3114 C CA . ARG B 1 106 ? -7.301 -5.207 5.559 1 92.5 106 ARG B CA 1
ATOM 3115 C C . ARG B 1 106 ? -6.586 -4.738 4.297 1 92.5 106 ARG B C 1
ATOM 3117 O O . ARG B 1 106 ? -5.641 -5.387 3.838 1 92.5 106 ARG B O 1
ATOM 3124 N N . PRO B 1 107 ? -7.105 -3.646 3.715 1 89.5 107 PRO B N 1
ATOM 3125 C CA . PRO B 1 107 ? -6.492 -3.123 2.492 1 89.5 107 PRO B CA 1
ATOM 3126 C C . PRO B 1 107 ? -4.992 -2.887 2.641 1 89.5 107 PRO B C 1
ATOM 3128 O O . PRO B 1 107 ? -4.219 -3.201 1.73 1 89.5 107 PRO B O 1
ATOM 3131 N N . ARG B 1 108 ? -4.508 -2.473 3.719 1 83 108 ARG B N 1
ATOM 3132 C CA . ARG B 1 108 ? -3.098 -2.166 3.932 1 83 108 ARG B CA 1
ATOM 3133 C C . ARG B 1 108 ? -2.24 -3.422 3.812 1 83 108 ARG B C 1
ATOM 3135 O O . ARG B 1 108 ? -1.04 -3.336 3.545 1 83 108 ARG B O 1
ATOM 3142 N N . ALA B 1 109 ? -2.816 -4.574 3.994 1 87.25 109 ALA B N 1
ATOM 3143 C CA . ALA B 1 109 ? -2.07 -5.828 3.988 1 87.25 109 ALA B CA 1
ATOM 3144 C C . ALA B 1 109 ? -2.027 -6.434 2.588 1 87.25 109 ALA B C 1
ATOM 3146 O O . ALA B 1 109 ? -1.324 -7.422 2.352 1 87.25 109 ALA B O 1
ATOM 3147 N N . MET B 1 110 ? -2.725 -5.836 1.679 1 87.88 110 MET B N 1
ATOM 3148 C CA . MET B 1 110 ? -2.893 -6.465 0.371 1 87.88 110 MET B CA 1
ATOM 3149 C C . MET B 1 110 ? -1.816 -5.988 -0.601 1 87.88 110 MET B C 1
ATOM 3151 O O . MET B 1 110 ? -1.745 -6.469 -1.734 1 87.88 110 MET B O 1
ATOM 3155 N N . GLY B 1 111 ? -0.911 -5.203 -0.146 1 79.94 111 GLY B N 1
ATOM 3156 C CA . GLY B 1 111 ? 0.035 -4.535 -1.025 1 79.94 111 GLY B CA 1
ATOM 3157 C C . GLY B 1 111 ? 1.131 -5.453 -1.532 1 79.94 111 GLY B C 1
ATOM 3158 O O . GLY B 1 111 ? 1.745 -5.184 -2.566 1 79.94 111 GLY B O 1
ATOM 3159 N N . SER B 1 112 ? 1.397 -6.562 -0.861 1 77.25 112 SER B N 1
ATOM 3160 C CA . SER B 1 112 ? 2.494 -7.441 -1.247 1 77.25 112 SER B CA 1
ATOM 3161 C C . SER B 1 112 ? 2.271 -8.031 -2.637 1 77.25 112 SER B C 1
ATOM 3163 O O . SER B 1 112 ? 3.227 -8.391 -3.326 1 77.25 112 SER B O 1
ATOM 3165 N N . ASN B 1 113 ? 1.051 -8.07 -3.004 1 79.5 113 ASN B N 1
ATOM 3166 C CA . ASN B 1 113 ? 0.721 -8.672 -4.293 1 79.5 113 ASN B CA 1
ATOM 3167 C C . ASN B 1 113 ? 1.138 -7.766 -5.453 1 79.5 113 ASN B C 1
ATOM 3169 O O . ASN B 1 113 ? 1.224 -8.219 -6.598 1 79.5 113 ASN B O 1
ATOM 3173 N N . ALA B 1 114 ? 1.459 -6.594 -5.102 1 73.88 114 ALA B N 1
ATOM 3174 C CA . ALA B 1 114 ? 1.857 -5.645 -6.141 1 73.88 114 ALA B CA 1
ATOM 3175 C C . ALA B 1 114 ? 3.35 -5.754 -6.438 1 73.88 114 ALA B C 1
ATOM 3177 O O . ALA B 1 114 ? 3.83 -5.223 -7.441 1 73.88 114 ALA B O 1
ATOM 3178 N N . SER B 1 115 ? 4.012 -6.473 -5.625 1 73.94 115 SER B N 1
ATOM 3179 C CA . SER B 1 115 ? 5.445 -6.656 -5.824 1 73.94 115 SER B CA 1
ATOM 3180 C C . SER B 1 115 ? 5.82 -8.133 -5.824 1 73.94 115 SER B C 1
ATOM 3182 O O . SER B 1 115 ? 6.062 -8.719 -4.766 1 73.94 115 SER B O 1
ATOM 3184 N N . LYS B 1 116 ? 6.027 -8.648 -6.977 1 76.25 116 LYS B N 1
ATOM 3185 C CA . LYS B 1 116 ? 6.32 -10.078 -7.109 1 76.25 116 LYS B CA 1
ATOM 3186 C C . LYS B 1 116 ? 7.66 -10.422 -6.465 1 76.25 116 LYS B C 1
ATOM 3188 O O . LYS B 1 116 ? 7.766 -11.414 -5.734 1 76.25 116 LYS B O 1
ATOM 3193 N N . PRO B 1 117 ? 8.695 -9.562 -6.633 1 73.44 117 PRO B N 1
ATOM 3194 C CA . PRO B 1 117 ? 9.953 -9.898 -5.953 1 73.44 117 PRO B CA 1
ATOM 3195 C C . PRO B 1 117 ? 9.828 -9.859 -4.434 1 73.44 117 PRO B C 1
ATOM 3197 O O . PRO B 1 117 ? 10.43 -10.68 -3.74 1 73.44 117 PRO B O 1
ATOM 3200 N N . TYR B 1 118 ? 9.07 -8.922 -3.941 1 76.5 118 TYR B N 1
ATOM 3201 C CA . TYR B 1 118 ? 8.875 -8.844 -2.498 1 76.5 118 TYR B CA 1
ATOM 3202 C C . TYR B 1 118 ? 8.109 -10.062 -1.988 1 76.5 118 TYR B C 1
ATOM 3204 O O . TYR B 1 118 ? 8.5 -10.672 -0.994 1 76.5 118 TYR B O 1
ATOM 3212 N N . GLN B 1 119 ? 7.082 -10.359 -2.689 1 84.62 119 GLN B N 1
ATOM 3213 C CA . GLN B 1 119 ? 6.289 -11.5 -2.25 1 84.62 119 GLN B CA 1
ATOM 3214 C C . GLN B 1 119 ? 7.098 -12.797 -2.342 1 84.62 119 GLN B C 1
ATOM 3216 O O . GLN B 1 119 ? 6.984 -13.664 -1.476 1 84.62 119 GLN B O 1
ATOM 3221 N N . ALA B 1 120 ? 7.973 -12.938 -3.35 1 83.94 120 ALA B N 1
ATOM 3222 C CA . ALA B 1 120 ? 8.812 -14.117 -3.502 1 83.94 120 ALA B CA 1
ATOM 3223 C C . ALA B 1 120 ? 9.75 -14.281 -2.307 1 83.94 120 ALA B C 1
ATOM 3225 O O . ALA B 1 120 ? 10 -15.398 -1.855 1 83.94 120 ALA B O 1
ATOM 3226 N N . GLN B 1 121 ? 10.227 -13.219 -1.831 1 80.06 121 GLN B N 1
ATOM 3227 C CA . GLN B 1 121 ? 11.094 -13.273 -0.657 1 80.06 121 GLN B CA 1
ATOM 3228 C C . GLN B 1 121 ? 10.336 -13.797 0.561 1 80.06 121 GLN B C 1
ATOM 3230 O O . GLN B 1 121 ? 10.852 -14.633 1.306 1 80.06 121 GLN B O 1
ATOM 3235 N N . LEU B 1 122 ? 9.133 -13.297 0.74 1 83.56 122 LEU B N 1
ATOM 3236 C CA . LEU B 1 122 ? 8.32 -13.742 1.866 1 83.56 122 LEU B CA 1
ATOM 3237 C C . LEU B 1 122 ? 7.953 -15.219 1.721 1 83.56 122 LEU B C 1
ATOM 3239 O O . LEU B 1 122 ? 7.973 -15.969 2.701 1 83.56 122 LEU B O 1
ATOM 3243 N N . ILE B 1 123 ? 7.664 -15.586 0.514 1 91.25 123 ILE B N 1
ATOM 3244 C CA . ILE B 1 123 ? 7.375 -16.984 0.208 1 91.25 123 ILE B CA 1
ATOM 3245 C C . ILE B 1 123 ? 8.578 -17.859 0.574 1 91.25 123 ILE B C 1
ATOM 3247 O O . ILE B 1 123 ? 8.43 -18.875 1.245 1 91.25 123 ILE B O 1
ATOM 3251 N N . GLY B 1 124 ? 9.742 -17.422 0.232 1 88.06 124 GLY B N 1
ATOM 3252 C CA . GLY B 1 124 ? 10.961 -18.141 0.563 1 88.06 124 GLY B CA 1
ATOM 3253 C C . GLY B 1 124 ? 11.211 -18.25 2.057 1 88.06 124 GLY B C 1
ATOM 3254 O O . GLY B 1 124 ? 11.609 -19.297 2.557 1 88.06 124 GLY B O 1
ATOM 3255 N N . ARG B 1 125 ? 10.961 -17.219 2.744 1 84.44 125 ARG B N 1
ATOM 3256 C CA . ARG B 1 125 ? 11.172 -17.188 4.188 1 84.44 125 ARG B CA 1
ATOM 3257 C C . ARG B 1 125 ? 10.25 -18.172 4.898 1 84.44 125 ARG B C 1
ATOM 3259 O O . ARG B 1 125 ? 10.586 -18.672 5.973 1 84.44 125 ARG B O 1
ATOM 3266 N N . CYS B 1 126 ? 9.133 -18.453 4.301 1 90.06 126 CYS B N 1
ATOM 3267 C CA . CYS B 1 126 ? 8.172 -19.359 4.898 1 90.06 126 CYS B CA 1
ATOM 3268 C C . CYS B 1 126 ? 8.438 -20.797 4.453 1 90.06 126 CYS B C 1
ATOM 3270 O O . CYS B 1 126 ? 7.621 -21.688 4.699 1 90.06 126 CYS B O 1
ATOM 3272 N N . GLY B 1 127 ? 9.516 -21.016 3.742 1 90.5 127 GLY B N 1
ATOM 3273 C CA . GLY B 1 127 ? 9.992 -22.375 3.488 1 90.5 127 GLY B CA 1
ATOM 3274 C C . GLY B 1 127 ? 9.562 -22.906 2.139 1 90.5 127 GLY B C 1
ATOM 3275 O O . GLY B 1 127 ? 9.758 -24.094 1.844 1 90.5 127 GLY B O 1
ATOM 3276 N N . PHE B 1 128 ? 8.977 -22.109 1.274 1 94.38 128 PHE B N 1
ATOM 3277 C CA . PHE B 1 128 ? 8.633 -22.562 -0.069 1 94.38 128 PHE B CA 1
ATOM 3278 C C . PHE B 1 128 ? 9.742 -22.234 -1.055 1 94.38 128 PHE B C 1
ATOM 3280 O O . PHE B 1 128 ? 10.406 -21.203 -0.926 1 94.38 128 PHE B O 1
ATOM 3287 N N . ALA B 1 129 ? 9.93 -23.125 -1.938 1 93.31 129 ALA B N 1
ATOM 3288 C CA . ALA B 1 129 ? 10.727 -22.75 -3.104 1 93.31 129 ALA B CA 1
ATOM 3289 C C . ALA B 1 129 ? 9.953 -21.781 -4 1 93.31 129 ALA B C 1
ATOM 3291 O O . ALA B 1 129 ? 8.727 -21.781 -4.004 1 93.31 129 ALA B O 1
ATOM 3292 N N . VAL B 1 130 ? 10.656 -20.938 -4.641 1 92.12 130 VAL B N 1
ATOM 3293 C CA . VAL B 1 130 ? 10.094 -20.062 -5.652 1 92.12 130 VAL B CA 1
ATOM 3294 C C . VAL B 1 130 ? 10.75 -20.328 -7.004 1 92.12 130 VAL B C 1
ATOM 3296 O O . VAL B 1 130 ? 11.891 -20.797 -7.066 1 92.12 130 VAL B O 1
ATOM 3299 N N . PRO B 1 131 ? 10.016 -20.156 -8.078 1 90.25 131 PRO B N 1
ATOM 3300 C CA . PRO B 1 131 ? 10.664 -20.359 -9.375 1 90.25 131 PRO B CA 1
ATOM 3301 C C . PRO B 1 131 ? 11.867 -19.438 -9.578 1 90.25 131 PRO B C 1
ATOM 3303 O O . PRO B 1 131 ? 11.836 -18.266 -9.164 1 90.25 131 PRO B O 1
ATOM 3306 N N . GLU B 1 132 ? 12.875 -20.047 -10.141 1 89.19 132 GLU B N 1
ATOM 3307 C CA . GLU B 1 132 ? 13.977 -19.188 -10.547 1 89.19 132 GLU B CA 1
ATOM 3308 C C . GLU B 1 132 ? 13.508 -18.125 -11.547 1 89.19 132 GLU B C 1
ATOM 3310 O O . GLU B 1 132 ? 12.844 -18.453 -12.539 1 89.19 132 GLU B O 1
ATOM 3315 N N . THR B 1 133 ? 13.82 -16.891 -11.234 1 86.38 133 THR B N 1
ATOM 3316 C CA . THR B 1 133 ? 13.25 -15.789 -11.992 1 86.38 133 THR B CA 1
ATOM 3317 C C . THR B 1 133 ? 14.344 -14.859 -12.508 1 86.38 133 THR B C 1
ATOM 3319 O O . THR B 1 133 ? 15.375 -14.688 -11.852 1 86.38 133 THR B O 1
ATOM 3322 N N . LEU B 1 134 ? 14.141 -14.359 -13.68 1 83.31 134 LEU B N 1
ATOM 3323 C CA . LEU B 1 134 ? 14.984 -13.336 -14.289 1 83.31 134 LEU B CA 1
ATOM 3324 C C . LEU B 1 134 ? 14.133 -12.195 -14.852 1 83.31 134 LEU B C 1
ATOM 3326 O O . LEU B 1 134 ? 13.195 -12.438 -15.609 1 83.31 134 LEU B O 1
ATOM 3330 N N . VAL B 1 135 ? 14.391 -11.062 -14.352 1 82.25 135 VAL B N 1
ATOM 3331 C CA . VAL B 1 135 ? 13.867 -9.867 -15.008 1 82.25 135 VAL B CA 1
ATOM 3332 C C . VAL B 1 135 ? 14.961 -9.219 -15.852 1 82.25 135 VAL B C 1
ATOM 3334 O O . VAL B 1 135 ? 16.031 -8.891 -15.336 1 82.25 135 VAL B O 1
ATOM 3337 N N . SER B 1 136 ? 14.742 -9.141 -17.078 1 81.69 136 SER B N 1
ATOM 3338 C CA . SER B 1 136 ? 15.789 -8.594 -17.953 1 81.69 136 SER B CA 1
ATOM 3339 C C . SER B 1 136 ? 15.203 -8.133 -19.281 1 81.69 136 SER B C 1
ATOM 3341 O O . SER B 1 136 ? 14.117 -8.562 -19.672 1 81.69 136 SER B O 1
ATOM 3343 N N . ASP B 1 137 ? 15.891 -7.191 -19.875 1 78.81 137 ASP B N 1
ATOM 3344 C CA . ASP B 1 137 ? 15.633 -6.828 -21.266 1 78.81 137 ASP B CA 1
ATOM 3345 C C . ASP B 1 137 ? 16.844 -7.121 -22.141 1 78.81 137 ASP B C 1
ATOM 3347 O O . ASP B 1 137 ? 16.906 -6.688 -23.297 1 78.81 137 ASP B O 1
ATOM 3351 N N . ASP B 1 138 ? 17.766 -7.793 -21.609 1 79.44 138 ASP B N 1
ATOM 3352 C CA . ASP B 1 138 ? 18.984 -8.133 -22.328 1 79.44 138 ASP B CA 1
ATOM 3353 C C . ASP B 1 138 ? 18.891 -9.523 -22.953 1 79.44 138 ASP B C 1
ATOM 3355 O O . ASP B 1 138 ? 18.844 -10.531 -22.234 1 79.44 138 ASP B O 1
ATOM 3359 N N . PRO B 1 139 ? 18.984 -9.508 -24.266 1 82.25 139 PRO B N 1
ATOM 3360 C CA . PRO B 1 139 ? 18.844 -10.805 -24.938 1 82.25 139 PRO B CA 1
ATOM 3361 C C . PRO B 1 139 ? 19.891 -11.82 -24.469 1 82.25 139 PRO B C 1
ATOM 3363 O O . PRO B 1 139 ? 19.609 -13.008 -24.359 1 82.25 139 PRO B O 1
ATOM 3366 N N . GLU B 1 140 ? 21.062 -11.344 -24.219 1 83.5 140 GLU B N 1
ATOM 3367 C CA . GLU B 1 140 ? 22.125 -12.266 -23.812 1 83.5 140 GLU B CA 1
ATOM 3368 C C . GLU B 1 140 ? 21.797 -12.914 -22.469 1 83.5 140 GLU B C 1
ATOM 3370 O O . GLU B 1 140 ? 22.016 -14.117 -22.281 1 83.5 140 GLU B O 1
ATOM 3375 N N . GLU B 1 141 ? 21.281 -12.18 -21.594 1 84.69 141 GLU B N 1
ATOM 3376 C CA . GLU B 1 141 ? 20.891 -12.703 -20.297 1 84.69 141 GLU B CA 1
ATOM 3377 C C . GLU B 1 141 ? 19.734 -13.688 -20.406 1 84.69 141 GLU B C 1
ATOM 3379 O O . GLU B 1 141 ? 19.703 -14.703 -19.703 1 84.69 141 GLU B O 1
ATOM 3384 N N . ILE B 1 142 ? 18.828 -13.32 -21.25 1 86.06 142 ILE B N 1
ATOM 3385 C CA . ILE B 1 142 ? 17.656 -14.156 -21.438 1 86.06 142 ILE B CA 1
ATOM 3386 C C . ILE B 1 142 ? 18.062 -15.5 -22.047 1 86.06 142 ILE B C 1
ATOM 3388 O O . ILE B 1 142 ? 17.609 -16.547 -21.578 1 86.06 142 ILE B O 1
ATOM 3392 N N . LEU B 1 143 ? 18.922 -15.43 -23.016 1 88.44 143 LEU B N 1
ATOM 3393 C CA . LEU B 1 143 ? 19.391 -16.656 -23.672 1 88.44 143 LEU B CA 1
ATOM 3394 C C . LEU B 1 143 ? 20.219 -17.5 -22.703 1 88.44 143 LEU B C 1
ATOM 3396 O O . LEU B 1 143 ? 20.109 -18.734 -22.703 1 88.44 143 LEU B O 1
ATOM 3400 N N . ALA B 1 144 ? 21.016 -16.844 -21.891 1 89.38 144 ALA B N 1
ATOM 3401 C CA . ALA B 1 144 ? 21.781 -17.562 -20.875 1 89.38 144 ALA B CA 1
ATOM 3402 C C . ALA B 1 144 ? 20.859 -18.25 -19.859 1 89.38 144 ALA B C 1
ATOM 3404 O O . ALA B 1 144 ? 21.109 -19.375 -19.438 1 89.38 144 ALA B O 1
ATOM 3405 N N . PHE B 1 145 ? 19.828 -17.562 -19.484 1 89.69 145 PHE B N 1
ATOM 3406 C CA . PHE B 1 145 ? 18.844 -18.109 -18.562 1 89.69 145 PHE B CA 1
ATOM 3407 C C . PHE B 1 145 ? 18.141 -19.312 -19.172 1 89.69 145 PHE B C 1
ATOM 3409 O O . PHE B 1 145 ? 17.953 -20.328 -18.5 1 89.69 145 PHE B O 1
ATOM 3416 N N . ARG B 1 146 ? 17.781 -19.203 -20.422 1 90.88 146 ARG B N 1
ATOM 3417 C CA . ARG B 1 146 ? 17.156 -20.312 -21.125 1 90.88 146 ARG B CA 1
ATOM 3418 C C . ARG B 1 146 ? 18.109 -21.5 -21.219 1 90.88 146 ARG B C 1
ATOM 3420 O O . ARG B 1 146 ? 17.703 -22.641 -21.016 1 90.88 146 ARG B O 1
ATOM 3427 N N . ALA B 1 147 ? 19.328 -21.203 -21.516 1 92.56 147 ALA B N 1
ATOM 3428 C CA . ALA B 1 147 ? 20.328 -22.266 -21.625 1 92.56 147 ALA B CA 1
ATOM 3429 C C . ALA B 1 147 ? 20.5 -23 -20.297 1 92.56 147 ALA B C 1
ATOM 3431 O O . ALA B 1 147 ? 20.672 -24.219 -20.281 1 92.56 147 ALA B O 1
ATOM 3432 N N . ARG B 1 148 ? 20.469 -22.297 -19.25 1 92.06 148 ARG B N 1
ATOM 3433 C CA . ARG B 1 148 ? 20.672 -22.844 -17.906 1 92.06 148 ARG B CA 1
ATOM 3434 C C . ARG B 1 148 ? 19.484 -23.719 -17.5 1 92.06 148 ARG B C 1
ATOM 3436 O O . ARG B 1 148 ? 19.656 -24.75 -16.859 1 92.06 148 ARG B O 1
ATOM 3443 N N . HIS B 1 149 ? 18.281 -23.297 -17.906 1 92.62 149 HIS B N 1
ATOM 3444 C CA . HIS B 1 149 ? 17.094 -23.938 -17.344 1 92.62 149 HIS B CA 1
ATOM 3445 C C . HIS B 1 149 ? 16.359 -24.781 -18.375 1 92.62 149 HIS B C 1
ATOM 3447 O O . HIS B 1 149 ? 15.5 -25.594 -18.031 1 92.62 149 HIS B O 1
ATOM 3453 N N . GLY B 1 150 ? 16.734 -24.578 -19.641 1 92.06 150 GLY B N 1
ATOM 3454 C CA . GLY B 1 150 ? 16.047 -25.281 -20.719 1 92.06 150 GLY B CA 1
ATOM 3455 C C . GLY B 1 150 ? 14.734 -24.641 -21.109 1 92.06 150 GLY B C 1
ATOM 3456 O O . GLY B 1 150 ? 14.695 -23.797 -22 1 92.06 150 GLY B O 1
ATOM 3457 N N . ARG B 1 151 ? 13.688 -24.938 -20.359 1 90.56 151 ARG B N 1
ATOM 3458 C CA . ARG B 1 151 ? 12.375 -24.359 -20.609 1 90.56 151 ARG B CA 1
ATOM 3459 C C . ARG B 1 151 ? 12.109 -23.172 -19.688 1 90.56 151 ARG B C 1
ATOM 3461 O O . ARG B 1 151 ? 12.281 -23.281 -18.469 1 90.56 151 ARG B O 1
ATOM 3468 N N . ILE B 1 152 ? 11.758 -22.047 -20.328 1 89.94 152 ILE B N 1
ATOM 3469 C CA . ILE B 1 152 ? 11.43 -20.875 -19.531 1 89.94 152 ILE B CA 1
ATOM 3470 C C . ILE B 1 152 ? 10.109 -20.281 -20.016 1 89.94 152 ILE B C 1
ATOM 3472 O O . ILE B 1 152 ? 9.656 -20.578 -21.125 1 89.94 152 ILE B O 1
ATOM 3476 N N . VAL B 1 153 ? 9.461 -19.5 -19.109 1 87.81 153 VAL B N 1
ATOM 3477 C CA . VAL B 1 153 ? 8.188 -18.859 -19.422 1 87.81 153 VAL B CA 1
ATOM 3478 C C . VAL B 1 153 ? 8.297 -17.359 -19.172 1 87.81 153 VAL B C 1
ATOM 3480 O O . VAL B 1 153 ? 9.18 -16.906 -18.438 1 87.81 153 VAL B O 1
ATOM 3483 N N . TYR B 1 154 ? 7.598 -16.578 -19.844 1 83.5 154 TYR B N 1
ATOM 3484 C CA . TYR B 1 154 ? 7.5 -15.141 -19.562 1 83.5 154 TYR B CA 1
ATOM 3485 C C . TYR B 1 154 ? 6.047 -14.688 -19.562 1 83.5 154 TYR B C 1
ATOM 3487 O O . TYR B 1 154 ? 5.18 -15.352 -20.125 1 83.5 154 TYR B O 1
ATOM 3495 N N . LYS B 1 155 ? 5.809 -13.656 -18.578 1 70.44 155 LYS B N 1
ATOM 3496 C CA . LYS B 1 155 ? 4.457 -13.117 -18.422 1 70.44 155 LYS B CA 1
ATOM 3497 C C . LYS B 1 155 ? 4.266 -11.867 -19.281 1 70.44 155 LYS B C 1
ATOM 3499 O O . LYS B 1 155 ? 5.105 -10.961 -19.25 1 70.44 155 LYS B O 1
ATOM 3504 N N . SER B 1 156 ? 3.613 -11.906 -20.344 1 56.59 156 SER B N 1
ATOM 3505 C CA . SER B 1 156 ? 3.314 -10.719 -21.141 1 56.59 156 SER B CA 1
ATOM 3506 C C . SER B 1 156 ? 2.291 -9.828 -20.453 1 56.59 156 SER B C 1
ATOM 3508 O O . SER B 1 156 ? 1.387 -10.32 -19.766 1 56.59 156 SER B O 1
ATOM 3510 N N . VAL B 1 157 ? 2.773 -8.633 -19.906 1 45.5 157 VAL B N 1
ATOM 3511 C CA . VAL B 1 157 ? 1.879 -7.699 -19.234 1 45.5 157 VAL B CA 1
ATOM 3512 C C . VAL B 1 157 ? 0.75 -7.293 -20.188 1 45.5 157 VAL B C 1
ATOM 3514 O O . VAL B 1 157 ? 1.001 -6.828 -21.297 1 45.5 157 VAL B O 1
ATOM 3517 N N . SER B 1 158 ? -0.322 -8.023 -20.406 1 40.75 158 SER B N 1
ATOM 3518 C CA . SER B 1 158 ? -1.503 -7.402 -21 1 40.75 158 SER B CA 1
ATOM 3519 C C . SER B 1 158 ? -2.344 -6.699 -19.938 1 40.75 158 SER B C 1
ATOM 3521 O O . SER B 1 158 ? -2.197 -6.973 -18.75 1 40.75 158 SER B O 1
ATOM 3523 N N . ALA B 1 159 ? -2.969 -5.602 -20.203 1 39.88 159 ALA B N 1
ATOM 3524 C CA . ALA B 1 159 ? -3.82 -4.719 -19.406 1 39.88 159 ALA B CA 1
ATOM 3525 C C . ALA B 1 159 ? -4.59 -5.508 -18.359 1 39.88 159 ALA B C 1
ATOM 3527 O O . ALA B 1 159 ? -4.93 -4.969 -17.297 1 39.88 159 ALA B O 1
ATOM 3528 N N . ILE B 1 160 ? -5.047 -6.68 -18.531 1 38.59 160 ILE B N 1
ATOM 3529 C CA . ILE B 1 160 ? -6.059 -7.332 -17.703 1 38.59 160 ILE B CA 1
ATOM 3530 C C . ILE B 1 160 ? -5.41 -8.43 -16.859 1 38.59 160 ILE B C 1
ATOM 3532 O O . ILE B 1 160 ? -5.68 -8.539 -15.656 1 38.59 160 ILE B O 1
ATOM 3536 N N . ARG B 1 161 ? -4.961 -9.516 -17.406 1 44.81 161 ARG B N 1
ATOM 3537 C CA . ARG B 1 161 ? -4.438 -10.695 -16.719 1 44.81 161 ARG B CA 1
ATOM 3538 C C . ARG B 1 161 ? -3.135 -11.164 -17.359 1 44.81 161 ARG B C 1
ATOM 3540 O O . ARG B 1 161 ? -3.008 -11.172 -18.594 1 44.81 161 ARG B O 1
ATOM 3547 N N . SER B 1 162 ? -1.964 -11.242 -16.547 1 52.81 162 SER B N 1
ATOM 3548 C CA . SER B 1 162 ? -0.661 -11.695 -17.031 1 52.81 162 SER B CA 1
ATOM 3549 C C . SER B 1 162 ? -0.742 -13.102 -17.609 1 52.81 162 SER B C 1
ATOM 3551 O O . SER B 1 162 ? -1.214 -14.023 -16.938 1 52.81 162 SER B O 1
ATOM 3553 N N . VAL B 1 163 ? -0.816 -13.258 -18.984 1 57.81 163 VAL B N 1
ATOM 3554 C CA . VAL B 1 163 ? -0.739 -14.562 -19.641 1 57.81 163 VAL B CA 1
ATOM 3555 C C . VAL B 1 163 ? 0.702 -15.07 -19.609 1 57.81 163 VAL B C 1
ATOM 3557 O O . VAL B 1 163 ? 1.63 -14.328 -19.953 1 57.81 163 VAL B O 1
ATOM 3560 N N . VAL B 1 164 ? 0.776 -16.281 -19.047 1 68.75 164 VAL B N 1
ATOM 3561 C CA . VAL B 1 164 ? 2.094 -16.906 -19.016 1 68.75 164 VAL B CA 1
ATOM 3562 C C . VAL B 1 164 ? 2.34 -17.656 -20.312 1 68.75 164 VAL B C 1
ATOM 3564 O O . VAL B 1 164 ? 1.521 -18.484 -20.734 1 68.75 164 VAL B O 1
ATOM 3567 N N . THR B 1 165 ? 3.402 -17.312 -21.062 1 72.31 165 THR B N 1
ATOM 3568 C CA . THR B 1 165 ? 3.764 -17.922 -22.328 1 72.31 165 THR B CA 1
ATOM 3569 C C . THR B 1 165 ? 5.16 -18.547 -22.266 1 72.31 165 THR B C 1
ATOM 3571 O O . THR B 1 165 ? 6.062 -17.969 -21.641 1 72.31 165 THR B O 1
ATOM 3574 N N . GLU B 1 166 ? 5.246 -19.766 -22.859 1 75.81 166 GLU B N 1
ATOM 3575 C CA . GLU B 1 166 ? 6.566 -20.375 -22.938 1 75.81 166 GLU B CA 1
ATOM 3576 C C . GLU B 1 166 ? 7.453 -19.641 -23.938 1 75.81 166 GLU B C 1
ATOM 3578 O O . GLU B 1 166 ? 6.992 -19.266 -25.016 1 75.81 166 GLU B O 1
ATOM 3583 N N . PHE B 1 167 ? 8.641 -19.438 -23.562 1 76.94 167 PHE B N 1
ATOM 3584 C CA . PHE B 1 167 ? 9.633 -18.844 -24.453 1 76.94 167 PHE B CA 1
ATOM 3585 C C . PHE B 1 167 ? 10.219 -19.906 -25.391 1 76.94 167 PHE B C 1
ATOM 3587 O O . PHE B 1 167 ? 10.859 -20.859 -24.922 1 76.94 167 PHE B O 1
ATOM 3594 N N . THR B 1 168 ? 9.883 -19.812 -26.609 1 78.12 168 THR B N 1
ATOM 3595 C CA . THR B 1 168 ? 10.297 -20.828 -27.578 1 78.12 168 THR B CA 1
ATOM 3596 C C . THR B 1 168 ? 11.367 -20.266 -28.516 1 78.12 168 THR B C 1
ATOM 3598 O O . THR B 1 168 ? 11.727 -19.094 -28.422 1 78.12 168 THR B O 1
ATOM 3601 N N . ALA B 1 169 ? 11.922 -21.172 -29.312 1 76.06 169 ALA B N 1
ATOM 3602 C CA . ALA B 1 169 ? 12.914 -20.781 -30.312 1 76.06 169 ALA B CA 1
ATOM 3603 C C . ALA B 1 169 ? 12.383 -19.672 -31.219 1 76.06 169 ALA B C 1
ATOM 3605 O O . ALA B 1 169 ? 13.148 -18.812 -31.672 1 76.06 169 ALA B O 1
ATOM 3606 N N . ALA B 1 170 ? 11.07 -19.672 -31.484 1 73.06 170 ALA B N 1
ATOM 3607 C CA . ALA B 1 170 ? 10.461 -18.625 -32.312 1 73.06 170 ALA B CA 1
ATOM 3608 C C . ALA B 1 170 ? 10.578 -17.266 -31.656 1 73.06 170 ALA B C 1
ATOM 3610 O O . ALA B 1 170 ? 10.695 -16.25 -32.344 1 73.06 170 ALA B O 1
ATOM 3611 N N . ASP B 1 171 ? 10.609 -17.344 -30.344 1 74.06 171 ASP B N 1
ATOM 3612 C CA . ASP B 1 171 ? 10.711 -16.109 -29.594 1 74.06 171 ASP B CA 1
ATOM 3613 C C . ASP B 1 171 ? 12.133 -15.539 -29.656 1 74.06 171 ASP B C 1
ATOM 3615 O O . ASP B 1 171 ? 12.328 -14.336 -29.5 1 74.06 171 ASP B O 1
ATOM 3619 N N . GLU B 1 172 ? 13.062 -16.391 -29.797 1 73.38 172 GLU B N 1
ATOM 3620 C CA . GLU B 1 172 ? 14.453 -15.961 -29.875 1 73.38 172 GLU B CA 1
ATOM 3621 C C . GLU B 1 172 ? 14.648 -14.945 -31 1 73.38 172 GLU B C 1
ATOM 3623 O O . GLU B 1 172 ? 15.43 -14 -30.859 1 73.38 172 GLU B O 1
ATOM 3628 N N . ASN B 1 173 ? 13.82 -15.141 -32.031 1 69.38 173 ASN B N 1
ATOM 3629 C CA . ASN B 1 173 ? 13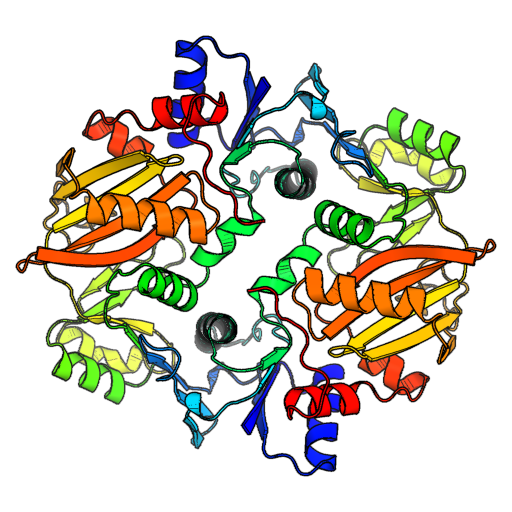.922 -14.234 -33.188 1 69.38 173 ASN B CA 1
ATOM 3630 C C . ASN B 1 173 ? 13.297 -12.875 -32.875 1 69.38 173 ASN B C 1
ATOM 3632 O O . ASN B 1 173 ? 13.531 -11.906 -33.594 1 69.38 173 ASN B O 1
ATOM 3636 N N . ARG B 1 174 ? 12.523 -12.906 -31.734 1 68.81 174 ARG B N 1
ATOM 3637 C CA . ARG B 1 174 ? 11.836 -11.672 -31.375 1 68.81 174 ARG B CA 1
ATOM 3638 C C . ARG B 1 174 ? 12.492 -11.008 -30.172 1 68.81 174 ARG B C 1
ATOM 3640 O O . ARG B 1 174 ? 11.961 -10.031 -29.625 1 68.81 174 ARG B O 1
ATOM 3647 N N . LEU B 1 175 ? 13.555 -11.531 -29.797 1 70.94 175 LEU B N 1
ATOM 3648 C CA . LEU B 1 175 ? 14.242 -11.039 -28.594 1 70.94 175 LEU B CA 1
ATOM 3649 C C . LEU B 1 175 ? 14.641 -9.578 -28.766 1 70.94 175 LEU B C 1
ATOM 3651 O O . LEU B 1 175 ? 14.719 -8.836 -27.781 1 70.94 175 LEU B O 1
ATOM 3655 N N . ALA B 1 176 ? 14.766 -9.273 -30.016 1 64.38 176 ALA B N 1
ATOM 3656 C CA . ALA B 1 176 ? 15.078 -7.871 -30.266 1 64.38 176 ALA B CA 1
ATOM 3657 C C . ALA B 1 176 ? 13.953 -6.957 -29.781 1 64.38 176 ALA B C 1
ATOM 3659 O O . ALA B 1 176 ? 14.195 -5.809 -29.406 1 64.38 176 ALA B O 1
ATOM 3660 N N . LEU B 1 177 ? 12.727 -7.582 -29.766 1 61.62 177 LEU B N 1
ATOM 3661 C CA . LEU B 1 177 ? 11.57 -6.801 -29.359 1 61.62 177 LEU B CA 1
ATOM 3662 C C . LEU B 1 177 ? 11.547 -6.617 -27.844 1 61.62 177 LEU B C 1
ATOM 3664 O O . LEU B 1 177 ? 10.898 -5.695 -27.344 1 61.62 177 LEU B O 1
ATOM 3668 N N . VAL B 1 178 ? 12.234 -7.473 -27.266 1 63.41 178 VAL B N 1
ATOM 3669 C CA . VAL B 1 178 ? 12.25 -7.402 -25.812 1 63.41 178 VAL B CA 1
ATOM 3670 C C . VAL B 1 178 ? 13.297 -6.383 -25.359 1 63.41 178 VAL B C 1
ATOM 3672 O O . VAL B 1 178 ? 13.258 -5.91 -24.219 1 63.41 178 VAL B O 1
ATOM 3675 N N . ARG B 1 179 ? 14.039 -6.012 -26.375 1 64 179 ARG B N 1
ATOM 3676 C CA . ARG B 1 179 ? 15.055 -5.043 -25.984 1 64 179 ARG B CA 1
ATOM 3677 C C . ARG B 1 179 ? 14.422 -3.748 -25.484 1 64 179 ARG B C 1
ATOM 3679 O O . ARG B 1 179 ? 13.547 -3.188 -26.156 1 64 179 ARG B O 1
ATOM 3686 N N . GLY B 1 180 ? 14.672 -3.463 -24.406 1 64.44 180 GLY B N 1
ATOM 3687 C CA . GLY B 1 180 ? 14.234 -2.201 -23.828 1 64.44 180 GLY B CA 1
ATOM 3688 C C . GLY B 1 180 ? 13.07 -2.359 -22.859 1 64.44 180 GLY B C 1
ATOM 3689 O O . GLY B 1 180 ? 12.672 -1.4 -22.203 1 64.44 180 GLY B O 1
ATOM 3690 N N . LEU B 1 181 ? 12.414 -3.549 -22.891 1 73.62 181 LEU B N 1
ATOM 3691 C CA . LEU B 1 181 ? 11.297 -3.754 -21.969 1 73.62 181 LEU B CA 1
ATOM 3692 C C . LEU B 1 181 ? 11.633 -4.832 -20.953 1 73.62 181 LEU B C 1
ATOM 3694 O O . LEU B 1 181 ? 11.508 -6.023 -21.234 1 73.62 181 LEU B O 1
ATOM 3698 N N . PRO B 1 182 ? 12.047 -4.355 -19.828 1 75.5 182 PRO B N 1
ATOM 3699 C CA . PRO B 1 182 ? 12.297 -5.379 -18.812 1 75.5 182 PRO B CA 1
ATOM 3700 C C . PRO B 1 182 ? 11.125 -6.336 -18.625 1 75.5 182 PRO B C 1
ATOM 3702 O O . PRO B 1 182 ? 9.992 -5.898 -18.422 1 75.5 182 PRO B O 1
ATOM 3705 N N . THR B 1 183 ? 11.328 -7.641 -18.859 1 79.62 183 THR B N 1
ATOM 3706 C CA . THR B 1 183 ? 10.344 -8.711 -18.828 1 79.62 183 THR B CA 1
ATOM 3707 C C . THR B 1 183 ? 10.758 -9.789 -17.828 1 79.62 183 THR B C 1
ATOM 3709 O O . THR B 1 183 ? 11.945 -10.078 -17.672 1 79.62 183 THR B O 1
ATOM 3712 N N . GLN B 1 184 ? 9.719 -10.312 -17.172 1 83.56 184 GLN B N 1
ATOM 3713 C CA . GLN B 1 184 ? 9.992 -11.383 -16.219 1 83.56 184 GLN B CA 1
ATOM 3714 C C . GLN B 1 184 ? 10 -12.742 -16.906 1 83.56 184 GLN B C 1
ATOM 3716 O O . GLN B 1 184 ? 9.047 -13.102 -17.594 1 83.56 184 GLN B O 1
ATOM 3721 N N . PHE B 1 185 ? 11.07 -13.414 -16.703 1 85.62 185 PHE B N 1
ATOM 3722 C CA . PHE B 1 185 ? 11.219 -14.797 -17.125 1 85.62 185 PHE B CA 1
ATOM 3723 C C . PHE B 1 185 ? 11.359 -15.727 -15.93 1 85.62 185 PHE B C 1
ATOM 3725 O O . PHE B 1 185 ? 11.992 -15.375 -14.938 1 85.62 185 PHE B O 1
ATOM 3732 N N . GLN B 1 186 ? 10.766 -16.891 -16.094 1 88.88 186 GLN B N 1
ATOM 3733 C CA . GLN B 1 186 ? 10.891 -17.891 -15.047 1 88.88 186 GLN B CA 1
ATOM 3734 C C . GLN B 1 186 ? 11.219 -19.266 -15.625 1 88.88 186 GLN B C 1
ATOM 3736 O O . GLN B 1 186 ? 10.766 -19.609 -16.719 1 88.88 186 GLN B O 1
ATOM 3741 N N . ALA B 1 187 ? 12.055 -19.953 -14.836 1 91.5 187 ALA B N 1
ATOM 3742 C CA . ALA B 1 187 ? 12.234 -21.375 -15.188 1 91.5 187 ALA B CA 1
ATOM 3743 C C . ALA B 1 187 ? 10.906 -22.109 -15.133 1 91.5 187 ALA B C 1
ATOM 3745 O O . ALA B 1 187 ? 10.109 -21.922 -14.211 1 91.5 187 ALA B O 1
ATOM 3746 N N . TYR B 1 188 ? 10.68 -22.875 -16.203 1 91.75 188 TYR B N 1
ATOM 3747 C CA . TYR B 1 188 ? 9.484 -23.703 -16.172 1 91.75 188 TYR B CA 1
ATOM 3748 C C . TYR B 1 188 ? 9.539 -24.719 -15.047 1 91.75 188 TYR B C 1
ATOM 3750 O O . TYR B 1 188 ? 10.547 -25.406 -14.867 1 91.75 188 TYR B O 1
ATOM 3758 N N . VAL B 1 189 ? 8.477 -24.766 -14.305 1 92.44 189 VAL B N 1
ATOM 3759 C CA . VAL B 1 189 ? 8.352 -25.75 -13.227 1 92.44 189 VAL B CA 1
ATOM 3760 C C . VAL B 1 189 ? 7.336 -26.812 -13.617 1 92.44 189 VAL B C 1
ATOM 3762 O O . VAL B 1 189 ? 6.141 -26.531 -13.727 1 92.44 189 VAL B O 1
ATOM 3765 N N . PRO B 1 190 ? 7.773 -27.984 -13.828 1 91.81 190 PRO B N 1
ATOM 3766 C CA . PRO B 1 190 ? 6.801 -29.047 -14.117 1 91.81 190 PRO B CA 1
ATOM 3767 C C . PRO B 1 190 ? 6.023 -29.484 -12.883 1 91.81 190 PRO B C 1
ATOM 3769 O O . PRO B 1 190 ? 6.512 -29.344 -11.758 1 91.81 190 PRO B O 1
ATOM 3772 N N . GLY B 1 191 ? 4.855 -29.969 -13.141 1 93.56 191 GLY B N 1
ATOM 3773 C CA . GLY B 1 191 ? 4.117 -30.562 -12.031 1 93.56 191 GLY B CA 1
ATOM 3774 C C . GLY B 1 191 ? 2.637 -30.219 -12.055 1 93.56 191 GLY B C 1
ATOM 3775 O O . GLY B 1 191 ? 2.105 -29.812 -13.086 1 93.56 191 GLY B O 1
ATOM 3776 N N . GLN B 1 192 ? 2.051 -30.547 -10.945 1 93.38 192 GLN B N 1
ATOM 3777 C CA . GLN B 1 192 ? 0.612 -30.328 -10.805 1 93.38 192 GLN B CA 1
ATOM 3778 C C . GLN B 1 192 ? 0.315 -29.062 -10.023 1 93.38 192 GLN B C 1
ATOM 3780 O O . GLN B 1 192 ? 0.842 -28.859 -8.93 1 93.38 192 GLN B O 1
ATOM 3785 N N . ASP B 1 193 ? -0.552 -28.25 -10.641 1 94.44 193 ASP B N 1
ATOM 3786 C CA . ASP B 1 193 ? -0.986 -27.031 -9.953 1 94.44 193 ASP B CA 1
ATOM 3787 C C . ASP B 1 193 ? -1.961 -27.359 -8.828 1 94.44 193 ASP B C 1
ATOM 3789 O O . ASP B 1 193 ? -2.836 -28.203 -8.977 1 94.44 193 ASP B O 1
ATOM 3793 N N . VAL B 1 194 ? -1.73 -26.719 -7.711 1 96.88 194 VAL B N 1
ATOM 3794 C CA . VAL B 1 194 ? -2.633 -26.812 -6.566 1 96.88 194 VAL B CA 1
ATOM 3795 C C . VAL B 1 194 ? -2.934 -25.406 -6.039 1 96.88 194 VAL B C 1
ATOM 3797 O O . VAL B 1 194 ? -2.018 -24.672 -5.664 1 96.88 194 VAL B O 1
ATOM 3800 N N . ARG B 1 195 ? -4.18 -25.078 -6.102 1 97.25 195 ARG B N 1
ATOM 3801 C CA . ARG B 1 195 ? -4.613 -23.828 -5.484 1 97.25 195 ARG B CA 1
ATOM 3802 C C . ARG B 1 195 ? -5.062 -24.062 -4.043 1 97.25 195 ARG B C 1
ATOM 3804 O O . ARG B 1 195 ? -5.953 -24.875 -3.789 1 97.25 195 ARG B O 1
ATOM 3811 N N . VAL B 1 196 ? -4.41 -23.344 -3.123 1 98.62 196 VAL B N 1
ATOM 3812 C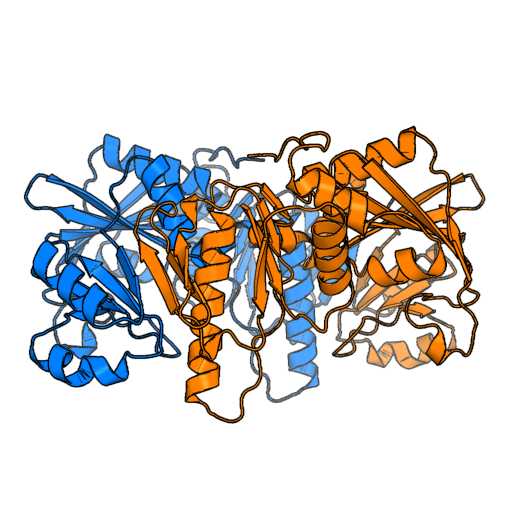 CA . VAL B 1 196 ? -4.758 -23.469 -1.712 1 98.62 196 VAL B CA 1
ATOM 3813 C C . VAL B 1 196 ? -5.422 -22.188 -1.216 1 98.62 196 VAL B C 1
ATOM 3815 O O . VAL B 1 196 ? -4.871 -21.094 -1.37 1 98.62 196 VAL B O 1
ATOM 3818 N N . HIS B 1 197 ? -6.582 -22.328 -0.664 1 98.69 197 HIS B N 1
ATOM 3819 C CA . HIS B 1 197 ? -7.227 -21.219 0.032 1 98.69 197 HIS B CA 1
ATOM 3820 C C . HIS B 1 197 ? -7.031 -21.344 1.541 1 98.69 197 HIS B C 1
ATOM 3822 O O . HIS B 1 197 ? -7.422 -22.344 2.148 1 98.69 197 HIS B O 1
ATOM 3828 N N . VAL B 1 198 ? -6.402 -20.344 2.086 1 98.5 198 VAL B N 1
ATOM 3829 C CA . VAL B 1 198 ? -6.262 -20.234 3.535 1 98.5 198 VAL B CA 1
ATOM 3830 C C . VAL B 1 198 ? -7.402 -19.391 4.098 1 98.5 198 VAL B C 1
ATOM 3832 O O . VAL B 1 198 ? -7.695 -18.297 3.582 1 98.5 198 VAL B O 1
ATOM 3835 N N . VAL B 1 199 ? -8.078 -19.875 5.125 1 98.19 199 VAL B N 1
ATOM 3836 C CA . VAL B 1 199 ? -9.055 -19.125 5.918 1 98.19 199 VAL B CA 1
ATOM 3837 C C . VAL B 1 199 ? -8.703 -19.234 7.402 1 98.19 199 VAL B C 1
ATOM 3839 O O . VAL B 1 199 ? -8.93 -20.266 8.031 1 98.19 199 VAL B O 1
ATOM 3842 N N . GLY B 1 200 ? -8.195 -18.125 7.93 1 95.94 200 GLY B N 1
ATOM 3843 C CA . GLY B 1 200 ? -7.664 -18.234 9.281 1 95.94 200 GLY B CA 1
ATOM 3844 C C . GLY B 1 200 ? -6.52 -19.219 9.398 1 95.94 200 GLY B C 1
ATOM 3845 O O . GLY B 1 200 ? -5.438 -18.984 8.859 1 95.94 200 GLY B O 1
ATOM 3846 N N . THR B 1 201 ? -6.805 -20.344 10.055 1 95.81 201 THR B N 1
ATOM 3847 C CA . THR B 1 201 ? -5.773 -21.359 10.242 1 95.81 201 THR B CA 1
ATOM 3848 C C . THR B 1 201 ? -6.098 -22.609 9.422 1 95.81 201 THR B C 1
ATOM 3850 O O . THR B 1 201 ? -5.375 -23.609 9.5 1 95.81 201 THR B O 1
ATOM 3853 N N . ASP B 1 202 ? -7.113 -22.547 8.656 1 96.62 202 ASP B N 1
ATOM 3854 C CA . ASP B 1 202 ? -7.527 -23.703 7.863 1 96.62 202 ASP B CA 1
ATOM 3855 C C . ASP B 1 202 ? -7.098 -23.547 6.406 1 96.62 202 ASP B C 1
ATOM 3857 O O . ASP B 1 202 ? -6.906 -22.438 5.926 1 96.62 202 ASP B O 1
ATOM 3861 N N . THR B 1 203 ? -6.922 -24.688 5.789 1 98.38 203 THR B N 1
ATOM 3862 C CA . THR B 1 203 ? -6.574 -24.703 4.371 1 98.38 203 THR B CA 1
ATOM 3863 C C . THR B 1 203 ? -7.57 -25.547 3.576 1 98.38 203 THR B C 1
ATOM 3865 O O . THR B 1 203 ? -8.031 -26.578 4.051 1 98.38 203 THR B O 1
ATOM 3868 N N . TYR B 1 204 ? -7.918 -25.062 2.426 1 98.56 204 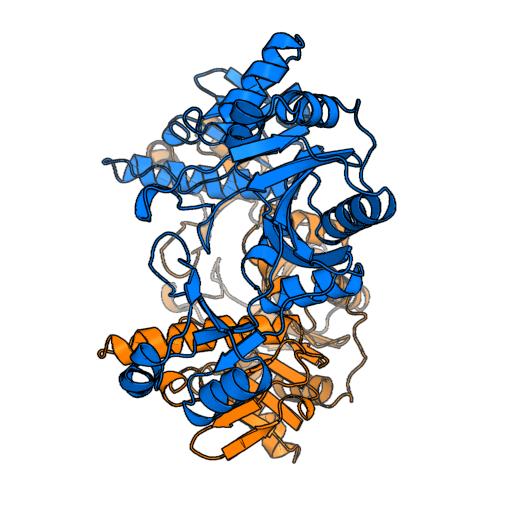TYR B N 1
ATOM 3869 C CA . TYR B 1 204 ? -8.742 -25.75 1.43 1 98.56 204 TYR B CA 1
ATOM 3870 C C . TYR B 1 204 ? -8.047 -25.781 0.076 1 98.56 204 TYR B C 1
ATOM 3872 O O . TYR B 1 204 ? -7.875 -24.734 -0.567 1 98.56 204 TYR B O 1
ATOM 3880 N N . ALA B 1 205 ? -7.672 -26.984 -0.318 1 98.56 205 ALA B N 1
ATOM 3881 C CA . ALA B 1 205 ? -6.816 -27.109 -1.496 1 98.56 205 ALA B CA 1
ATOM 3882 C C . ALA B 1 205 ? -7.555 -27.797 -2.639 1 98.56 205 ALA B C 1
ATOM 3884 O O . ALA B 1 205 ? -8.344 -28.719 -2.41 1 98.56 205 ALA B O 1
ATOM 3885 N N . ALA B 1 206 ? -7.324 -27.344 -3.863 1 97.38 206 ALA B N 1
ATOM 3886 C CA . ALA B 1 206 ? -7.84 -27.938 -5.09 1 97.38 206 ALA B CA 1
ATOM 3887 C C . ALA B 1 206 ? -6.715 -28.203 -6.086 1 97.38 206 ALA B C 1
ATOM 3889 O O . ALA B 1 206 ? -5.91 -27.312 -6.379 1 97.38 206 ALA B O 1
ATOM 3890 N N . ALA B 1 207 ? -6.672 -29.406 -6.535 1 95.81 207 ALA B N 1
ATOM 3891 C CA . ALA B 1 207 ? -5.781 -29.719 -7.652 1 95.81 207 ALA B CA 1
ATOM 3892 C C . ALA B 1 207 ? -6.352 -29.203 -8.969 1 95.81 207 ALA B C 1
ATOM 3894 O O . ALA B 1 207 ? -7.559 -29.312 -9.211 1 95.81 207 ALA B O 1
ATOM 3895 N N . VAL B 1 208 ? -5.516 -28.562 -9.703 1 91.69 208 VAL B N 1
ATOM 3896 C CA . VAL B 1 208 ? -5.895 -28.047 -11.016 1 91.69 208 VAL B CA 1
ATOM 3897 C C . VAL B 1 208 ? -5.219 -28.875 -12.117 1 91.69 208 VAL B C 1
ATOM 3899 O O . VAL B 1 208 ? -4 -28.797 -12.289 1 91.69 208 VAL B O 1
ATOM 3902 N N . ASP B 1 209 ? -5.953 -29.656 -12.727 1 82.44 209 ASP B N 1
ATOM 3903 C CA . ASP B 1 209 ? -5.445 -30.469 -13.836 1 82.44 209 ASP B CA 1
ATOM 3904 C C . ASP B 1 209 ? -5.75 -29.797 -15.18 1 82.44 209 ASP B C 1
ATOM 3906 O O . ASP B 1 209 ? -6.914 -29.656 -15.555 1 82.44 209 ASP B O 1
ATOM 3910 N N . SER B 1 210 ? -4.789 -29.172 -15.625 1 70.69 210 SER B N 1
ATOM 3911 C CA . SER B 1 210 ? -4.941 -28.516 -16.922 1 70.69 210 SER B CA 1
ATOM 3912 C C . SER B 1 210 ? -3.773 -28.844 -17.844 1 70.69 210 SER B C 1
ATOM 3914 O O . SER B 1 210 ? -2.652 -29.078 -17.375 1 70.69 210 SER B O 1
ATOM 3916 N N . ASP B 1 211 ? -4.156 -29.062 -19.078 1 64.44 211 ASP B N 1
ATOM 3917 C CA . ASP B 1 211 ? -3.104 -29.234 -20.078 1 64.44 211 ASP B CA 1
ATOM 3918 C C . ASP B 1 211 ? -2.521 -27.891 -20.5 1 64.44 211 ASP B C 1
ATOM 3920 O O . ASP B 1 211 ? -1.582 -27.844 -21.297 1 64.44 211 ASP B O 1
ATOM 3924 N N . ALA B 1 212 ? -3.143 -26.891 -19.938 1 59.34 212 ALA B N 1
ATOM 3925 C CA . ALA B 1 212 ? -2.678 -25.562 -20.328 1 59.34 212 ALA B CA 1
ATOM 3926 C C . ALA B 1 212 ? -1.523 -25.109 -19.438 1 59.34 212 ALA B C 1
ATOM 3928 O O . ALA B 1 212 ? -1.408 -25.531 -18.297 1 59.34 212 ALA B O 1
ATOM 3929 N N . ILE B 1 213 ? -0.591 -24.359 -20 1 54.09 213 ILE B N 1
ATOM 3930 C CA . ILE B 1 213 ? 0.521 -23.781 -19.234 1 54.09 213 ILE B CA 1
ATOM 3931 C C . ILE B 1 213 ? -0.017 -22.859 -18.156 1 54.09 213 ILE B C 1
ATOM 3933 O O . ILE B 1 213 ? 0.497 -22.844 -17.031 1 54.09 213 ILE B O 1
ATOM 3937 N N . ASP B 1 214 ? -1.092 -22.094 -18.438 1 55.09 214 ASP B N 1
ATOM 3938 C CA . ASP B 1 214 ? -1.799 -21.25 -17.484 1 55.09 214 ASP B CA 1
ATOM 3939 C C . ASP B 1 214 ? -3.266 -21.656 -17.375 1 55.09 214 ASP B C 1
ATOM 3941 O O . ASP B 1 214 ? -4.082 -21.312 -18.234 1 55.09 214 ASP B O 1
ATOM 3945 N N . TYR B 1 215 ? -3.609 -22.422 -16.219 1 53.66 215 TYR B N 1
ATOM 3946 C CA . TYR B 1 215 ? -4.93 -23.031 -16.094 1 53.66 215 TYR B CA 1
ATOM 3947 C C . TYR B 1 215 ? -5.996 -21.969 -15.859 1 53.66 215 TYR B C 1
ATOM 3949 O O . TYR B 1 215 ? -7.191 -22.234 -16 1 53.66 215 TYR B O 1
ATOM 3957 N N . ARG B 1 216 ? -5.637 -20.75 -15.492 1 55.41 216 ARG B N 1
ATOM 3958 C CA . ARG B 1 216 ? -6.609 -19.719 -15.172 1 55.41 216 ARG B CA 1
ATOM 3959 C C . ARG B 1 216 ? -7.301 -19.203 -16.422 1 55.41 216 ARG B C 1
ATOM 3961 O O . ARG B 1 216 ? -8.352 -18.562 -16.344 1 55.41 216 ARG B O 1
ATOM 3968 N N . TYR B 1 217 ? -6.691 -19.516 -17.625 1 54.41 217 TYR B N 1
ATOM 3969 C CA . TYR B 1 217 ? -7.246 -19.094 -18.906 1 54.41 217 TYR B CA 1
ATOM 3970 C C . TYR B 1 217 ? -7.488 -20.297 -19.828 1 54.41 217 TYR B C 1
ATOM 3972 O O . TYR B 1 217 ? -6.902 -20.375 -20.906 1 54.41 217 TYR B O 1
ATOM 3980 N N . PRO B 1 218 ? -8.266 -21.172 -19.344 1 47.31 218 PRO B N 1
ATOM 3981 C CA . PRO B 1 218 ? -8.453 -22.391 -20.109 1 47.31 218 PRO B CA 1
ATOM 3982 C C . PRO B 1 218 ? -9.008 -22.141 -21.516 1 47.31 218 PRO B C 1
ATOM 3984 O O . PRO B 1 218 ? -8.75 -22.906 -22.438 1 47.31 218 PRO B O 1
ATOM 3987 N N . GLY B 1 219 ? -9.969 -21.156 -21.531 1 46.72 219 GLY B N 1
ATOM 3988 C CA . GLY B 1 219 ? -10.664 -20.969 -22.797 1 46.72 219 GLY B CA 1
ATOM 3989 C C . GLY B 1 219 ? -9.727 -20.688 -23.953 1 46.72 219 GLY B C 1
ATOM 3990 O O . GLY B 1 219 ? -10.086 -20.891 -25.109 1 46.72 219 GLY B O 1
ATOM 3991 N N . ARG B 1 220 ? -8.766 -20 -23.641 1 47.75 220 ARG B N 1
ATOM 3992 C CA . ARG B 1 220 ? -7.961 -19.625 -24.797 1 47.75 220 ARG B CA 1
ATOM 3993 C C . ARG B 1 220 ? -7.418 -20.859 -25.516 1 47.75 220 ARG B C 1
ATOM 3995 O O . ARG B 1 220 ? -7.27 -20.875 -26.734 1 47.75 220 ARG B O 1
ATOM 4002 N N . ASP B 1 221 ? -7.301 -21.938 -24.719 1 49.19 221 ASP B N 1
ATOM 4003 C CA . ASP B 1 221 ? -6.746 -23.078 -25.422 1 49.19 221 ASP B CA 1
ATOM 4004 C C . ASP B 1 221 ? -7.785 -24.188 -25.562 1 49.19 221 ASP B C 1
ATOM 4006 O O . ASP B 1 221 ? -7.488 -25.266 -26.109 1 49.19 221 ASP B O 1
ATOM 4010 N N . GLY B 1 222 ? -9.008 -23.812 -25.359 1 50.09 222 GLY B N 1
ATOM 4011 C CA . GLY B 1 222 ? -10.055 -24.812 -25.531 1 50.09 222 GLY B CA 1
ATOM 4012 C C . GLY B 1 222 ? -9.875 -26.016 -24.609 1 50.09 222 GLY B C 1
ATOM 4013 O O . GLY B 1 222 ? -10.445 -27.078 -24.859 1 50.09 222 GLY B O 1
ATOM 4014 N N . ARG B 1 223 ? -8.922 -25.859 -23.766 1 57.38 223 ARG B N 1
ATOM 4015 C CA . ARG B 1 223 ? -8.664 -27.062 -23 1 57.38 223 ARG B CA 1
ATOM 4016 C C . ARG B 1 223 ? -9.43 -27.062 -21.688 1 57.38 223 ARG B C 1
ATOM 4018 O O . ARG B 1 223 ? -9.781 -26 -21.172 1 57.38 223 ARG B O 1
ATOM 4025 N N . SER B 1 224 ? -9.961 -28.125 -21.312 1 62.31 224 SER B N 1
ATOM 4026 C CA . SER B 1 224 ? -10.797 -28.344 -20.141 1 62.31 224 SER B CA 1
ATOM 4027 C C . SER B 1 224 ? -9.961 -28.312 -18.859 1 62.31 224 SER B C 1
ATOM 4029 O O . SER B 1 224 ? -8.781 -28.656 -18.875 1 62.31 224 SER B O 1
ATOM 4031 N N . VAL B 1 225 ? -10.312 -27.406 -17.859 1 75.38 225 VAL B N 1
ATOM 4032 C CA . VAL B 1 225 ? -9.688 -27.422 -16.547 1 75.38 225 VAL B CA 1
ATOM 4033 C C . VAL B 1 225 ? -10.531 -28.266 -15.586 1 75.38 225 VAL B C 1
ATOM 4035 O O . VAL B 1 225 ? -11.75 -28.094 -15.508 1 75.38 225 VAL B O 1
ATOM 4038 N N . ARG B 1 226 ? -9.867 -29.391 -15.141 1 84.5 226 ARG B N 1
ATOM 4039 C CA . ARG B 1 226 ? -10.516 -30.203 -14.125 1 84.5 226 ARG B CA 1
ATOM 4040 C C . ARG B 1 226 ? -9.984 -29.875 -12.734 1 84.5 226 ARG B C 1
ATOM 4042 O O . ARG B 1 226 ? -8.773 -29.797 -12.531 1 84.5 226 ARG B O 1
ATOM 4049 N N . LEU B 1 227 ? -10.938 -29.578 -11.867 1 93 227 LEU B N 1
ATOM 4050 C CA . LEU B 1 227 ? -10.594 -29.281 -10.484 1 93 227 LEU B CA 1
ATOM 4051 C C . LEU B 1 227 ? -11.055 -30.406 -9.562 1 93 227 LEU B C 1
ATOM 4053 O O . LEU B 1 227 ? -12.109 -31 -9.781 1 93 227 LEU B O 1
ATOM 4057 N N . ALA B 1 228 ? -10.258 -30.797 -8.578 1 94.38 228 ALA B N 1
ATOM 4058 C CA . ALA B 1 228 ? -10.609 -31.766 -7.551 1 94.38 228 ALA B CA 1
ATOM 4059 C C . ALA B 1 228 ? -10.047 -31.359 -6.191 1 94.38 228 ALA B C 1
ATOM 4061 O O . ALA B 1 228 ? -8.961 -30.781 -6.109 1 94.38 228 ALA B O 1
ATOM 4062 N N . PRO B 1 229 ? -10.852 -31.672 -5.156 1 96.81 229 PRO B N 1
ATOM 4063 C CA . PRO B 1 229 ? -10.258 -31.453 -3.838 1 96.81 229 PRO B CA 1
ATOM 4064 C C . PRO B 1 229 ? -8.914 -32.156 -3.668 1 96.81 229 PRO B C 1
ATOM 4066 O O . PRO B 1 229 ? -8.695 -33.219 -4.254 1 96.81 229 PRO B O 1
ATOM 4069 N N . TYR B 1 230 ? -8.078 -31.531 -2.924 1 97.06 230 TYR B N 1
ATOM 4070 C CA . TYR B 1 230 ? -6.727 -32.062 -2.73 1 97.06 230 TYR B CA 1
ATOM 4071 C C . TYR B 1 230 ? -6.355 -32.062 -1.253 1 97.06 230 TYR B C 1
ATOM 4073 O O . TYR B 1 230 ? -6.566 -31.078 -0.542 1 97.06 230 TYR B O 1
ATOM 4081 N N . ASP B 1 231 ? -5.828 -33.219 -0.801 1 96.56 231 ASP B N 1
ATOM 4082 C CA . ASP B 1 231 ? -5.348 -33.344 0.573 1 96.56 231 ASP B CA 1
ATOM 4083 C C . ASP B 1 231 ? -3.891 -32.875 0.683 1 96.56 231 ASP B C 1
ATOM 4085 O O . ASP B 1 231 ? -2.98 -33.625 0.302 1 96.56 231 ASP B O 1
ATOM 4089 N N . LEU B 1 232 ? -3.691 -31.734 1.258 1 96.81 232 LEU B N 1
ATOM 4090 C CA . LEU B 1 232 ? -2.346 -31.203 1.416 1 96.81 232 LEU B CA 1
ATOM 4091 C C . LEU B 1 232 ? -1.6 -31.922 2.533 1 96.81 232 LEU B C 1
ATOM 4093 O O . LEU B 1 232 ? -2.172 -32.188 3.59 1 96.81 232 LEU B O 1
ATOM 4097 N N . PRO B 1 233 ? -0.326 -32.219 2.299 1 97 233 PRO B N 1
ATOM 4098 C CA . PRO B 1 233 ? 0.464 -32.656 3.453 1 97 233 PRO B CA 1
ATOM 4099 C C . PRO B 1 233 ? 0.437 -31.656 4.602 1 97 233 PRO B C 1
ATOM 4101 O O . PRO B 1 233 ? 0.456 -30.438 4.363 1 97 233 PRO B O 1
ATOM 4104 N N . PRO B 1 234 ? 0.425 -32.156 5.801 1 97.25 234 PRO B N 1
ATOM 4105 C CA . PRO B 1 234 ? 0.288 -31.266 6.961 1 97.25 234 PRO B CA 1
ATOM 4106 C C . PRO B 1 234 ? 1.351 -30.172 6.992 1 97.25 234 PRO B C 1
ATOM 4108 O O . PRO B 1 234 ? 1.047 -29.031 7.324 1 97.25 234 PRO B O 1
ATOM 4111 N N . GLU B 1 235 ? 2.543 -30.547 6.641 1 96.75 235 GLU B N 1
ATOM 4112 C CA . GLU B 1 235 ? 3.625 -29.562 6.664 1 96.75 235 GLU B CA 1
ATOM 4113 C C . GLU B 1 235 ? 3.385 -28.453 5.648 1 96.75 235 GLU B C 1
ATOM 4115 O O . GLU B 1 235 ? 3.619 -27.266 5.938 1 96.75 235 GLU B O 1
ATOM 4120 N N . THR B 1 236 ? 2.881 -28.828 4.484 1 97.62 236 THR B N 1
ATOM 4121 C CA . THR B 1 236 ? 2.588 -27.844 3.445 1 97.62 236 THR B CA 1
ATOM 4122 C C . THR B 1 236 ? 1.437 -26.938 3.865 1 97.62 236 THR B C 1
ATOM 4124 O O . THR B 1 236 ? 1.491 -25.719 3.66 1 97.62 236 THR B O 1
ATOM 4127 N N . ALA B 1 237 ? 0.457 -27.531 4.469 1 98 237 ALA B N 1
ATOM 4128 C CA . ALA B 1 237 ? -0.671 -26.75 4.98 1 98 237 ALA B CA 1
ATOM 4129 C C . ALA B 1 237 ? -0.212 -25.734 6.02 1 98 237 ALA B C 1
ATOM 4131 O O . ALA B 1 237 ? -0.602 -24.562 5.969 1 98 237 ALA B O 1
ATOM 4132 N N . ARG B 1 238 ? 0.595 -26.188 6.883 1 97.5 238 ARG B N 1
ATOM 4133 C CA . ARG B 1 238 ? 1.123 -25.312 7.922 1 97.5 238 ARG B CA 1
ATOM 4134 C C . ARG B 1 238 ? 1.896 -24.141 7.32 1 97.5 238 ARG B C 1
ATOM 4136 O O . ARG B 1 238 ? 1.743 -23 7.754 1 97.5 238 ARG B O 1
ATOM 4143 N N . ARG B 1 239 ? 2.717 -24.406 6.293 1 97.44 239 ARG B N 1
ATOM 4144 C CA . ARG B 1 239 ? 3.492 -23.359 5.637 1 97.44 239 ARG B CA 1
ATOM 4145 C C . ARG B 1 239 ? 2.578 -22.328 4.977 1 97.44 239 ARG B C 1
ATOM 4147 O O . ARG B 1 239 ? 2.861 -21.141 5 1 97.44 239 ARG B O 1
ATOM 4154 N N . CYS B 1 240 ? 1.484 -22.844 4.395 1 98.12 240 CYS B N 1
ATOM 4155 C CA . CYS B 1 240 ? 0.528 -21.938 3.764 1 98.12 240 CYS B CA 1
ATOM 4156 C C . CYS B 1 240 ? -0.089 -20.984 4.789 1 98.12 240 CYS B C 1
ATOM 4158 O O . CYS B 1 240 ? -0.216 -19.797 4.535 1 98.12 240 CYS B O 1
ATOM 4160 N N . VAL B 1 241 ? -0.401 -21.547 5.957 1 97.69 241 VAL B N 1
ATOM 4161 C CA . VAL B 1 241 ? -1.008 -20.734 7.016 1 97.69 241 VAL B CA 1
ATOM 4162 C C . VAL B 1 241 ? 0.003 -19.719 7.539 1 97.69 241 VAL B C 1
ATOM 4164 O O . VAL B 1 241 ? -0.328 -18.547 7.727 1 97.69 241 VAL B O 1
ATOM 4167 N N . GLU B 1 242 ? 1.238 -20.156 7.707 1 96.69 242 GLU B N 1
ATOM 4168 C CA . GLU B 1 242 ? 2.297 -19.266 8.164 1 96.69 242 GLU B CA 1
ATOM 4169 C C . GLU B 1 242 ? 2.531 -18.125 7.168 1 96.69 242 GLU B C 1
ATOM 4171 O O . GLU B 1 242 ? 2.709 -16.969 7.559 1 96.69 242 GLU B O 1
ATOM 4176 N N . LEU B 1 243 ? 2.514 -18.5 5.91 1 96.12 243 LEU B N 1
ATOM 4177 C CA . LEU B 1 243 ? 2.717 -17.516 4.848 1 96.12 243 LEU B CA 1
ATOM 4178 C C . LEU B 1 243 ? 1.581 -16.5 4.828 1 96.12 243 LEU B C 1
ATOM 4180 O O . LEU B 1 243 ? 1.826 -15.289 4.785 1 96.12 243 LEU B O 1
ATOM 4184 N N . ALA B 1 244 ? 0.365 -16.969 4.961 1 96.56 244 ALA B N 1
ATOM 4185 C CA . ALA B 1 244 ? -0.79 -16.078 4.996 1 96.56 244 ALA B CA 1
ATOM 4186 C C . ALA B 1 244 ? -0.732 -15.156 6.211 1 96.56 244 ALA B C 1
ATOM 4188 O O . ALA B 1 244 ? -0.997 -13.953 6.098 1 96.56 244 ALA B O 1
ATOM 4189 N N . ALA B 1 245 ? -0.311 -15.688 7.309 1 94.56 245 ALA B N 1
ATOM 4190 C CA . ALA B 1 245 ? -0.18 -14.914 8.539 1 94.56 245 ALA B CA 1
ATOM 4191 C C . ALA B 1 245 ? 0.912 -13.852 8.406 1 94.56 245 ALA B C 1
ATOM 4193 O O . ALA B 1 245 ? 0.723 -12.703 8.805 1 94.56 245 ALA B O 1
ATOM 4194 N N . ALA B 1 246 ? 2.012 -14.25 7.824 1 90.5 246 ALA B N 1
ATOM 4195 C CA . ALA B 1 246 ? 3.127 -13.328 7.633 1 90.5 246 ALA B CA 1
ATOM 4196 C C . ALA B 1 246 ? 2.729 -12.172 6.723 1 90.5 246 ALA B C 1
ATOM 4198 O O . ALA B 1 246 ? 3.23 -11.055 6.875 1 90.5 246 ALA B O 1
ATOM 4199 N N . LEU B 1 247 ? 1.781 -12.422 5.859 1 91.19 247 LEU B N 1
ATOM 4200 C CA . LEU B 1 247 ? 1.322 -11.406 4.918 1 91.19 247 LEU B CA 1
ATOM 4201 C C . LEU B 1 247 ? 0.139 -10.633 5.484 1 91.19 247 LEU B C 1
ATOM 4203 O O . LEU B 1 247 ? -0.329 -9.664 4.875 1 91.19 247 LEU B O 1
ATOM 4207 N N . GLY B 1 248 ? -0.35 -11.094 6.645 1 92.31 248 GLY B N 1
ATOM 4208 C CA . GLY B 1 248 ? -1.5 -10.453 7.258 1 92.31 248 GLY B CA 1
ATOM 4209 C C . GLY B 1 248 ? -2.799 -10.727 6.527 1 92.31 248 GLY B C 1
ATOM 4210 O O . GLY B 1 248 ? -3.674 -9.859 6.457 1 92.31 248 GLY B O 1
ATOM 4211 N N . LEU B 1 249 ? -2.898 -11.898 5.949 1 96.38 249 LEU B N 1
ATOM 4212 C CA . LEU B 1 249 ? -4.055 -12.234 5.125 1 96.38 249 LEU B CA 1
ATOM 4213 C C . LEU B 1 249 ? -4.855 -13.375 5.75 1 96.38 249 LEU B C 1
ATOM 4215 O O . LEU B 1 249 ? -4.574 -14.547 5.492 1 96.38 249 LEU B O 1
ATOM 4219 N N . PRO B 1 250 ? -5.91 -13.062 6.488 1 97.06 250 PRO B N 1
ATOM 4220 C CA . PRO B 1 250 ? -6.77 -14.125 7.012 1 97.06 250 PRO B CA 1
ATOM 4221 C C . PRO B 1 250 ? -7.434 -14.945 5.91 1 97.06 250 PRO B C 1
ATOM 4223 O O . PRO B 1 250 ? -7.844 -16.078 6.145 1 97.06 250 PRO B O 1
ATOM 4226 N N . LEU B 1 251 ? -7.566 -14.352 4.758 1 98.12 251 LEU B N 1
ATOM 4227 C CA . LEU B 1 251 ? -7.957 -15.062 3.545 1 98.12 251 LEU B CA 1
ATOM 4228 C C . LEU B 1 251 ? -6.902 -14.891 2.455 1 98.12 251 LEU B C 1
ATOM 4230 O O . LEU B 1 251 ? -6.539 -13.766 2.105 1 98.12 251 LEU B O 1
ATOM 4234 N N . ALA B 1 252 ? -6.465 -16 1.948 1 98.12 252 ALA B N 1
ATOM 4235 C CA . ALA B 1 252 ? -5.43 -15.945 0.917 1 98.12 252 ALA B CA 1
ATOM 4236 C C . ALA B 1 252 ? -5.574 -17.094 -0.073 1 98.12 252 ALA B C 1
ATOM 4238 O O . ALA B 1 252 ? -6.02 -18.188 0.294 1 98.12 252 ALA B O 1
ATOM 4239 N N . GLY B 1 253 ? -5.332 -16.812 -1.33 1 98 253 GLY B N 1
ATOM 4240 C CA . GLY B 1 253 ? -5.133 -17.828 -2.344 1 98 253 GLY B CA 1
ATOM 4241 C C . GLY B 1 253 ? -3.67 -18.062 -2.672 1 98 253 GLY B C 1
ATOM 4242 O O . GLY B 1 253 ? -3.006 -17.203 -3.24 1 98 253 GLY B O 1
ATOM 4243 N N . VAL B 1 254 ? -3.211 -19.234 -2.334 1 97.75 254 VAL B N 1
ATOM 4244 C CA . VAL B 1 254 ? -1.812 -19.594 -2.555 1 97.75 254 VAL B CA 1
ATOM 4245 C C . VAL B 1 254 ? -1.692 -20.484 -3.785 1 97.75 254 VAL B C 1
ATOM 4247 O O . VAL B 1 254 ? -2.344 -21.531 -3.865 1 97.75 254 VAL B O 1
ATOM 4250 N N . ASP B 1 255 ? -0.882 -20.078 -4.727 1 95.69 255 ASP B N 1
ATOM 4251 C CA . ASP B 1 255 ? -0.644 -20.844 -5.941 1 95.69 255 ASP B CA 1
ATOM 4252 C C . ASP B 1 255 ? 0.602 -21.719 -5.801 1 95.69 255 ASP B C 1
ATOM 4254 O O . ASP B 1 255 ? 1.724 -21.203 -5.773 1 95.69 255 ASP B O 1
ATOM 4258 N N . LEU B 1 256 ? 0.327 -23.031 -5.801 1 97 256 LEU B N 1
ATOM 4259 C CA . LEU B 1 256 ? 1.41 -24 -5.637 1 97 256 LEU B CA 1
ATOM 4260 C C . LEU B 1 256 ? 1.502 -24.922 -6.848 1 97 256 LEU B C 1
ATOM 4262 O O . LEU B 1 256 ? 0.535 -25.062 -7.598 1 97 256 LEU B O 1
ATOM 4266 N N . ARG B 1 257 ? 2.67 -25.469 -6.984 1 95.75 257 ARG B N 1
ATOM 4267 C CA . ARG B 1 257 ? 2.887 -26.594 -7.883 1 95.75 257 ARG B CA 1
ATOM 4268 C C . ARG B 1 257 ? 3.684 -27.703 -7.195 1 95.75 257 ARG B C 1
ATOM 4270 O O . ARG B 1 257 ? 4.703 -27.438 -6.555 1 95.75 257 ARG B O 1
ATOM 4277 N N . ARG B 1 258 ? 3.148 -28.828 -7.254 1 96.12 258 ARG B N 1
ATOM 4278 C CA . ARG B 1 258 ? 3.885 -30 -6.777 1 96.12 258 ARG B CA 1
ATOM 4279 C C . ARG B 1 258 ? 4.715 -30.625 -7.895 1 96.12 258 ARG B C 1
ATOM 4281 O O . ARG B 1 258 ? 4.164 -31.109 -8.883 1 96.12 258 ARG B O 1
ATOM 4288 N N . THR B 1 259 ? 6 -30.641 -7.711 1 95.56 259 THR B N 1
ATOM 4289 C CA . THR B 1 259 ? 6.891 -31.172 -8.742 1 95.56 259 THR B CA 1
ATOM 4290 C C . THR B 1 259 ? 6.918 -32.688 -8.695 1 95.56 259 THR B C 1
ATOM 4292 O O . THR B 1 259 ? 6.469 -33.312 -7.723 1 95.56 259 THR B O 1
ATOM 4295 N N . PRO B 1 260 ? 7.438 -33.344 -9.695 1 94.94 260 PRO B N 1
ATOM 4296 C CA . PRO B 1 260 ? 7.473 -34.781 -9.75 1 94.94 260 PRO B CA 1
ATOM 4297 C C . PRO B 1 260 ? 8.281 -35.406 -8.609 1 94.94 260 PRO B C 1
ATOM 4299 O O . PRO B 1 260 ? 7.988 -36.531 -8.172 1 94.94 260 PRO B O 1
ATOM 4302 N N . ASP B 1 261 ? 9.188 -34.688 -8.039 1 94.62 261 ASP B N 1
ATOM 4303 C CA . ASP B 1 261 ? 10.016 -35.219 -6.957 1 94.62 261 ASP B CA 1
ATOM 4304 C C . ASP B 1 261 ? 9.352 -34.969 -5.602 1 94.62 261 ASP B C 1
ATOM 4306 O O . ASP B 1 261 ? 9.922 -35.312 -4.559 1 94.62 261 ASP B O 1
ATOM 4310 N N . GLY B 1 262 ? 8.234 -34.344 -5.645 1 93.69 262 GLY B N 1
ATOM 4311 C CA . GLY B 1 262 ? 7.465 -34.188 -4.422 1 93.69 262 GLY B CA 1
ATOM 4312 C C . GLY B 1 262 ? 7.672 -32.844 -3.762 1 93.69 262 GLY B C 1
ATOM 4313 O O . GLY B 1 262 ? 7.039 -32.531 -2.746 1 93.69 262 GLY B O 1
ATOM 4314 N N . SER B 1 263 ? 8.492 -32.031 -4.359 1 94.69 263 SER B N 1
ATOM 4315 C CA . SER B 1 263 ? 8.742 -30.719 -3.797 1 94.69 263 SER B CA 1
ATOM 4316 C C . SER B 1 263 ? 7.637 -29.734 -4.172 1 94.69 263 SER B C 1
ATOM 4318 O O . SER B 1 263 ? 6.887 -29.969 -5.121 1 94.69 263 SER B O 1
ATOM 4320 N N . TRP B 1 264 ? 7.523 -28.688 -3.375 1 96.56 264 TRP B N 1
ATOM 4321 C CA . TRP B 1 264 ? 6.488 -27.672 -3.594 1 96.56 264 TRP B CA 1
ATOM 4322 C C . TRP B 1 264 ? 7.105 -26.328 -3.973 1 96.56 264 TRP B C 1
ATOM 4324 O O . TRP B 1 264 ? 8.031 -25.859 -3.312 1 96.56 264 TRP B O 1
ATOM 4334 N N . VAL B 1 265 ? 6.578 -25.766 -5.031 1 96.12 265 VAL B N 1
ATOM 4335 C CA . VAL B 1 265 ? 6.945 -24.438 -5.477 1 96.12 265 VAL B CA 1
ATOM 4336 C C . VAL B 1 265 ? 5.746 -23.5 -5.348 1 96.12 265 VAL B C 1
ATOM 4338 O O . VAL B 1 265 ? 4.629 -23.859 -5.727 1 96.12 265 VAL B O 1
ATOM 4341 N N . CYS B 1 266 ? 5.973 -22.359 -4.738 1 96.25 266 CYS B N 1
ATOM 4342 C CA . CYS B 1 266 ? 4.926 -21.359 -4.594 1 96.25 266 CYS B CA 1
ATOM 4343 C C . CYS B 1 266 ? 5.145 -20.188 -5.559 1 96.25 266 CYS B C 1
ATOM 4345 O O . CYS B 1 266 ? 6.234 -19.625 -5.613 1 96.25 266 CYS B O 1
ATOM 4347 N N . PHE B 1 267 ? 4.098 -19.812 -6.266 1 91.44 267 PHE B N 1
ATOM 4348 C CA . PHE B 1 267 ? 4.238 -18.812 -7.312 1 91.44 267 PHE B CA 1
ATOM 4349 C C . PHE B 1 267 ? 3.76 -17.453 -6.828 1 91.44 267 PHE B C 1
ATOM 4351 O O . PHE B 1 267 ? 4.344 -16.422 -7.168 1 91.44 267 PHE B O 1
ATOM 4358 N N . GLU B 1 268 ? 2.703 -17.484 -6.105 1 91.81 268 GLU B N 1
ATOM 4359 C CA . GLU B 1 268 ? 2.09 -16.219 -5.684 1 91.81 268 GLU B CA 1
ATOM 4360 C C . GLU B 1 268 ? 1.054 -16.453 -4.586 1 91.81 268 GLU B C 1
ATOM 4362 O O . GLU B 1 268 ? 0.578 -17.578 -4.402 1 91.81 268 GLU B O 1
ATOM 4367 N N . VAL B 1 269 ? 0.806 -15.43 -3.848 1 95.44 269 VAL B N 1
ATOM 4368 C CA . VAL B 1 269 ? -0.295 -15.383 -2.891 1 95.44 269 VAL B CA 1
ATOM 4369 C C . VAL B 1 269 ? -1.262 -14.258 -3.268 1 95.44 269 VAL B C 1
ATOM 4371 O O . VAL B 1 269 ? -0.869 -13.094 -3.344 1 95.44 269 VAL B O 1
ATOM 4374 N N . ASN B 1 270 ? -2.453 -14.641 -3.539 1 94.69 270 ASN B N 1
ATOM 4375 C CA . ASN B 1 270 ? -3.488 -13.672 -3.9 1 94.69 270 ASN B CA 1
ATOM 4376 C C . ASN B 1 270 ? -4.297 -13.234 -2.684 1 94.69 270 ASN B C 1
ATOM 4378 O O . ASN B 1 270 ? -4.91 -14.07 -2.01 1 94.69 270 ASN B O 1
ATOM 4382 N N . PRO B 1 271 ? -4.316 -11.938 -2.377 1 96.31 271 PRO B N 1
ATOM 4383 C CA . PRO B 1 271 ? -5.035 -11.445 -1.197 1 96.31 271 PRO B CA 1
ATOM 4384 C C . PRO B 1 271 ? -6.547 -11.375 -1.416 1 96.31 271 PRO B C 1
ATOM 4386 O O . PRO B 1 271 ? -7.305 -11.195 -0.46 1 96.31 271 PRO B O 1
ATOM 4389 N N . MET B 1 272 ? -7.035 -11.461 -2.623 1 96.12 272 MET B N 1
ATOM 4390 C CA . MET B 1 272 ? -8.453 -11.445 -2.953 1 96.12 272 MET B CA 1
ATOM 4391 C C . MET B 1 272 ? -8.805 -12.586 -3.904 1 96.12 272 MET B C 1
ATOM 4393 O O . MET B 1 272 ? -9.273 -12.352 -5.02 1 96.12 272 MET B O 1
ATOM 4397 N N . PRO B 1 273 ? -8.68 -13.758 -3.418 1 96.69 273 PRO B N 1
ATOM 4398 C CA . PRO B 1 273 ? -8.852 -14.898 -4.324 1 96.69 273 PRO B CA 1
ATOM 4399 C C . PRO B 1 273 ? -10.297 -15.078 -4.777 1 96.69 273 PRO B C 1
ATOM 4401 O O . PRO B 1 273 ? -11.227 -14.844 -4 1 96.69 273 PRO B O 1
ATOM 4404 N N . ALA B 1 274 ? -10.484 -15.484 -6.031 1 96.19 274 ALA B N 1
ATOM 4405 C CA . ALA B 1 274 ? -11.789 -15.891 -6.543 1 96.19 274 ALA B CA 1
ATOM 4406 C C . ALA B 1 274 ? -12.109 -17.328 -6.129 1 96.19 274 ALA B C 1
ATOM 4408 O O . ALA B 1 274 ? -12.336 -18.188 -6.977 1 96.19 274 ALA B O 1
ATOM 4409 N N . TYR B 1 275 ? -12.289 -17.453 -4.852 1 97.62 275 TYR B N 1
ATOM 4410 C CA . TYR B 1 275 ? -12.445 -18.781 -4.289 1 97.62 275 TYR B CA 1
ATOM 4411 C C . TYR B 1 275 ? -13.734 -19.438 -4.766 1 97.62 275 TYR B C 1
ATOM 4413 O O . TYR B 1 275 ? -13.891 -20.656 -4.707 1 97.62 275 TYR B O 1
ATOM 4421 N N . SER B 1 276 ? -14.695 -18.641 -5.227 1 97 276 SER B N 1
ATOM 4422 C CA . SER B 1 276 ? -16 -19.125 -5.648 1 97 276 SER B CA 1
ATOM 4423 C C . SER B 1 276 ? -15.883 -20.125 -6.797 1 97 276 SER B C 1
ATOM 4425 O O . SER B 1 276 ? -16.656 -21.078 -6.883 1 97 276 SER B O 1
ATOM 4427 N N . TYR B 1 277 ? -14.953 -19.875 -7.688 1 94.31 277 TYR B N 1
ATOM 4428 C CA . TYR B 1 277 ? -14.719 -20.781 -8.812 1 94.31 277 TYR B CA 1
ATOM 4429 C C . TYR B 1 277 ? -14.328 -22.172 -8.32 1 94.31 277 TYR B C 1
ATOM 4431 O O . TYR B 1 277 ? -14.898 -23.172 -8.75 1 94.31 277 TYR B O 1
ATOM 4439 N N . TYR B 1 278 ? -13.453 -22.234 -7.406 1 95.75 278 TYR B N 1
ATOM 4440 C CA . TYR B 1 278 ? -12.969 -23.5 -6.875 1 95.75 278 TYR B CA 1
ATOM 4441 C C . TYR B 1 278 ? -14.039 -24.188 -6.043 1 95.75 278 TYR B C 1
ATOM 4443 O O . TYR B 1 278 ? -14.219 -25.406 -6.133 1 95.75 278 TYR B O 1
ATOM 4451 N N . GLU B 1 279 ? -14.68 -23.391 -5.285 1 96.88 279 GLU B N 1
ATOM 4452 C CA . GLU B 1 279 ? -15.781 -23.938 -4.504 1 96.88 279 GLU B CA 1
ATOM 4453 C C . GLU B 1 279 ? -16.844 -24.547 -5.41 1 96.88 279 GLU B C 1
ATOM 4455 O O . GLU B 1 279 ? -17.328 -25.656 -5.16 1 96.88 279 GLU B O 1
ATOM 4460 N N . ALA B 1 280 ? -17.219 -23.922 -6.488 1 94.31 280 ALA B N 1
ATOM 4461 C CA . ALA B 1 280 ? -18.281 -24.359 -7.398 1 94.31 280 ALA B CA 1
ATOM 4462 C C . ALA B 1 280 ? -17.891 -25.672 -8.086 1 94.31 280 ALA B C 1
ATOM 4464 O O . ALA B 1 280 ? -18.766 -26.5 -8.375 1 94.31 280 ALA B O 1
ATOM 4465 N N . HIS B 1 281 ? -16.656 -25.922 -8.219 1 93.25 281 HIS B N 1
ATOM 4466 C CA . HIS B 1 281 ? -16.234 -27.062 -9.023 1 93.25 281 HIS B CA 1
ATOM 4467 C C . HIS B 1 281 ? -15.75 -28.203 -8.133 1 93.25 281 HIS B C 1
ATOM 4469 O O . HIS B 1 281 ? -15.602 -29.328 -8.602 1 93.25 281 HIS B O 1
ATOM 4475 N N . THR B 1 282 ? -15.484 -27.922 -6.879 1 96.06 282 THR B N 1
ATOM 4476 C CA . THR B 1 282 ? -14.906 -28.969 -6.039 1 96.06 282 THR B CA 1
ATOM 4477 C C . THR B 1 282 ? -15.797 -29.266 -4.84 1 96.06 282 THR B C 1
ATOM 4479 O O . THR B 1 282 ? -15.641 -30.281 -4.172 1 96.06 282 THR B O 1
ATOM 4482 N N . GLY B 1 283 ? -16.641 -28.359 -4.449 1 96.06 283 GLY B N 1
ATOM 4483 C CA . GLY B 1 283 ? -17.469 -28.516 -3.268 1 96.06 283 GLY B CA 1
ATOM 4484 C C . GLY B 1 283 ? -16.781 -28.109 -1.983 1 96.06 283 GLY B C 1
ATOM 4485 O O . GLY B 1 283 ? -17.328 -28.266 -0.895 1 96.06 283 GLY B O 1
ATOM 4486 N N . LEU B 1 284 ? -15.586 -27.656 -2.072 1 97.62 284 LEU B N 1
ATOM 4487 C CA . LEU B 1 284 ? -14.891 -27.172 -0.881 1 97.62 284 LEU B CA 1
ATOM 4488 C C . LEU B 1 284 ? -15.711 -26.094 -0.176 1 97.62 284 LEU B C 1
ATOM 4490 O O . LEU B 1 284 ? -16.297 -25.219 -0.827 1 97.62 284 LEU B O 1
ATOM 4494 N N . PRO B 1 285 ? -15.734 -26.109 1.126 1 97.56 285 PRO B N 1
ATOM 4495 C CA . PRO B 1 285 ? -16.609 -25.188 1.875 1 97.56 285 PRO B CA 1
ATOM 4496 C C . PRO B 1 285 ? -15.898 -23.891 2.254 1 97.56 285 PRO B C 1
ATOM 4498 O O . PRO B 1 285 ? -15.859 -23.531 3.434 1 97.56 285 PRO B O 1
ATOM 4501 N N . ILE B 1 286 ? -15.469 -23.141 1.288 1 98.31 286 ILE B N 1
ATOM 4502 C CA . ILE B 1 286 ? -14.625 -21.984 1.559 1 98.31 286 ILE B CA 1
ATOM 4503 C C . ILE B 1 286 ? -15.484 -20.828 2.08 1 98.31 286 ILE B C 1
ATOM 4505 O O . ILE B 1 286 ? -15.133 -20.188 3.066 1 98.31 286 ILE B O 1
ATOM 4509 N N . ALA B 1 287 ? -16.641 -20.609 1.489 1 98.25 287 ALA B N 1
ATOM 4510 C CA . ALA B 1 287 ? -17.516 -19.516 1.914 1 98.25 287 ALA B CA 1
ATOM 4511 C C . ALA B 1 287 ? -18 -19.734 3.35 1 98.25 287 ALA B C 1
ATOM 4513 O O . ALA B 1 287 ? -18 -18.797 4.152 1 98.25 287 ALA B O 1
ATOM 4514 N N . SER B 1 288 ? -18.375 -20.953 3.627 1 97.5 288 SER B N 1
ATOM 4515 C CA . SER B 1 288 ? -18.844 -21.25 4.977 1 97.5 288 SER B CA 1
ATOM 4516 C C . SER B 1 288 ? -17.719 -21.094 5.996 1 97.5 288 SER B C 1
ATOM 4518 O O . SER B 1 288 ? -17.938 -20.609 7.105 1 97.5 288 SER B O 1
ATOM 4520 N N . ALA B 1 289 ? -16.531 -21.516 5.621 1 97.62 289 ALA B N 1
ATOM 4521 C CA . ALA B 1 289 ? -15.375 -21.344 6.5 1 97.62 289 ALA B CA 1
ATOM 4522 C C . ALA B 1 289 ? -15.078 -19.859 6.742 1 97.62 289 ALA B C 1
ATOM 4524 O O . ALA B 1 289 ? -14.766 -19.469 7.863 1 97.62 289 ALA B O 1
ATOM 4525 N N . LEU B 1 290 ? -15.188 -19.062 5.691 1 98.12 290 LEU B N 1
ATOM 4526 C CA . LEU B 1 290 ? -14.969 -17.625 5.785 1 98.12 290 LEU B CA 1
ATOM 4527 C C . LEU B 1 290 ? -15.961 -16.984 6.742 1 98.12 290 LEU B C 1
ATOM 4529 O O . LEU B 1 290 ? -15.57 -16.219 7.641 1 98.12 290 LEU B O 1
ATOM 4533 N N . VAL B 1 291 ? -17.219 -17.375 6.609 1 97.75 291 VAL B N 1
ATOM 4534 C CA . VAL B 1 291 ? -18.266 -16.797 7.441 1 97.75 291 VAL B CA 1
ATOM 4535 C C . VAL B 1 291 ? -18.094 -17.266 8.891 1 97.75 291 VAL B C 1
ATOM 4537 O O . VAL B 1 291 ? -18.297 -16.484 9.82 1 97.75 291 VAL B O 1
ATOM 4540 N N . ALA B 1 292 ? -17.672 -18.469 9.039 1 96.75 292 ALA B N 1
ATOM 4541 C CA . ALA B 1 292 ? -17.375 -18.969 10.383 1 96.75 292 ALA B CA 1
ATOM 4542 C C . ALA B 1 292 ? -16.234 -18.172 11.023 1 96.75 292 ALA B C 1
ATOM 4544 O O . ALA B 1 292 ? -16.297 -17.828 12.203 1 96.75 292 ALA B O 1
ATOM 4545 N N . HIS B 1 293 ? -15.234 -17.922 10.234 1 96.62 293 HIS B N 1
ATOM 4546 C CA . HIS B 1 293 ? -14.109 -17.109 10.703 1 96.62 293 HIS B CA 1
ATOM 4547 C C . HIS B 1 293 ? -14.57 -15.719 11.102 1 96.62 293 HIS B C 1
ATOM 4549 O O . HIS B 1 293 ? -14.18 -15.211 12.164 1 96.62 293 HIS B O 1
ATOM 4555 N N . LEU B 1 294 ? -15.422 -15.117 10.352 1 97.06 294 LEU B N 1
ATOM 4556 C CA . LEU B 1 294 ? -15.945 -13.781 10.625 1 97.06 294 LEU B CA 1
ATOM 4557 C C . LEU B 1 294 ? -16.781 -13.781 11.898 1 97.06 294 LEU B C 1
ATOM 4559 O O . LEU B 1 294 ? -16.797 -12.797 12.641 1 97.06 294 LEU B O 1
ATOM 4563 N N . ALA B 1 295 ? -17.438 -14.891 12.164 1 94.94 295 ALA B N 1
ATOM 4564 C CA . ALA B 1 295 ? -18.312 -15.008 13.312 1 94.94 295 ALA B CA 1
ATOM 4565 C C . ALA B 1 295 ? -17.531 -15.344 14.578 1 94.94 295 ALA B C 1
ATOM 4567 O O . ALA B 1 295 ? -18.109 -15.484 15.656 1 94.94 295 ALA B O 1
ATOM 4568 N N . GLY B 1 296 ? -16.188 -15.352 14.469 1 87 296 GLY B N 1
ATOM 4569 C CA . GLY B 1 296 ? -15.352 -15.664 15.617 1 87 296 GLY B CA 1
ATOM 4570 C C . GLY B 1 296 ? -15.32 -17.141 15.945 1 87 296 GLY B C 1
ATOM 4571 O O . GLY B 1 296 ? -14.961 -17.531 17.062 1 87 296 GLY B O 1
ATOM 4572 N N . ARG B 1 297 ? -15.82 -17.812 15.195 1 69.31 297 ARG B N 1
ATOM 4573 C CA . ARG B 1 297 ? -15.875 -19.25 15.445 1 69.31 297 ARG B CA 1
ATOM 4574 C C . ARG B 1 297 ? -14.695 -19.969 14.789 1 69.31 297 ARG B C 1
ATOM 4576 O O . ARG B 1 297 ? -14.484 -21.156 15.016 1 69.31 297 ARG B O 1
ATOM 4583 N N . GLY B 1 298 ? -13.938 -19.156 14.141 1 60.16 298 GLY B N 1
ATOM 4584 C CA . GLY B 1 298 ? -12.766 -19.766 13.531 1 60.16 298 GLY B CA 1
ATOM 4585 C C . GLY B 1 298 ? -11.484 -19.516 14.305 1 60.16 298 GLY B C 1
ATOM 4586 O O . GLY B 1 298 ? -11.469 -18.719 15.242 1 60.16 298 GLY B O 1
ATOM 4587 N N . ALA B 1 299 ? -10.414 -20.344 14.18 1 48 299 ALA B N 1
ATOM 4588 C CA . ALA B 1 299 ? -9.117 -20.203 14.836 1 48 299 ALA B CA 1
ATOM 4589 C C . ALA B 1 299 ? -8.508 -18.828 14.555 1 48 299 ALA B C 1
ATOM 4591 O O . ALA B 1 299 ? -8.594 -18.328 13.43 1 48 299 ALA B O 1
ATOM 4592 N N . ALA B 1 300 ? -8.453 -17.938 15.562 1 45.81 300 ALA B N 1
ATOM 4593 C CA . ALA B 1 300 ? -7.914 -16.594 15.469 1 45.81 300 ALA B CA 1
ATOM 4594 C C . ALA B 1 300 ? -6.523 -16.578 14.836 1 45.81 300 ALA B C 1
ATOM 4596 O O . ALA B 1 300 ? -5.691 -17.438 15.156 1 45.81 300 ALA B O 1
ATOM 4597 N N . VAL B 1 301 ? -6.277 -16.078 13.656 1 47.09 301 VAL B N 1
ATOM 4598 C CA . VAL B 1 301 ? -4.934 -15.922 13.102 1 47.09 301 VAL B CA 1
ATOM 4599 C C . VAL B 1 301 ? -4.207 -14.789 13.828 1 47.09 301 VAL B C 1
ATOM 4601 O O . VAL B 1 301 ? -4.805 -13.758 14.133 1 47.09 301 VAL B O 1
ATOM 4604 N N . PRO B 1 302 ? -3.049 -15.07 14.398 1 37.81 302 PRO B N 1
ATOM 4605 C CA . PRO B 1 302 ? -2.314 -13.953 14.992 1 37.81 302 PRO B CA 1
ATOM 4606 C C . PRO B 1 302 ? -2.047 -12.828 13.992 1 37.81 302 PRO B C 1
ATOM 4608 O O . PRO B 1 302 ? -1.64 -13.086 12.859 1 37.81 302 PRO B O 1
ATOM 4611 N N . VAL B 1 303 ? -2.926 -11.883 13.875 1 40.16 303 VAL B N 1
ATOM 4612 C CA . VAL B 1 303 ? -2.645 -10.742 13 1 40.16 303 VAL B CA 1
ATOM 4613 C C . VAL B 1 303 ? -1.349 -10.062 13.438 1 40.16 303 VAL B C 1
ATOM 4615 O O . VAL B 1 303 ? -1.152 -9.797 14.625 1 40.16 303 VAL B O 1
ATOM 4618 N N . GLY B 1 304 ? -0.366 -10.367 12.828 1 32.47 304 GLY B N 1
ATOM 4619 C CA . GLY B 1 304 ? 0.832 -9.617 13.172 1 32.47 304 GLY B CA 1
ATOM 4620 C C . GLY B 1 304 ? 0.591 -8.125 13.273 1 32.47 304 GLY B C 1
ATOM 4621 O O . GLY B 1 304 ? -0.129 -7.547 12.461 1 32.47 304 GLY B O 1
ATOM 4622 N N . VAL B 1 305 ? 0.553 -7.562 14.523 1 30.86 305 VAL B N 1
ATOM 4623 C CA . VAL B 1 305 ? 0.448 -6.133 14.773 1 30.86 305 VAL B CA 1
ATOM 4624 C C . VAL B 1 305 ? 1.451 -5.375 13.906 1 30.86 305 VAL B C 1
ATOM 4626 O O . VAL B 1 305 ? 2.572 -5.844 13.695 1 30.86 305 VAL B O 1
#

Organism: Streptomyces venezuelae (strain ATCC 10712 / CBS 650.69 / DSM 40230 / JCM 4526 / NBRC 13096 / PD 04745) (NCBI:txid953739)

Solvent-accessible surface area (backbone atoms only — not comparable to full-atom values): 31864 Å² total; per-residue (Å²): 70,38,36,39,36,24,43,75,85,39,60,45,54,40,44,30,54,50,36,28,54,76,69,68,50,67,64,47,77,48,44,47,78,50,33,48,66,42,45,51,34,37,37,68,49,64,62,61,18,34,34,32,54,83,87,42,76,40,60,49,60,56,36,48,14,34,45,48,52,87,68,80,62,54,87,49,90,46,66,66,45,28,52,10,22,45,40,44,46,53,53,49,53,22,43,52,60,54,46,90,39,53,49,38,40,31,66,81,41,45,55,50,65,77,19,65,67,37,40,47,50,52,44,40,73,46,70,35,44,57,62,54,34,39,28,35,30,46,56,68,57,51,52,50,50,30,67,74,56,61,49,29,30,32,47,50,85,49,99,82,63,69,49,62,39,74,62,46,78,76,45,61,78,44,35,71,71,34,45,58,37,53,36,50,33,28,43,61,75,68,61,46,39,30,45,33,36,32,45,37,71,43,74,49,36,30,34,46,49,42,89,48,93,42,58,92,53,27,71,85,68,72,44,68,69,47,55,37,70,41,86,68,54,69,68,58,46,50,32,52,33,50,40,27,37,75,47,42,26,46,37,28,27,35,38,32,29,40,27,91,86,68,48,58,35,43,78,49,60,34,60,77,52,68,54,41,62,54,26,74,60,46,64,54,63,58,39,52,49,46,40,35,39,54,70,65,71,34,64,80,56,71,63,70,128,70,37,34,38,37,23,43,73,86,37,60,45,55,39,44,31,53,50,37,29,55,74,68,68,51,65,66,47,78,46,43,48,78,48,32,46,64,41,45,52,33,37,37,66,48,65,62,62,18,33,35,31,53,82,86,44,75,40,60,48,60,57,35,47,12,34,46,47,52,86,67,79,62,54,87,50,92,47,67,68,45,29,52,11,23,45,38,43,47,54,54,50,53,22,42,52,60,54,45,90,38,51,49,38,39,31,64,82,45,48,55,52,64,77,20,63,66,36,39,47,51,52,42,40,75,49,71,35,46,56,63,54,32,39,29,35,30,45,55,67,60,51,50,50,50,30,67,76,56,62,49,29,29,30,50,48,85,48,99,82,62,70,48,62,40,73,60,46,78,74,44,61,79,44,35,72,70,34,46,58,36,54,38,50,32,30,44,60,77,68,61,46,38,31,44,31,35,34,45,38,71,44,75,51,36,30,33,44,50,44,91,50,92,42,58,92,51,28,72,83,69,73,44,69,70,45,56,35,70,42,87,69,54,67,69,59,46,49,33,51,33,51,42,25,36,75,48,43,28,45,36,27,26,35,39,34,30,40,27,90,86,68,47,57,34,43,78,50,59,36,60,76,51,68,54,41,62,55,26,75,61,45,66,51,63,58,38,52,48,45,40,35,40,55,70,64,72,35,64,79,55,72,63,69,128

Sequence (610 aa):
MILFFGRTDDAPLTRAIGAARDAGLRHLVIDQARTARYDLVVGTDALDARLTVEGTRVPLGEVSAVYARPLEPPDDADPAARARAAAFQEWFVGWLDTAPAVVVNRPRAMGSNASKPYQAQLIGRCGFAVPETLVSDDPEEILAFRARHGRIVYKSVSAIRSVVTEFTAADENRLALVRGLPTQFQAYVPGQDVRVHVVGTDTYAAAVDSDAIDYRYPGRDGRSVRLAPYDLPPETARRCVELAAALGLPLAGVDLRRTPDGSWVCFEVNPMPAYSYYEAHTGLPIASALVAHLAGRGAAVPVGVMILFFGRTDDAPLTRAIGAARDAGLRHLVIDQARTARYDLVVGTDALDARLTVEGTRVPLGEVSAVYARPLEPPDDADPAARARAAAFQEWFVGWLDTAPAVVVNRPRAMGSNASKPYQAQLIGRCGFAVPETLVSDDPEEILAFRARHGRIVYKSVSAIRSVVTEFTAADENRLALVRGLPTQFQAYVPGQDVRVHVVGTDTYAAAVDSDAIDYRYPGRDGRSVRLAPYDLPPETARRCVELAAALGLPLAGVDLRRTPDGSWVCFEVNPMPAYSYYEAHTGLPIASALVAHLAGRGAAVPVGV

Foldseek 3Di:
DEEEEEACPQLLSVLLVVLCVVVVHDYYYDHLQCQLVKDWDADPDLQQIWIADPNDIDRLVPHAEYEYDDDDHDPDPDPSSRVRSVVSCVVVLVSQQVPNHHYQARPVLQCCQVPQVSLQVLLVVLPAAAFDKDWDLDLVVVVVVCVVQVKKWWFDPDPPDGDIGICDPVCSVVSVVSHPPGTMMTRDADAWKKKWKAAQLDIWIKIWDWPDSDSVPRVVVVTDIAIETDDDDPSVSRSVNVSCLVSLHNIKIWIWGQGPVGGIYTRDIHSNDSCSVNCVRYVDPNSNSNSCVSVVNHHHRPNPD/DEEEEEACPQLLSVLLVVLCVVVVHDYYYDHLQCQLVKDWDADPDLQQIWIQDPNDIDRLVPHAEYEYDDDDHDPDPDPSSSVRSVVSCVVVLVSQQVPNHHYQARPVLQCCQVPQVSLQVLLVVLPAAAFDKDWDLDLVVVVVVCVVQVKKWWFDPDPPDGDIGICDPVCSVVSVVSHPPGTMMTRDADAWKKKWKAAQLDIWIKIWDWPDSDSVPRVVVVTDIAIETDDDDPSVSRSVNVSCLVSLHNIKIWIWGQGPVGGIYTRDIHSNDSCSVNCVRYVDPPSNSNSCVSVVNDHHRPNPD

InterPro domains:
  IPR011761 ATP-grasp fold [PS50975] (120-295)
  IPR013651 ATP-grasp fold, RimK-type [PF08443] (182-293)